Protein 7CVW (pdb70)

Structure (mmCIF, N/CA/C/O backbone):
data_7CVW
#
_entry.id   7CVW
#
_cell.length_a   42.689
_cell.length_b   98.226
_cell.length_c   101.773
_cell.angle_alpha   90.000
_cell.angle_beta   90.000
_cell.angle_gamma   90.000
#
_symmetry.space_group_name_H-M   'P 21 21 21'
#
loop_
_entity.id
_entity.type
_entity.pdbx_description
1 polymer 'O-methyltransferase family 3'
2 non-polymer 'MAGNESIUM ION'
3 non-polymer GLYCEROL
4 non-polymer S-ADENOSYL-L-HOMOCYSTEINE
5 water water
#
loop_
_atom_site.group_PDB
_atom_site.id
_atom_site.type_symbol
_atom_site.label_atom_id
_atom_site.label_alt_id
_atom_site.label_comp_id
_atom_site.label_asym_id
_atom_site.label_entity_id
_atom_site.label_seq_id
_atom_site.pdbx_PDB_ins_code
_atom_site.Cartn_x
_atom_site.Cartn_y
_atom_site.Cartn_z
_atom_site.occupancy
_atom_site.B_iso_or_equiv
_atom_site.auth_seq_id
_atom_site.auth_comp_id
_atom_site.auth_asym_id
_atom_site.auth_atom_id
_atom_site.pdbx_PDB_model_num
ATOM 1 N N . ASN A 1 3 ? 1.946 13.220 -21.361 1.00 44.60 3 ASN A N 1
ATOM 2 C CA . ASN A 1 3 ? 0.998 13.543 -22.469 1.00 41.40 3 ASN A CA 1
ATOM 3 C C . ASN A 1 3 ? -0.426 13.149 -22.042 1.00 34.78 3 ASN A C 1
ATOM 4 O O . ASN A 1 3 ? -0.630 12.521 -20.931 1.00 26.82 3 ASN A O 1
ATOM 9 N N . GLN A 1 4 ? -1.377 13.558 -22.886 1.00 30.42 4 GLN A N 1
ATOM 10 C CA . GLN A 1 4 ? -2.826 13.304 -22.752 1.00 27.50 4 GLN A CA 1
ATOM 11 C C . GLN A 1 4 ? -3.090 11.805 -22.583 1.00 20.76 4 GLN A C 1
ATOM 12 O O . GLN A 1 4 ? -3.930 11.500 -21.755 1.00 20.24 4 GLN A O 1
ATOM 18 N N . ILE A 1 5 ? -2.463 10.914 -23.360 1.00 18.11 5 ILE A N 1
ATOM 19 C CA . ILE A 1 5 ? -2.824 9.462 -23.300 1.00 17.07 5 ILE A CA 1
ATOM 20 C C . ILE A 1 5 ? -2.570 8.973 -21.873 1.00 14.26 5 ILE A C 1
ATOM 21 O O . ILE A 1 5 ? -3.422 8.238 -21.337 1.00 12.82 5 ILE A O 1
ATOM 26 N N . PHE A 1 6 ? -1.433 9.329 -21.273 1.00 13.06 6 PHE A N 1
ATOM 27 C CA . PHE A 1 6 ? -1.112 8.813 -19.915 1.00 13.06 6 PHE A CA 1
ATOM 28 C C . PHE A 1 6 ? -2.140 9.313 -18.896 1.00 12.76 6 PHE A C 1
ATOM 29 O O . PHE A 1 6 ? -2.546 8.553 -17.999 1.00 11.89 6 PHE A O 1
ATOM 37 N N . GLU A 1 7 ? -2.574 10.567 -19.019 1.00 13.14 7 GLU A N 1
ATOM 38 C CA . GLU A 1 7 ? -3.614 11.119 -18.120 1.00 14.62 7 GLU A CA 1
ATOM 39 C C . GLU A 1 7 ? -4.929 10.374 -18.372 1.00 13.51 7 GLU A C 1
ATOM 40 O O . GLU A 1 7 ? -5.569 9.965 -17.405 1.00 12.57 7 GLU A O 1
ATOM 46 N N . SER A 1 8 ? -5.328 10.202 -19.629 1.00 12.31 8 SER A N 1
ATOM 47 C CA . SER A 1 8 ? -6.610 9.518 -19.946 1.00 12.75 8 SER A CA 1
ATOM 48 C C . SER A 1 8 ? -6.585 8.098 -19.383 1.00 12.41 8 SER A C 1
ATOM 49 O O . SER A 1 8 ? -7.588 7.640 -18.791 1.00 11.40 8 SER A O 1
ATOM 52 N N . VAL A 1 9 ? -5.476 7.392 -19.571 1.00 11.68 9 VAL A N 1
ATOM 53 C CA . VAL A 1 9 ? -5.363 6.004 -19.051 1.00 11.54 9 VAL A CA 1
ATOM 54 C C . VAL A 1 9 ? -5.389 6.019 -17.517 1.00 11.06 9 VAL A C 1
ATOM 55 O O . VAL A 1 9 ? -6.010 5.126 -16.919 1.00 9.92 9 VAL A O 1
ATOM 59 N N . ASP A 1 10 ? -4.740 7.002 -16.888 1.00 11.66 10 ASP A N 1
ATOM 60 C CA . ASP A 1 10 ? -4.754 7.079 -15.404 1.00 11.79 10 ASP A CA 1
ATOM 61 C C . ASP A 1 10 ? -6.210 7.230 -14.932 1.00 11.47 10 ASP A C 1
ATOM 62 O O . ASP A 1 10 ? -6.583 6.575 -13.970 1.00 10.28 10 ASP A O 1
ATOM 67 N N . HIS A 1 11 ? -7.027 8.038 -15.606 1.00 12.34 11 HIS A N 1
ATOM 68 C CA . HIS A 1 11 ? -8.443 8.253 -15.215 1.00 13.88 11 HIS A CA 1
ATOM 69 C C . HIS A 1 11 ? -9.240 6.957 -15.392 1.00 12.46 11 HIS A C 1
ATOM 70 O O . HIS A 1 11 ? -10.048 6.635 -14.537 1.00 12.20 11 HIS A O 1
ATOM 77 N N . TYR A 1 12 ? -9.006 6.245 -16.492 1.00 11.63 12 TYR A N 1
ATOM 78 C CA . TYR A 1 12 ? -9.610 4.920 -16.740 1.00 11.12 12 TYR A CA 1
ATOM 79 C C . TYR A 1 12 ? -9.293 3.969 -15.571 1.00 10.77 12 TYR A C 1
ATOM 80 O O . TYR A 1 12 ? -10.174 3.305 -15.054 1.00 11.58 12 TYR A O 1
ATOM 89 N N . ILE A 1 13 ? -8.030 3.901 -15.152 1.00 10.31 13 ILE A N 1
ATOM 90 C CA . ILE A 1 13 ? -7.589 3.024 -14.035 1.00 10.14 13 ILE A CA 1
ATOM 91 C C . ILE A 1 13 ? -8.211 3.476 -12.714 1.00 10.99 13 ILE A C 1
ATOM 92 O O . ILE A 1 13 ? -8.653 2.619 -11.967 1.00 11.17 13 ILE A O 1
ATOM 97 N N . SER A 1 14 ? -8.222 4.775 -12.407 1.00 11.31 14 SER A N 1
ATOM 98 C CA . SER A 1 14 ? -8.738 5.264 -11.101 1.00 11.56 14 SER A CA 1
ATOM 99 C C . SER A 1 14 ? -10.264 5.083 -11.056 1.00 12.27 14 SER A C 1
ATOM 100 O O . SER A 1 14 ? -10.772 4.751 -9.977 1.00 12.45 14 SER A O 1
ATOM 103 N N . ASP A 1 15 ? -10.936 5.165 -12.201 1.00 13.47 15 ASP A N 1
ATOM 104 C CA . ASP A 1 15 ? -12.393 4.890 -12.268 1.00 13.61 15 ASP A CA 1
ATOM 105 C C . ASP A 1 15 ? -12.638 3.435 -11.858 1.00 13.55 15 ASP A C 1
ATOM 106 O O . ASP A 1 15 ? -13.624 3.158 -11.174 1.00 14.13 15 ASP A O 1
ATOM 111 N N . LEU A 1 16 ? -11.767 2.511 -12.270 1.00 12.44 16 LEU A N 1
ATOM 112 C CA . LEU A 1 16 ? -11.908 1.072 -11.949 1.00 12.45 16 LEU A CA 1
ATOM 113 C C . LEU A 1 16 ? -11.421 0.762 -10.530 1.00 11.70 16 LEU A C 1
ATOM 114 O O . LEU A 1 16 ? -12.042 -0.072 -9.853 1.00 12.70 16 LEU A O 1
ATOM 119 N N . LEU A 1 17 ? -10.287 1.339 -10.115 1.00 11.01 17 LEU A N 1
ATOM 120 C CA . LEU A 1 17 ? -9.479 0.780 -9.005 1.00 10.97 17 LEU A CA 1
ATOM 121 C C . LEU A 1 17 ? -8.866 1.874 -8.128 1.00 10.97 17 LEU A C 1
ATOM 122 O O . LEU A 1 17 ? -8.042 1.536 -7.286 1.00 12.37 17 LEU A O 1
ATOM 127 N N . GLY A 1 18 ? -9.270 3.136 -8.274 1.00 10.73 18 GLY A N 1
ATOM 128 C CA . GLY A 1 18 ? -8.657 4.251 -7.523 1.00 10.49 18 GLY A CA 1
ATOM 129 C C . GLY A 1 18 ? -9.686 5.134 -6.849 1.00 10.27 18 GLY A C 1
ATOM 130 O O . GLY A 1 18 ? -9.487 6.348 -6.804 1.00 11.32 18 GLY A O 1
ATOM 131 N N . TYR A 1 19 ? -10.766 4.544 -6.332 1.00 11.08 19 TYR A N 1
ATOM 132 C CA . TYR A 1 19 ? -11.817 5.315 -5.631 1.00 11.06 19 TYR A CA 1
ATOM 133 C C . TYR A 1 19 ? -11.217 6.059 -4.426 1.00 10.72 19 TYR A C 1
ATOM 134 O O . TYR A 1 19 ? -10.508 5.483 -3.576 1.00 11.94 19 TYR A O 1
ATOM 143 N N . GLU A 1 20 ? -11.573 7.343 -4.329 1.00 10.31 20 GLU A N 1
ATOM 144 C CA . GLU A 1 20 ? -11.165 8.260 -3.239 1.00 10.20 20 GLU A CA 1
ATOM 145 C C . GLU A 1 20 ? -12.393 8.680 -2.431 1.00 9.95 20 GLU A C 1
ATOM 146 O O . GLU A 1 20 ? -13.276 9.351 -2.991 1.00 10.62 20 GLU A O 1
ATOM 152 N N . ASP A 1 21 ? -12.389 8.358 -1.143 1.00 10.34 21 ASP A N 1
ATOM 153 C CA . ASP A 1 21 ? -13.453 8.764 -0.191 1.00 10.80 21 ASP A CA 1
ATOM 154 C C . ASP A 1 21 ? -13.316 10.245 0.195 1.00 10.71 21 ASP A C 1
ATOM 155 O O . ASP A 1 21 ? -12.387 10.957 -0.273 1.00 10.34 21 ASP A O 1
ATOM 160 N N . ASP A 1 22 ? -14.209 10.712 1.055 1.00 11.80 22 ASP A N 1
ATOM 161 C CA . ASP A 1 22 ? -14.209 12.133 1.466 1.00 11.90 22 ASP A CA 1
ATOM 162 C C . ASP A 1 22 ? -12.860 12.512 2.094 1.00 10.74 22 ASP A C 1
ATOM 163 O O . ASP A 1 22 ? -12.412 13.611 1.842 1.00 10.44 22 ASP A O 1
ATOM 168 N N . ALA A 1 23 ? -12.248 11.667 2.928 1.00 10.33 23 ALA A N 1
ATOM 169 C CA . ALA A 1 23 ? -11.009 12.063 3.637 1.00 10.55 23 ALA A CA 1
ATOM 170 C C . ALA A 1 23 ? -9.877 12.306 2.631 1.00 9.97 23 ALA A C 1
ATOM 171 O O . ALA A 1 23 ? -9.100 13.260 2.840 1.00 9.62 23 ALA A O 1
ATOM 173 N N . LEU A 1 24 ? -9.746 11.475 1.593 1.00 9.61 24 LEU A N 1
ATOM 174 C CA . LEU A 1 24 ? -8.705 11.693 0.566 1.00 9.09 24 LEU A CA 1
ATOM 175 C C . LEU A 1 24 ? -9.017 12.949 -0.238 1.00 9.58 24 LEU A C 1
ATOM 176 O O . LEU A 1 24 ? -8.094 13.726 -0.513 1.00 9.31 24 LEU A O 1
ATOM 181 N N . LEU A 1 25 ? -10.264 13.117 -0.685 1.00 9.49 25 LEU A N 1
ATOM 182 C CA . LEU A 1 25 ? -10.614 14.297 -1.502 1.00 9.96 25 LEU A CA 1
ATOM 183 C C . LEU A 1 25 ? -10.395 15.559 -0.663 1.00 9.61 25 LEU A C 1
ATOM 184 O O . LEU A 1 25 ? -9.933 16.578 -1.222 1.00 9.81 25 LEU A O 1
ATOM 189 N N . ALA A 1 26 ? -10.716 15.511 0.628 1.00 10.10 26 ALA A N 1
ATOM 190 C CA . ALA A 1 26 ? -10.568 16.679 1.524 1.00 10.35 26 ALA A CA 1
ATOM 191 C C . ALA A 1 26 ? -9.067 16.974 1.680 1.00 10.39 26 ALA A C 1
ATOM 192 O O . ALA A 1 26 ? -8.681 18.150 1.717 1.00 10.48 26 ALA A O 1
ATOM 194 N N . ALA A 1 27 ? -8.224 15.954 1.783 1.00 10.00 27 ALA A N 1
ATOM 195 C CA . ALA A 1 27 ? -6.758 16.180 1.847 1.00 10.03 27 ALA A CA 1
ATOM 196 C C . ALA A 1 27 ? -6.285 16.918 0.585 1.00 10.35 27 ALA A C 1
ATOM 197 O O . ALA A 1 27 ? -5.500 17.888 0.653 1.00 10.00 27 ALA A O 1
ATOM 199 N N . THR A 1 28 ? -6.733 16.501 -0.577 1.00 10.05 28 THR A N 1
ATOM 200 C CA . THR A 1 28 ? -6.366 17.174 -1.842 1.00 10.08 28 THR A CA 1
ATOM 201 C C . THR A 1 28 ? -6.877 18.614 -1.808 1.00 10.59 28 THR A C 1
ATOM 202 O O . THR A 1 28 ? -6.133 19.543 -2.139 1.00 10.90 28 THR A O 1
ATOM 206 N N . ASN A 1 29 ? -8.119 18.813 -1.390 1.00 11.61 29 ASN A N 1
ATOM 207 C CA . ASN A 1 29 ? -8.734 20.165 -1.379 1.00 12.77 29 ASN A CA 1
ATOM 208 C C . ASN A 1 29 ? -7.973 21.078 -0.422 1.00 12.32 29 ASN A C 1
ATOM 209 O O . ASN A 1 29 ? -7.855 22.302 -0.703 1.00 11.91 29 ASN A O 1
ATOM 214 N N . SER A 1 30 ? -7.393 20.517 0.641 1.00 11.63 30 SER A N 1
ATOM 215 C CA . SER A 1 30 ? -6.723 21.338 1.677 1.00 10.96 30 SER A CA 1
ATOM 216 C C . SER A 1 30 ? -5.501 22.037 1.067 1.00 10.80 30 SER A C 1
ATOM 217 O O . SER A 1 30 ? -5.074 23.061 1.609 1.00 11.35 30 SER A O 1
ATOM 220 N N . LEU A 1 31 ? -4.907 21.482 0.020 1.00 10.34 31 LEU A N 1
ATOM 221 C CA . LEU A 1 31 ? -3.643 22.016 -0.541 1.00 10.43 31 LEU A CA 1
ATOM 222 C C . LEU A 1 31 ? -3.850 23.442 -1.042 1.00 11.67 31 LEU A C 1
ATOM 223 O O . LEU A 1 31 ? -3.081 24.312 -0.681 1.00 11.94 31 LEU A O 1
ATOM 228 N N . ALA A 1 32 ? -4.807 23.680 -1.923 1.00 12.10 32 ALA A N 1
ATOM 229 C CA . ALA A 1 32 ? -4.938 25.034 -2.500 1.00 12.88 32 ALA A CA 1
ATOM 230 C C . ALA A 1 32 ? -5.337 26.013 -1.379 1.00 12.95 32 ALA A C 1
ATOM 231 O O . ALA A 1 32 ? -4.758 27.104 -1.327 1.00 13.76 32 ALA A O 1
ATOM 233 N N . GLU A 1 33 ? -6.250 25.627 -0.492 1.00 12.72 33 GLU A N 1
ATOM 234 C CA . GLU A 1 33 ? -6.731 26.477 0.634 1.00 14.90 33 GLU A CA 1
ATOM 235 C C . GLU A 1 33 ? -5.533 26.906 1.508 1.00 12.87 33 GLU A C 1
ATOM 236 O O . GLU A 1 33 ? -5.511 28.043 2.035 1.00 12.68 33 GLU A O 1
ATOM 242 N N . ALA A 1 34 ? -4.577 26.004 1.722 1.00 11.24 34 ALA A N 1
ATOM 243 C CA . ALA A 1 34 ? -3.425 26.219 2.624 1.00 10.87 34 ALA A CA 1
ATOM 244 C C . ALA A 1 34 ? -2.236 26.846 1.888 1.00 10.55 34 ALA A C 1
ATOM 245 O O . ALA A 1 34 ? -1.240 27.114 2.579 1.00 11.93 34 ALA A O 1
ATOM 247 N N . GLY A 1 35 ? -2.318 27.066 0.576 1.00 10.39 35 GLY A N 1
ATOM 248 C CA . GLY A 1 35 ? -1.202 27.615 -0.216 1.00 10.60 35 GLY A CA 1
ATOM 249 C C . GLY A 1 35 ? -0.041 26.639 -0.280 1.00 11.08 35 GLY A C 1
ATOM 250 O O . GLY A 1 35 ? 1.125 27.057 -0.274 1.00 12.07 35 GLY A O 1
ATOM 251 N N . MET A 1 36 ? -0.355 25.353 -0.413 1.00 10.48 36 MET A N 1
ATOM 252 C CA . MET A 1 36 ? 0.655 24.245 -0.460 1.00 11.62 36 MET A CA 1
ATOM 253 C C . MET A 1 36 ? 0.790 23.754 -1.883 1.00 12.24 36 MET A C 1
ATOM 254 O O . MET A 1 36 ? -0.177 23.792 -2.626 1.00 12.03 36 MET A O 1
ATOM 259 N N . PRO A 1 37 ? 1.979 23.257 -2.270 1.00 11.11 37 PRO A N 1
ATOM 260 C CA . PRO A 1 37 ? 2.159 22.752 -3.627 1.00 11.67 37 PRO A CA 1
ATOM 261 C C . PRO A 1 37 ? 1.326 21.487 -3.887 1.00 11.76 37 PRO A C 1
ATOM 262 O O . PRO A 1 37 ? 1.154 20.672 -2.993 1.00 11.23 37 PRO A O 1
ATOM 266 N N . ALA A 1 38 ? 0.827 21.368 -5.118 1.00 12.08 38 ALA A N 1
ATOM 267 C CA . ALA A 1 38 ? -0.071 20.277 -5.564 1.00 12.98 38 ALA A CA 1
ATOM 268 C C . ALA A 1 38 ? 0.791 19.086 -5.961 1.00 12.89 38 ALA A C 1
ATOM 269 O O . ALA A 1 38 ? 0.855 18.780 -7.138 1.00 15.57 38 ALA A O 1
ATOM 271 N N . ILE A 1 39 ? 1.501 18.495 -5.013 1.00 11.40 39 ILE A N 1
ATOM 272 C CA . ILE A 1 39 ? 2.541 17.476 -5.329 1.00 11.03 39 ILE A CA 1
ATOM 273 C C . ILE A 1 39 ? 2.307 16.170 -4.566 1.00 10.59 39 ILE A C 1
ATOM 274 O O . ILE A 1 39 ? 3.269 15.397 -4.441 1.00 11.24 39 ILE A O 1
ATOM 279 N N . SER A 1 40 ? 1.090 15.901 -4.104 1.00 9.78 40 SER A N 1
ATOM 280 C CA . SER A 1 40 ? 0.751 14.580 -3.510 1.00 9.83 40 SER A CA 1
ATOM 281 C C . SER A 1 40 ? 0.998 13.485 -4.529 1.00 8.97 40 SER A C 1
ATOM 282 O O . SER A 1 40 ? 0.904 13.746 -5.741 1.00 9.57 40 SER A O 1
ATOM 285 N N . VAL A 1 41 ? 1.190 12.261 -4.063 1.00 8.29 41 VAL A N 1
ATOM 286 C CA . VAL A 1 41 ? 1.085 11.104 -4.998 1.00 8.46 41 VAL A CA 1
ATOM 287 C C . VAL A 1 41 ? -0.298 11.133 -5.676 1.00 9.07 41 VAL A C 1
ATOM 288 O O . VAL A 1 41 ? -1.272 11.696 -5.141 1.00 8.93 41 VAL A O 1
ATOM 292 N N . SER A 1 42 ? -0.382 10.531 -6.853 1.00 8.71 42 SER A N 1
ATOM 293 C CA . SER A 1 42 ? -1.670 10.412 -7.578 1.00 8.82 42 SER A CA 1
ATOM 294 C C . SER A 1 42 ? -2.536 9.378 -6.873 1.00 8.88 42 SER A C 1
ATOM 295 O O . SER A 1 42 ? -2.035 8.562 -6.087 1.00 8.54 42 SER A O 1
ATOM 298 N N . PRO A 1 43 ? -3.858 9.368 -7.114 1.00 9.43 43 PRO A N 1
ATOM 299 C CA . PRO A 1 43 ? -4.724 8.329 -6.565 1.00 10.21 43 PRO A CA 1
ATOM 300 C C . PRO A 1 43 ? -4.208 6.907 -6.836 1.00 9.66 43 PRO A C 1
ATOM 301 O O . PRO A 1 43 ? -4.169 6.080 -5.943 1.00 10.11 43 PRO A O 1
ATOM 305 N N . ASN A 1 44 ? -3.775 6.640 -8.074 1.00 9.54 44 ASN A N 1
ATOM 306 C CA . ASN A 1 44 ? -3.367 5.258 -8.417 1.00 9.72 44 ASN A CA 1
ATOM 307 C C . ASN A 1 44 ? -2.029 4.948 -7.750 1.00 9.20 44 ASN A C 1
ATOM 308 O O . ASN A 1 44 ? -1.789 3.776 -7.442 1.00 9.88 44 ASN A O 1
ATOM 313 N N . GLN A 1 45 ? -1.146 5.941 -7.585 1.00 8.89 45 GLN A N 1
ATOM 314 C CA . GLN A 1 45 ? 0.106 5.737 -6.824 1.00 9.17 45 GLN A CA 1
ATOM 315 C C . GLN A 1 45 ? -0.224 5.478 -5.348 1.00 8.88 45 GLN A C 1
ATOM 316 O O . GLN A 1 45 ? 0.446 4.624 -4.710 1.00 9.27 45 GLN A O 1
ATOM 322 N N . GLY A 1 46 ? -1.225 6.185 -4.807 1.00 8.29 46 GLY A N 1
ATOM 323 C CA . GLY A 1 46 ? -1.702 5.951 -3.435 1.00 8.25 46 GLY A CA 1
ATOM 324 C C . GLY A 1 46 ? -2.156 4.521 -3.254 1.00 8.93 46 GLY A C 1
ATOM 325 O O . GLY A 1 46 ? -1.729 3.873 -2.300 1.00 8.65 46 GLY A O 1
ATOM 326 N N . LYS A 1 47 ? -2.965 4.014 -4.185 1.00 9.16 47 LYS A N 1
ATOM 327 C CA . LYS A 1 47 ? -3.438 2.616 -4.109 1.00 9.42 47 LYS A CA 1
ATOM 328 C C . LYS A 1 47 ? -2.240 1.662 -4.189 1.00 9.03 47 LYS A C 1
ATOM 329 O O . LYS A 1 47 ? -2.209 0.689 -3.445 1.00 8.78 47 LYS A O 1
ATOM 335 N N . PHE A 1 48 ? -1.263 1.946 -5.041 1.00 8.88 48 PHE A N 1
ATOM 336 C CA . PHE A 1 48 ? -0.059 1.095 -5.159 1.00 9.24 48 PHE A CA 1
ATOM 337 C C . PHE A 1 48 ? 0.694 1.050 -3.825 1.00 8.87 48 PHE A C 1
ATOM 338 O O . PHE A 1 48 ? 1.035 -0.052 -3.352 1.00 8.59 48 PHE A O 1
ATOM 346 N N . LEU A 1 49 ? 0.918 2.208 -3.186 1.00 9.01 49 LEU A N 1
ATOM 347 C CA . LEU A 1 49 ? 1.612 2.261 -1.874 1.00 9.81 49 LEU A CA 1
ATOM 348 C C . LEU A 1 49 ? 0.815 1.443 -0.850 1.00 9.04 49 LEU A C 1
ATOM 349 O O . LEU A 1 49 ? 1.433 0.737 -0.035 1.00 8.58 49 LEU A O 1
ATOM 354 N N . GLN A 1 50 ? -0.513 1.527 -0.887 1.00 8.91 50 GLN A N 1
ATOM 355 C CA . GLN A 1 50 ? -1.366 0.775 0.061 1.00 9.42 50 GLN A CA 1
ATOM 356 C C . GLN A 1 50 ? -1.160 -0.719 -0.178 1.00 9.55 50 GLN A C 1
ATOM 357 O O . GLN A 1 50 ? -1.027 -1.473 0.794 1.00 9.10 50 GLN A O 1
ATOM 363 N N . LEU A 1 51 ? -1.150 -1.144 -1.432 1.00 9.30 51 LEU A N 1
ATOM 364 C CA . LEU A 1 51 ? -0.962 -2.576 -1.762 1.00 10.01 51 LEU A CA 1
ATOM 365 C C . LEU A 1 51 ? 0.414 -3.042 -1.310 1.00 9.99 51 LEU A C 1
ATOM 366 O O . LEU A 1 51 ? 0.539 -4.174 -0.845 1.00 10.84 51 LEU A O 1
ATOM 371 N N . LEU A 1 52 ? 1.439 -2.244 -1.507 1.00 9.48 52 LEU A N 1
ATOM 372 C CA . LEU A 1 52 ? 2.805 -2.614 -1.070 1.00 9.73 52 LEU A CA 1
ATOM 373 C C . LEU A 1 52 ? 2.800 -2.780 0.455 1.00 9.85 52 LEU A C 1
ATOM 374 O O . LEU A 1 52 ? 3.411 -3.720 0.947 1.00 9.35 52 LEU A O 1
ATOM 379 N N . ALA A 1 53 ? 2.131 -1.890 1.188 1.00 9.19 53 ALA A N 1
ATOM 380 C CA . ALA A 1 53 ? 2.070 -1.993 2.662 1.00 9.85 53 ALA A CA 1
ATOM 381 C C . ALA A 1 53 ? 1.375 -3.311 3.052 1.00 11.21 53 ALA A C 1
ATOM 382 O O . ALA A 1 53 ? 1.836 -3.983 3.963 1.00 12.37 53 ALA A O 1
ATOM 384 N N . GLN A 1 54 ? 0.316 -3.687 2.348 1.00 11.77 54 GLN A N 1
ATOM 385 C CA . GLN A 1 54 ? -0.375 -4.979 2.605 1.00 13.62 54 GLN A CA 1
ATOM 386 C C . GLN A 1 54 ? 0.574 -6.145 2.302 1.00 14.45 54 GLN A C 1
ATOM 387 O O . GLN A 1 54 ? 0.606 -7.129 3.093 1.00 14.32 54 GLN A O 1
ATOM 393 N N . LEU A 1 55 ? 1.333 -6.091 1.209 1.00 13.86 55 LEU A N 1
ATOM 394 C CA . LEU A 1 55 ? 2.266 -7.197 0.871 1.00 16.81 55 LEU A CA 1
ATOM 395 C C . LEU A 1 55 ? 3.333 -7.323 1.960 1.00 17.40 55 LEU A C 1
ATOM 396 O O . LEU A 1 55 ? 3.763 -8.470 2.233 1.00 20.77 55 LEU A O 1
ATOM 401 N N . CYS A 1 56 ? 3.756 -6.208 2.552 1.00 16.83 56 CYS A N 1
ATOM 402 C CA . CYS A 1 56 ? 4.741 -6.152 3.672 1.00 17.65 56 CYS A CA 1
ATOM 403 C C . CYS A 1 56 ? 4.093 -6.656 4.972 1.00 17.24 56 CYS A C 1
ATOM 404 O O . CYS A 1 56 ? 4.822 -6.759 5.958 1.00 19.58 56 CYS A O 1
ATOM 407 N N . GLN A 1 57 ? 2.775 -6.859 4.999 1.00 17.21 57 GLN A N 1
ATOM 408 C CA . GLN A 1 57 ? 2.005 -7.076 6.256 1.00 17.65 57 GLN A CA 1
ATOM 409 C C . GLN A 1 57 ? 2.456 -6.018 7.264 1.00 15.84 57 GLN A C 1
ATOM 410 O O . GLN A 1 57 ? 2.757 -6.334 8.426 1.00 14.29 57 GLN A O 1
ATOM 416 N N . ALA A 1 58 ? 2.518 -4.769 6.810 1.00 13.29 58 ALA A N 1
ATOM 417 C CA . ALA A 1 58 ? 3.100 -3.676 7.605 1.00 13.03 58 ALA A CA 1
ATOM 418 C C . ALA A 1 58 ? 2.287 -3.455 8.883 1.00 12.84 58 ALA A C 1
ATOM 419 O O . ALA A 1 58 ? 1.056 -3.352 8.836 1.00 13.40 58 ALA A O 1
ATOM 421 N N . LYS A 1 59 ? 2.993 -3.387 9.997 1.00 12.71 59 LYS A N 1
ATOM 422 C CA . LYS A 1 59 ? 2.461 -2.943 11.306 1.00 13.58 59 LYS A CA 1
ATOM 423 C C . LYS A 1 59 ? 3.097 -1.603 11.705 1.00 12.81 59 LYS A C 1
ATOM 424 O O . LYS A 1 59 ? 2.503 -0.883 12.527 1.00 12.18 59 LYS A O 1
ATOM 430 N N . ASN A 1 60 ? 4.286 -1.295 11.183 1.00 11.21 60 ASN A N 1
ATOM 431 C CA . ASN A 1 60 ? 5.067 -0.086 11.532 1.00 11.61 60 ASN A CA 1
ATOM 432 C C . ASN A 1 60 ? 5.588 0.529 10.238 1.00 10.49 60 ASN A C 1
ATOM 433 O O . ASN A 1 60 ? 6.378 -0.107 9.538 1.00 10.97 60 ASN A O 1
ATOM 438 N N . ILE A 1 61 ? 5.137 1.735 9.936 1.00 9.14 61 ILE A N 1
ATOM 439 C CA . ILE A 1 61 ? 5.503 2.418 8.669 1.00 8.87 61 ILE A CA 1
ATOM 440 C C . ILE A 1 61 ? 6.150 3.752 9.014 1.00 8.63 61 ILE A C 1
ATOM 441 O O . ILE A 1 61 ? 5.688 4.421 9.981 1.00 9.07 61 ILE A O 1
ATOM 446 N N . LEU A 1 62 ? 7.206 4.106 8.284 1.00 7.90 62 LEU A N 1
ATOM 447 C CA . LEU A 1 62 ? 7.871 5.428 8.403 1.00 8.39 62 LEU A CA 1
ATOM 448 C C . LEU A 1 62 ? 7.712 6.150 7.086 1.00 8.83 62 LEU A C 1
ATOM 449 O O . LEU A 1 62 ? 8.024 5.560 6.048 1.00 9.30 62 LEU A O 1
ATOM 454 N N . GLU A 1 63 ? 7.311 7.415 7.136 1.00 8.55 63 GLU A N 1
ATOM 455 C CA . GLU A 1 63 ? 7.220 8.264 5.927 1.00 8.99 63 GLU A CA 1
ATOM 456 C C . GLU A 1 63 ? 8.032 9.537 6.137 1.00 8.64 63 GLU A C 1
ATOM 457 O O . GLU A 1 63 ? 7.971 10.135 7.228 1.00 9.64 63 GLU A O 1
ATOM 463 N N . LEU A 1 64 ? 8.800 9.925 5.137 1.00 8.72 64 LEU A N 1
ATOM 464 C CA . LEU A 1 64 ? 9.512 11.229 5.137 1.00 9.07 64 LEU A CA 1
ATOM 465 C C . LEU A 1 64 ? 8.788 12.106 4.133 1.00 8.89 64 LEU A C 1
ATOM 466 O O . LEU A 1 64 ? 8.765 11.742 2.952 1.00 8.84 64 LEU A O 1
ATOM 471 N N . GLY A 1 65 ? 8.235 13.209 4.604 1.00 8.60 65 GLY A N 1
ATOM 472 C CA . GLY A 1 65 ? 7.547 14.156 3.735 1.00 8.67 65 GLY A CA 1
ATOM 473 C C . GLY A 1 65 ? 6.053 13.908 3.761 1.00 9.52 65 GLY A C 1
ATOM 474 O O . GLY A 1 65 ? 5.551 13.074 2.989 1.00 10.97 65 GLY A O 1
ATOM 475 N N . THR A 1 66 ? 5.328 14.629 4.600 1.00 9.88 66 THR A N 1
ATOM 476 C CA . THR A 1 66 ? 3.879 14.406 4.804 1.00 9.07 66 THR A CA 1
ATOM 477 C C . THR A 1 66 ? 3.033 15.232 3.827 1.00 8.68 66 THR A C 1
ATOM 478 O O . THR A 1 66 ? 2.016 14.702 3.314 1.00 8.23 66 THR A O 1
ATOM 482 N N . LEU A 1 67 ? 3.427 16.475 3.615 1.00 8.07 67 LEU A N 1
ATOM 483 C CA . LEU A 1 67 ? 2.585 17.437 2.863 1.00 7.99 67 LEU A CA 1
ATOM 484 C C . LEU A 1 67 ? 1.226 17.538 3.577 1.00 8.80 67 LEU A C 1
ATOM 485 O O . LEU A 1 67 ? 1.227 17.932 4.697 1.00 9.76 67 LEU A O 1
ATOM 490 N N . ALA A 1 68 ? 0.129 17.185 2.904 1.00 8.83 68 ALA A N 1
ATOM 491 C CA . ALA A 1 68 ? -1.219 17.254 3.512 1.00 8.71 68 ALA A CA 1
ATOM 492 C C . ALA A 1 68 ? -1.658 15.870 4.021 1.00 8.50 68 ALA A C 1
ATOM 493 O O . ALA A 1 68 ? -2.807 15.722 4.420 1.00 8.24 68 ALA A O 1
ATOM 495 N N . GLY A 1 69 ? -0.784 14.869 3.973 1.00 7.82 69 GLY A N 1
ATOM 496 C CA . GLY A 1 69 ? -1.092 13.532 4.499 1.00 7.86 69 GLY A CA 1
ATOM 497 C C . GLY A 1 69 ? -1.818 12.648 3.500 1.00 7.97 69 GLY A C 1
ATOM 498 O O . GLY A 1 69 ? -2.382 11.640 3.941 1.00 8.64 69 GLY A O 1
ATOM 499 N N . TYR A 1 70 ? -1.820 12.984 2.208 1.00 7.96 70 TYR A N 1
ATOM 500 C CA . TYR A 1 70 ? -2.541 12.200 1.164 1.00 7.67 70 TYR A CA 1
ATOM 501 C C . TYR A 1 70 ? -1.922 10.796 1.087 1.00 7.89 70 TYR A C 1
ATOM 502 O O . TYR A 1 70 ? -2.620 9.775 1.231 1.00 7.69 70 TYR A O 1
ATOM 511 N N . SER A 1 71 ? -0.610 10.705 0.866 1.00 7.54 71 SER A N 1
ATOM 512 C CA . SER A 1 71 ? 0.098 9.398 0.807 1.00 8.06 71 SER A CA 1
ATOM 513 C C . SER A 1 71 ? -0.065 8.707 2.159 1.00 8.16 71 SER A C 1
ATOM 514 O O . SER A 1 71 ? -0.231 7.475 2.177 1.00 9.69 71 SER A O 1
ATOM 517 N N . THR A 1 72 ? -0.002 9.479 3.249 1.00 9.11 72 THR A N 1
ATOM 518 C CA . THR A 1 72 ? -0.101 8.982 4.636 1.00 9.52 72 THR A CA 1
ATOM 519 C C . THR A 1 72 ? -1.417 8.221 4.835 1.00 8.93 72 THR A C 1
ATOM 520 O O . THR A 1 72 ? -1.424 7.115 5.415 1.00 9.27 72 THR A O 1
ATOM 524 N N . ILE A 1 73 ? -2.517 8.799 4.384 1.00 8.92 73 ILE A N 1
ATOM 525 C CA . ILE A 1 73 ? -3.851 8.156 4.557 1.00 9.08 73 ILE A CA 1
ATOM 526 C C . ILE A 1 73 ? -3.893 6.824 3.799 1.00 8.84 73 ILE A C 1
ATOM 527 O O . ILE A 1 73 ? -4.385 5.837 4.349 1.00 8.67 73 ILE A O 1
ATOM 532 N N . TRP A 1 74 ? -3.477 6.802 2.534 1.00 9.04 74 TRP A N 1
ATOM 533 C CA . TRP A 1 74 ? -3.436 5.554 1.726 1.00 9.26 74 TRP A CA 1
ATOM 534 C C . TRP A 1 74 ? -2.648 4.478 2.481 1.00 9.23 74 TRP A C 1
ATOM 535 O O . TRP A 1 74 ? -3.149 3.345 2.658 1.00 9.47 74 TRP A O 1
ATOM 546 N N . MET A 1 75 ? -1.442 4.769 2.945 1.00 9.30 75 MET A N 1
ATOM 547 C CA . MET A 1 75 ? -0.623 3.723 3.616 1.00 9.52 75 MET A CA 1
ATOM 548 C C . MET A 1 75 ? -1.191 3.370 4.993 1.00 9.56 75 MET A C 1
ATOM 549 O O . MET A 1 75 ? -1.208 2.188 5.319 1.00 10.10 75 MET A O 1
ATOM 554 N N . ALA A 1 76 ? -1.637 4.339 5.800 1.00 9.37 76 ALA A N 1
ATOM 555 C CA . ALA A 1 76 ? -2.095 4.046 7.182 1.00 9.64 76 ALA A CA 1
ATOM 556 C C . ALA A 1 76 ? -3.340 3.155 7.144 1.00 10.47 76 ALA A C 1
ATOM 557 O O . ALA A 1 76 ? -3.538 2.334 8.070 1.00 10.86 76 ALA A O 1
ATOM 559 N N . ARG A 1 77 ? -4.128 3.243 6.075 1.00 10.80 77 ARG A N 1
ATOM 560 C CA . ARG A 1 77 ? -5.324 2.376 5.935 1.00 11.07 77 ARG A CA 1
ATOM 561 C C . ARG A 1 77 ? -4.945 0.904 5.726 1.00 12.00 77 ARG A C 1
ATOM 562 O O . ARG A 1 77 ? -5.851 0.070 5.888 1.00 14.71 77 ARG A O 1
ATOM 570 N N . ALA A 1 78 ? -3.685 0.555 5.449 1.00 11.17 78 ALA A N 1
ATOM 571 C CA . ALA A 1 78 ? -3.252 -0.853 5.346 1.00 11.33 78 ALA A CA 1
ATOM 572 C C . ALA A 1 78 ? -2.933 -1.418 6.735 1.00 11.44 78 ALA A C 1
ATOM 573 O O . ALA A 1 78 ? -2.741 -2.629 6.821 1.00 13.51 78 ALA A O 1
ATOM 575 N N . LEU A 1 79 ? -2.784 -0.582 7.759 1.00 11.86 79 LEU A N 1
ATOM 576 C CA . LEU A 1 79 ? -2.313 -1.013 9.095 1.00 11.95 79 LEU A CA 1
ATOM 577 C C . LEU A 1 79 ? -3.391 -1.805 9.829 1.00 12.78 79 LEU A C 1
ATOM 578 O O . LEU A 1 79 ? -4.583 -1.530 9.683 1.00 13.55 79 LEU A O 1
ATOM 583 N N . PRO A 1 80 ? -2.983 -2.737 10.711 1.00 15.71 80 PRO A N 1
ATOM 584 C CA . PRO A 1 80 ? -3.916 -3.285 11.690 1.00 16.99 80 PRO A CA 1
ATOM 585 C C . PRO A 1 80 ? -4.246 -2.202 12.726 1.00 19.11 80 PRO A C 1
ATOM 586 O O . PRO A 1 80 ? -3.597 -1.158 12.748 1.00 16.34 80 PRO A O 1
ATOM 590 N N . LYS A 1 81 ? -5.235 -2.439 13.596 1.00 21.07 81 LYS A N 1
ATOM 591 C CA . LYS A 1 81 ? -5.681 -1.381 14.546 1.00 22.88 81 LYS A CA 1
ATOM 592 C C . LYS A 1 81 ? -4.564 -1.025 15.538 1.00 21.62 81 LYS A C 1
ATOM 593 O O . LYS A 1 81 ? -4.570 0.135 16.016 1.00 25.65 81 LYS A O 1
ATOM 599 N N . ASN A 1 82 ? -3.631 -1.938 15.818 1.00 20.99 82 ASN A N 1
ATOM 600 C CA . ASN A 1 82 ? -2.501 -1.695 16.757 1.00 20.52 82 ASN A CA 1
ATOM 601 C C . ASN A 1 82 ? -1.244 -1.250 15.990 1.00 18.54 82 ASN A C 1
ATOM 602 O O . ASN A 1 82 ? -0.156 -1.184 16.618 1.00 19.06 82 ASN A O 1
ATOM 607 N N . GLY A 1 83 ? -1.379 -0.992 14.684 1.00 15.59 83 GLY A N 1
ATOM 608 C CA . GLY A 1 83 ? -0.251 -0.563 13.839 1.00 14.69 83 GLY A CA 1
ATOM 609 C C . GLY A 1 83 ? -0.003 0.923 13.971 1.00 14.28 83 GLY A C 1
ATOM 610 O O . GLY A 1 83 ? -0.861 1.645 14.495 1.00 14.32 83 GLY A O 1
ATOM 611 N N . ARG A 1 84 ? 1.150 1.393 13.506 1.00 12.57 84 ARG A N 1
ATOM 612 C CA . ARG A 1 84 ? 1.546 2.804 13.653 1.00 13.74 84 ARG A CA 1
ATOM 613 C C . ARG A 1 84 ? 2.236 3.275 12.383 1.00 12.27 84 ARG A C 1
ATOM 614 O O . ARG A 1 84 ? 2.965 2.486 11.747 1.00 11.67 84 ARG A O 1
ATOM 622 N N . LEU A 1 85 ? 1.999 4.526 12.030 1.00 11.08 85 LEU A N 1
ATOM 623 C CA . LEU A 1 85 ? 2.768 5.212 10.973 1.00 10.93 85 LEU A CA 1
ATOM 624 C C . LEU A 1 85 ? 3.342 6.499 11.566 1.00 10.18 85 LEU A C 1
ATOM 625 O O . LEU A 1 85 ? 2.606 7.319 12.126 1.00 12.07 85 LEU A O 1
ATOM 630 N N . ILE A 1 86 ? 4.645 6.653 11.468 1.00 9.76 86 ILE A N 1
ATOM 631 C CA . ILE A 1 86 ? 5.344 7.903 11.869 1.00 9.78 86 ILE A CA 1
ATOM 632 C C . ILE A 1 86 ? 5.693 8.660 10.585 1.00 9.13 86 ILE A C 1
ATOM 633 O O . ILE A 1 86 ? 6.243 8.057 9.679 1.00 8.64 86 ILE A O 1
ATOM 638 N N . THR A 1 87 ? 5.294 9.920 10.471 1.00 8.53 87 THR A N 1
ATOM 639 C CA . THR A 1 87 ? 5.583 10.720 9.250 1.00 8.62 87 THR A CA 1
ATOM 640 C C . THR A 1 87 ? 6.310 11.983 9.678 1.00 8.59 87 THR A C 1
ATOM 641 O O . THR A 1 87 ? 5.921 12.574 10.717 1.00 9.07 87 THR A O 1
ATOM 645 N N . LEU A 1 88 ? 7.311 12.386 8.904 1.00 8.65 88 LEU A N 1
ATOM 646 C CA . LEU A 1 88 ? 8.201 13.522 9.238 1.00 8.80 88 LEU A CA 1
ATOM 647 C C . LEU A 1 88 ? 7.913 14.669 8.276 1.00 8.77 88 LEU A C 1
ATOM 648 O O . LEU A 1 88 ? 7.807 14.442 7.063 1.00 10.26 88 LEU A O 1
ATOM 653 N N . GLU A 1 89 ? 7.674 15.859 8.820 1.00 8.13 89 GLU A N 1
ATOM 654 C CA . GLU A 1 89 ? 7.331 17.038 8.009 1.00 8.29 89 GLU A CA 1
ATOM 655 C C . GLU A 1 89 ? 8.015 18.266 8.594 1.00 8.84 89 GLU A C 1
ATOM 656 O O . GLU A 1 89 ? 7.716 18.621 9.742 1.00 9.07 89 GLU A O 1
ATOM 662 N N . TYR A 1 90 ? 8.843 18.936 7.794 1.00 10.13 90 TYR A N 1
ATOM 663 C CA . TYR A 1 90 ? 9.653 20.113 8.224 1.00 11.63 90 TYR A CA 1
ATOM 664 C C . TYR A 1 90 ? 8.782 21.360 8.393 1.00 11.01 90 TYR A C 1
ATOM 665 O O . TYR A 1 90 ? 9.101 22.184 9.289 1.00 10.41 90 TYR A O 1
ATOM 674 N N . ASP A 1 91 ? 7.771 21.541 7.543 1.00 10.13 91 ASP A N 1
ATOM 675 C CA . ASP A 1 91 ? 6.986 22.797 7.494 1.00 9.91 91 ASP A CA 1
ATOM 676 C C . ASP A 1 91 ? 5.855 22.699 8.521 1.00 10.03 91 ASP A C 1
ATOM 677 O O . ASP A 1 91 ? 4.962 21.871 8.369 1.00 9.03 91 ASP A O 1
ATOM 682 N N . PRO A 1 92 ? 5.855 23.520 9.605 1.00 9.62 92 PRO A N 1
ATOM 683 C CA . PRO A 1 92 ? 4.827 23.428 10.644 1.00 9.75 92 PRO A CA 1
ATOM 684 C C . PRO A 1 92 ? 3.398 23.645 10.129 1.00 9.15 92 PRO A C 1
ATOM 685 O O . PRO A 1 92 ? 2.469 23.059 10.682 1.00 9.54 92 PRO A O 1
ATOM 689 N N . LYS A 1 93 ? 3.256 24.469 9.082 1.00 9.25 93 LYS A N 1
ATOM 690 C CA . LYS A 1 93 ? 1.949 24.723 8.438 1.00 10.27 93 LYS A CA 1
ATOM 691 C C . LYS A 1 93 ? 1.472 23.443 7.748 1.00 9.72 93 LYS A C 1
ATOM 692 O O . LYS A 1 93 ? 0.300 23.023 7.924 1.00 9.95 93 LYS A O 1
ATOM 698 N N . HIS A 1 94 ? 2.350 22.796 6.973 1.00 8.96 94 HIS A N 1
ATOM 699 C CA . HIS A 1 94 ? 2.023 21.504 6.332 1.00 9.17 94 HIS A CA 1
ATOM 700 C C . HIS A 1 94 ? 1.633 20.484 7.395 1.00 9.58 94 HIS A C 1
ATOM 701 O O . HIS A 1 94 ? 0.624 19.816 7.238 1.00 9.17 94 HIS A O 1
ATOM 708 N N . ALA A 1 95 ? 2.391 20.418 8.481 1.00 9.08 95 ALA A N 1
ATOM 709 C CA . ALA A 1 95 ? 2.144 19.411 9.535 1.00 9.34 95 ALA A CA 1
ATOM 710 C C . ALA A 1 95 ? 0.767 19.664 10.150 1.00 9.35 95 ALA A C 1
ATOM 711 O O . ALA A 1 95 ? 0.068 18.687 10.466 1.00 9.95 95 ALA A O 1
ATOM 713 N N . ALA A 1 96 ? 0.395 20.926 10.364 1.00 9.38 96 ALA A N 1
ATOM 714 C CA . ALA A 1 96 ? -0.920 21.276 10.977 1.00 9.53 96 ALA A CA 1
ATOM 715 C C . ALA A 1 96 ? -2.050 20.866 10.021 1.00 9.62 96 ALA A C 1
ATOM 716 O O . ALA A 1 96 ? -3.105 20.370 10.488 1.00 10.65 96 ALA A O 1
ATOM 718 N N . VAL A 1 97 ? -1.864 21.111 8.726 1.00 8.71 97 VAL A N 1
ATOM 719 C CA . VAL A 1 97 ? -2.864 20.739 7.695 1.00 9.08 97 VAL A CA 1
ATOM 720 C C . VAL A 1 97 ? -2.986 19.226 7.637 1.00 8.88 97 VAL A C 1
ATOM 721 O O . VAL A 1 97 ? -4.140 18.725 7.667 1.00 9.25 97 VAL A O 1
ATOM 725 N N . ALA A 1 98 ? -1.854 18.509 7.594 1.00 9.26 98 ALA A N 1
ATOM 726 C CA . ALA A 1 98 ? -1.879 17.042 7.589 1.00 9.26 98 ALA A CA 1
ATOM 727 C C . ALA A 1 98 ? -2.602 16.549 8.853 1.00 8.90 98 ALA A C 1
ATOM 728 O O . ALA A 1 98 ? -3.349 15.550 8.779 1.00 9.14 98 ALA A O 1
ATOM 730 N N . GLN A 1 99 ? -2.365 17.170 10.012 1.00 9.19 99 GLN A N 1
ATOM 731 C CA . GLN A 1 99 ? -2.965 16.652 11.265 1.00 9.83 99 GLN A CA 1
ATOM 732 C C . GLN A 1 99 ? -4.495 16.733 11.163 1.00 10.07 99 GLN A C 1
ATOM 733 O O . GLN A 1 99 ? -5.165 15.754 11.523 1.00 10.08 99 GLN A O 1
ATOM 739 N N . LYS A 1 100 ? -5.022 17.835 10.639 1.00 10.93 100 LYS A N 1
ATOM 740 C CA . LYS A 1 100 ? -6.486 18.005 10.457 1.00 11.78 100 LYS A CA 1
ATOM 741 C C . LYS A 1 100 ? -6.996 16.916 9.509 1.00 10.78 100 LYS A C 1
ATOM 742 O O . LYS A 1 100 ? -8.080 16.348 9.744 1.00 10.24 100 LYS A O 1
ATOM 748 N N . ASN A 1 101 ? -6.250 16.630 8.443 1.00 9.70 101 ASN A N 1
ATOM 749 C CA . ASN A 1 101 ? -6.680 15.666 7.404 1.00 9.91 101 ASN A CA 1
ATOM 750 C C . ASN A 1 101 ? -6.658 14.238 7.967 1.00 10.37 101 ASN A C 1
ATOM 751 O O . ASN A 1 101 ? -7.561 13.424 7.652 1.00 10.17 101 ASN A O 1
ATOM 756 N N . ILE A 1 102 ? -5.649 13.925 8.775 1.00 10.68 102 ILE A N 1
ATOM 757 C CA . ILE A 1 102 ? -5.517 12.609 9.471 1.00 11.53 102 ILE A CA 1
ATOM 758 C C . ILE A 1 102 ? -6.674 12.454 10.478 1.00 11.75 102 ILE A C 1
ATOM 759 O O . ILE A 1 102 ? -7.260 11.373 10.586 1.00 11.04 102 ILE A O 1
ATOM 764 N N . ASP A 1 103 ? -7.020 13.529 11.172 1.00 11.89 103 ASP A N 1
ATOM 765 C CA . ASP A 1 103 ? -8.119 13.522 12.167 1.00 13.22 103 ASP A CA 1
ATOM 766 C C . ASP A 1 103 ? -9.425 13.241 11.419 1.00 13.23 103 ASP A C 1
ATOM 767 O O . ASP A 1 103 ? -10.222 12.405 11.896 1.00 13.00 103 ASP A O 1
ATOM 772 N N . ARG A 1 104 ? -9.641 13.898 10.276 1.00 12.83 104 ARG A N 1
ATOM 773 C CA . ARG A 1 104 ? -10.870 13.732 9.467 1.00 12.75 104 ARG A CA 1
ATOM 774 C C . ARG A 1 104 ? -10.959 12.264 9.042 1.00 13.64 104 ARG A C 1
ATOM 775 O O . ARG A 1 104 ? -12.080 11.715 9.013 1.00 14.40 104 ARG A O 1
ATOM 783 N N . ALA A 1 105 ? -9.827 11.644 8.702 1.00 13.02 105 ALA A N 1
ATOM 784 C CA . ALA A 1 105 ? -9.780 10.237 8.234 1.00 13.30 105 ALA A CA 1
ATOM 785 C C . ALA A 1 105 ? -9.932 9.264 9.422 1.00 13.57 105 ALA A C 1
ATOM 786 O O . ALA A 1 105 ? -9.952 8.032 9.183 1.00 15.25 105 ALA A O 1
ATOM 788 N N . GLY A 1 106 ? -10.016 9.747 10.663 1.00 12.69 106 GLY A N 1
ATOM 789 C CA . GLY A 1 106 ? -10.123 8.873 11.845 1.00 13.02 106 GLY A CA 1
ATOM 790 C C . GLY A 1 106 ? -8.834 8.159 12.171 1.00 13.55 106 GLY A C 1
ATOM 791 O O . GLY A 1 106 ? -8.893 7.087 12.785 1.00 15.25 106 GLY A O 1
ATOM 792 N N . LEU A 1 107 ? -7.680 8.691 11.756 1.00 12.89 107 LEU A N 1
ATOM 793 C CA . LEU A 1 107 ? -6.382 7.967 11.881 1.00 12.58 107 LEU A CA 1
ATOM 794 C C . LEU A 1 107 ? -5.521 8.575 12.990 1.00 13.08 107 LEU A C 1
ATOM 795 O O . LEU A 1 107 ? -4.336 8.230 13.086 1.00 12.27 107 LEU A O 1
ATOM 800 N N . THR A 1 108 ? -6.080 9.449 13.823 1.00 13.15 108 THR A N 1
ATOM 801 C CA . THR A 1 108 ? -5.334 10.179 14.873 1.00 13.61 108 THR A CA 1
ATOM 802 C C . THR A 1 108 ? -4.547 9.196 15.745 1.00 14.17 108 THR A C 1
ATOM 803 O O . THR A 1 108 ? -3.402 9.508 16.096 1.00 14.28 108 THR A O 1
ATOM 807 N N . SER A 1 109 ? -5.161 8.077 16.140 1.00 14.90 109 SER A N 1
ATOM 808 C CA . SER A 1 109 ? -4.579 7.105 17.099 1.00 16.77 109 SER A CA 1
ATOM 809 C C . SER A 1 109 ? -3.383 6.373 16.482 1.00 16.60 109 SER A C 1
ATOM 810 O O . SER A 1 109 ? -2.541 5.860 17.254 1.00 19.29 109 SER A O 1
ATOM 813 N N . GLN A 1 110 ? -3.331 6.262 15.152 1.00 15.47 110 GLN A N 1
ATOM 814 C CA . GLN A 1 110 ? -2.359 5.373 14.463 1.00 14.48 110 GLN A CA 1
ATOM 815 C C . GLN A 1 110 ? -1.254 6.164 13.754 1.00 13.05 110 GLN A C 1
ATOM 816 O O . GLN A 1 110 ? -0.267 5.541 13.340 1.00 13.64 110 GLN A O 1
ATOM 822 N N . VAL A 1 111 ? -1.415 7.459 13.570 1.00 11.22 111 VAL A N 1
ATOM 823 C CA . VAL A 1 111 ? -0.432 8.247 12.786 1.00 11.14 111 VAL A CA 1
ATOM 824 C C . VAL A 1 111 ? 0.175 9.264 13.730 1.00 12.60 111 VAL A C 1
ATOM 825 O O . VAL A 1 111 ? -0.582 10.014 14.329 1.00 13.83 111 VAL A O 1
ATOM 829 N N . GLN A 1 112 ? 1.500 9.327 13.771 1.00 12.31 112 GLN A N 1
ATOM 830 C CA . GLN A 1 112 ? 2.238 10.349 14.525 1.00 12.94 112 GLN A CA 1
ATOM 831 C C . GLN A 1 112 ? 2.960 11.246 13.520 1.00 11.51 112 GLN A C 1
ATOM 832 O O . GLN A 1 112 ? 3.811 10.738 12.765 1.00 11.55 112 GLN A O 1
ATOM 838 N N . ILE A 1 113 ? 2.626 12.528 13.512 1.00 10.36 113 ILE A N 1
ATOM 839 C CA . ILE A 1 113 ? 3.320 13.530 12.670 1.00 10.58 113 ILE A CA 1
ATOM 840 C C . ILE A 1 113 ? 4.402 14.157 13.529 1.00 11.25 113 ILE A C 1
ATOM 841 O O . ILE A 1 113 ? 4.063 14.682 14.580 1.00 11.75 113 ILE A O 1
ATOM 846 N N . ARG A 1 114 ? 5.653 14.106 13.080 1.00 10.98 114 ARG A N 1
ATOM 847 C CA . ARG A 1 114 ? 6.767 14.746 13.810 1.00 12.42 114 ARG A CA 1
ATOM 848 C C . ARG A 1 114 ? 7.223 15.944 12.994 1.00 11.01 114 ARG A C 1
ATOM 849 O O . ARG A 1 114 ? 7.575 15.756 11.796 1.00 11.60 114 ARG A O 1
ATOM 857 N N . THR A 1 115 ? 7.169 17.140 13.578 1.00 10.67 115 THR A N 1
ATOM 858 C CA . THR A 1 115 ? 7.397 18.414 12.855 1.00 10.47 115 THR A CA 1
ATOM 859 C C . THR A 1 115 ? 8.862 18.826 13.015 1.00 9.99 115 THR A C 1
ATOM 860 O O . THR A 1 115 ? 9.234 19.408 14.024 1.00 10.52 115 THR A O 1
ATOM 864 N N . GLY A 1 116 ? 9.663 18.585 11.994 1.00 10.07 116 GLY A N 1
ATOM 865 C CA . GLY A 1 116 ? 11.060 19.022 11.956 1.00 9.48 116 GLY A CA 1
ATOM 866 C C . GLY A 1 116 ? 11.768 18.428 10.772 1.00 9.39 116 GLY A C 1
ATOM 867 O O . GLY A 1 116 ? 11.100 17.750 9.982 1.00 9.62 116 GLY A O 1
ATOM 868 N N . LYS A 1 117 ? 13.056 18.722 10.635 1.00 9.59 117 LYS A N 1
ATOM 869 C CA . LYS A 1 117 ? 13.857 18.197 9.502 1.00 10.12 117 LYS A CA 1
ATOM 870 C C . LYS A 1 117 ? 14.042 16.691 9.658 1.00 9.48 117 LYS A C 1
ATOM 871 O O . LYS A 1 117 ? 14.456 16.194 10.747 1.00 9.13 117 LYS A O 1
ATOM 877 N N . ALA A 1 118 ? 13.846 15.938 8.582 1.00 9.19 118 ALA A N 1
ATOM 878 C CA . ALA A 1 118 ? 14.063 14.483 8.638 1.00 9.22 118 ALA A CA 1
ATOM 879 C C . ALA A 1 118 ? 15.500 14.179 9.070 1.00 9.77 118 ALA A C 1
ATOM 880 O O . ALA A 1 118 ? 15.674 13.205 9.797 1.00 10.28 118 ALA A O 1
ATOM 882 N N . ILE A 1 119 ? 16.503 14.958 8.661 1.00 9.58 119 ILE A N 1
ATOM 883 C CA . ILE A 1 119 ? 17.914 14.603 9.006 1.00 10.83 119 ILE A CA 1
ATOM 884 C C . ILE A 1 119 ? 18.138 14.790 10.520 1.00 11.09 119 ILE A C 1
ATOM 885 O O . ILE A 1 119 ? 19.054 14.176 11.054 1.00 12.13 119 ILE A O 1
ATOM 890 N N . ASP A 1 120 ? 17.324 15.599 11.198 1.00 11.18 120 ASP A N 1
ATOM 891 C CA . ASP A 1 120 ? 17.391 15.802 12.666 1.00 11.82 120 ASP A CA 1
ATOM 892 C C . ASP A 1 120 ? 16.580 14.695 13.355 1.00 11.86 120 ASP A C 1
ATOM 893 O O . ASP A 1 120 ? 16.979 14.228 14.440 1.00 12.30 120 ASP A O 1
ATOM 898 N N . ILE A 1 121 ? 15.444 14.310 12.787 1.00 9.90 121 ILE A N 1
ATOM 899 C CA . ILE A 1 121 ? 14.521 13.350 13.462 1.00 9.89 121 ILE A CA 1
ATOM 900 C C . ILE A 1 121 ? 14.973 11.897 13.269 1.00 9.79 121 ILE A C 1
ATOM 901 O O . ILE A 1 121 ? 14.757 11.077 14.171 1.00 10.28 121 ILE A O 1
ATOM 906 N N . LEU A 1 122 ? 15.539 11.546 12.128 1.00 9.91 122 LEU A N 1
ATOM 907 C CA . LEU A 1 122 ? 15.974 10.153 11.872 1.00 10.05 122 LEU A CA 1
ATOM 908 C C . LEU A 1 122 ? 16.900 9.681 12.993 1.00 10.68 122 LEU A C 1
ATOM 909 O O . LEU A 1 122 ? 16.679 8.578 13.517 1.00 10.28 122 LEU A O 1
ATOM 914 N N . PRO A 1 123 ? 17.934 10.450 13.427 1.00 11.69 123 PRO A N 1
ATOM 915 C CA . PRO A 1 123 ? 18.772 9.972 14.528 1.00 12.51 123 PRO A CA 1
ATOM 916 C C . PRO A 1 123 ? 18.021 9.884 15.861 1.00 12.08 123 PRO A C 1
ATOM 917 O O . PRO A 1 123 ? 18.333 9.050 16.673 1.00 13.55 123 PRO A O 1
ATOM 921 N N . GLN A 1 124 ? 16.968 10.670 16.038 1.00 11.42 124 GLN A N 1
ATOM 922 C CA . GLN A 1 124 ? 16.092 10.545 17.227 1.00 11.18 124 GLN A CA 1
ATOM 923 C C . GLN A 1 124 ? 15.413 9.173 17.196 1.00 11.87 124 GLN A C 1
ATOM 924 O O . GLN A 1 124 ? 15.324 8.526 18.243 1.00 11.63 124 GLN A O 1
ATOM 930 N N . LEU A 1 125 ? 14.897 8.750 16.035 1.00 10.85 125 LEU A N 1
ATOM 931 C CA . LEU A 1 125 ? 14.169 7.466 15.920 1.00 11.34 125 LEU A CA 1
ATOM 932 C C . LEU A 1 125 ? 15.146 6.325 16.221 1.00 11.69 125 LEU A C 1
ATOM 933 O O . LEU A 1 125 ? 14.720 5.356 16.877 1.00 13.60 125 LEU A O 1
ATOM 938 N N . VAL A 1 126 ? 16.414 6.466 15.803 1.00 12.53 126 VAL A N 1
ATOM 939 C CA . VAL A 1 126 ? 17.470 5.458 16.131 1.00 14.01 126 VAL A CA 1
ATOM 940 C C . VAL A 1 126 ? 17.683 5.452 17.652 1.00 15.27 126 VAL A C 1
ATOM 941 O O . VAL A 1 126 ? 17.616 4.343 18.246 1.00 16.15 126 VAL A O 1
ATOM 945 N N . GLU A 1 127 ? 17.855 6.621 18.278 1.00 16.73 127 GLU A N 1
ATOM 946 C CA . GLU A 1 127 ? 18.055 6.706 19.752 1.00 17.93 127 GLU A CA 1
ATOM 947 C C . GLU A 1 127 ? 16.857 6.093 20.479 1.00 18.49 127 GLU A C 1
ATOM 948 O O . GLU A 1 127 ? 17.075 5.406 21.504 1.00 20.58 127 GLU A O 1
ATOM 954 N N . GLU A 1 128 ? 15.634 6.304 19.979 1.00 15.62 128 GLU A N 1
ATOM 955 C CA . GLU A 1 128 ? 14.379 5.832 20.607 1.00 16.18 128 GLU A CA 1
ATOM 956 C C . GLU A 1 128 ? 14.213 4.319 20.440 1.00 17.27 128 GLU A C 1
ATOM 957 O O . GLU A 1 128 ? 13.374 3.755 21.134 1.00 19.74 128 GLU A O 1
ATOM 963 N N . GLY A 1 129 ? 14.919 3.695 19.504 1.00 17.81 129 GLY A N 1
ATOM 964 C CA . GLY A 1 129 ? 14.618 2.304 19.104 1.00 18.50 129 GLY A CA 1
ATOM 965 C C . GLY A 1 129 ? 13.253 2.209 18.448 1.00 19.39 129 GLY A C 1
ATOM 966 O O . GLY A 1 129 ? 12.520 1.227 18.693 1.00 19.25 129 GLY A O 1
ATOM 967 N N . ALA A 1 130 ? 12.881 3.202 17.627 1.00 17.43 130 ALA A N 1
ATOM 968 C CA . ALA A 1 130 ? 11.530 3.282 17.027 1.00 17.84 130 ALA A CA 1
ATOM 969 C C . ALA A 1 130 ? 11.366 2.209 15.952 1.00 17.69 130 ALA A C 1
ATOM 970 O O . ALA A 1 130 ? 10.205 1.871 15.633 1.00 19.34 130 ALA A O 1
ATOM 972 N N . GLY A 1 131 ? 12.472 1.703 15.422 1.00 18.94 131 GLY A N 1
ATOM 973 C CA . GLY A 1 131 ? 12.416 0.648 14.397 1.00 19.35 131 GLY A CA 1
ATOM 974 C C . GLY A 1 131 ? 12.213 -0.729 15.024 1.00 19.62 131 GLY A C 1
ATOM 975 O O . GLY A 1 131 ? 11.997 -0.871 16.227 1.00 20.44 131 GLY A O 1
ATOM 976 N N . PRO A 1 132 ? 12.255 -1.793 14.212 1.00 17.32 132 PRO A N 1
ATOM 977 C CA . PRO A 1 132 ? 12.359 -1.641 12.761 1.00 16.00 132 PRO A CA 1
ATOM 978 C C . PRO A 1 132 ? 10.996 -1.357 12.113 1.00 14.93 132 PRO A C 1
ATOM 979 O O . PRO A 1 132 ? 9.957 -1.756 12.640 1.00 14.53 132 PRO A O 1
ATOM 983 N N . PHE A 1 133 ? 11.027 -0.673 10.972 1.00 12.23 133 PHE A N 1
ATOM 984 C CA . PHE A 1 133 ? 9.825 -0.399 10.167 1.00 11.65 133 PHE A CA 1
ATOM 985 C C . PHE A 1 133 ? 9.701 -1.465 9.089 1.00 11.26 133 PHE A C 1
ATOM 986 O O . PHE A 1 133 ? 10.724 -1.871 8.534 1.00 11.81 133 PHE A O 1
ATOM 994 N N . ASP A 1 134 ? 8.475 -1.862 8.789 1.00 11.08 134 ASP A N 1
ATOM 995 C CA . ASP A 1 134 ? 8.188 -2.885 7.755 1.00 10.56 134 ASP A CA 1
ATOM 996 C C . ASP A 1 134 ? 8.265 -2.227 6.381 1.00 10.21 134 ASP A C 1
ATOM 997 O O . ASP A 1 134 ? 8.615 -2.920 5.407 1.00 9.93 134 ASP A O 1
ATOM 1002 N N . MET A 1 135 ? 7.900 -0.940 6.308 1.00 10.18 135 MET A N 1
ATOM 1003 C CA . MET A 1 135 ? 7.891 -0.164 5.047 1.00 10.29 135 MET A CA 1
ATOM 1004 C C . MET A 1 135 ? 8.302 1.272 5.355 1.00 9.35 135 MET A C 1
ATOM 1005 O O . MET A 1 135 ? 7.900 1.804 6.404 1.00 9.42 135 MET A O 1
ATOM 1010 N N . ILE A 1 136 ? 9.123 1.846 4.476 1.00 8.78 136 ILE A N 1
ATOM 1011 C CA . ILE A 1 136 ? 9.632 3.235 4.623 1.00 8.66 136 ILE A CA 1
ATOM 1012 C C . ILE A 1 136 ? 9.400 3.932 3.300 1.00 8.40 136 ILE A C 1
ATOM 1013 O O . ILE A 1 136 ? 9.831 3.371 2.261 1.00 9.54 136 ILE A O 1
ATOM 1018 N N . PHE A 1 137 ? 8.735 5.080 3.331 1.00 7.91 137 PHE A N 1
ATOM 1019 C CA . PHE A 1 137 ? 8.463 5.899 2.129 1.00 7.87 137 PHE A CA 1
ATOM 1020 C C . PHE A 1 137 ? 9.271 7.178 2.244 1.00 8.39 137 PHE A C 1
ATOM 1021 O O . PHE A 1 137 ? 8.988 7.999 3.114 1.00 9.10 137 PHE A O 1
ATOM 1029 N N . ILE A 1 138 ? 10.275 7.322 1.393 1.00 7.90 138 ILE A N 1
ATOM 1030 C CA . ILE A 1 138 ? 11.147 8.521 1.311 1.00 8.17 138 ILE A CA 1
ATOM 1031 C C . ILE A 1 138 ? 10.568 9.472 0.266 1.00 7.94 138 ILE A C 1
ATOM 1032 O O . ILE A 1 138 ? 10.574 9.140 -0.936 1.00 7.58 138 ILE A O 1
ATOM 1037 N N . ASP A 1 139 ? 10.053 10.609 0.722 1.00 7.74 139 ASP A N 1
ATOM 1038 C CA . ASP A 1 139 ? 9.364 11.546 -0.196 1.00 7.93 139 ASP A CA 1
ATOM 1039 C C . ASP A 1 139 ? 9.454 12.970 0.334 1.00 8.25 139 ASP A C 1
ATOM 1040 O O . ASP A 1 139 ? 8.509 13.719 0.157 1.00 8.00 139 ASP A O 1
ATOM 1045 N N . ALA A 1 140 ? 10.603 13.349 0.879 1.00 8.11 140 ALA A N 1
ATOM 1046 C CA . ALA A 1 140 ? 10.709 14.714 1.438 1.00 8.50 140 ALA A CA 1
ATOM 1047 C C . ALA A 1 140 ? 11.523 15.587 0.480 1.00 9.06 140 ALA A C 1
ATOM 1048 O O . ALA A 1 140 ? 11.241 15.564 -0.665 1.00 9.93 140 ALA A O 1
ATOM 1050 N N . ASP A 1 141 ? 12.431 16.400 1.016 1.00 8.60 141 ASP A N 1
ATOM 1051 C CA . ASP A 1 141 ? 13.343 17.152 0.127 1.00 8.76 141 ASP A CA 1
ATOM 1052 C C . ASP A 1 141 ? 14.227 16.157 -0.621 1.00 8.87 141 ASP A C 1
ATOM 1053 O O . ASP A 1 141 ? 14.447 15.038 -0.112 1.00 9.26 141 ASP A O 1
ATOM 1058 N N . LYS A 1 142 ? 14.684 16.555 -1.805 1.00 9.40 142 LYS A N 1
ATOM 1059 C CA . LYS A 1 142 ? 15.288 15.597 -2.759 1.00 9.43 142 LYS A CA 1
ATOM 1060 C C . LYS A 1 142 ? 16.804 15.497 -2.622 1.00 9.27 142 LYS A C 1
ATOM 1061 O O . LYS A 1 142 ? 17.355 14.402 -2.701 1.00 10.19 142 LYS A O 1
ATOM 1067 N N . PRO A 1 143 ? 17.567 16.599 -2.453 1.00 9.24 143 PRO A N 1
ATOM 1068 C CA . PRO A 1 143 ? 19.021 16.480 -2.355 1.00 8.93 143 PRO A CA 1
ATOM 1069 C C . PRO A 1 143 ? 19.544 15.442 -1.372 1.00 9.84 143 PRO A C 1
ATOM 1070 O O . PRO A 1 143 ? 20.525 14.759 -1.702 1.00 10.44 143 PRO A O 1
ATOM 1074 N N . PRO A 1 144 ? 18.993 15.307 -0.147 1.00 8.99 144 PRO A N 1
ATOM 1075 C CA . PRO A 1 144 ? 19.505 14.344 0.838 1.00 9.25 144 PRO A CA 1
ATOM 1076 C C . PRO A 1 144 ? 18.913 12.926 0.783 1.00 8.85 144 PRO A C 1
ATOM 1077 O O . PRO A 1 144 ? 19.114 12.156 1.704 1.00 8.86 144 PRO A O 1
ATOM 1081 N N . TYR A 1 145 ? 18.210 12.579 -0.279 1.00 8.49 145 TYR A N 1
ATOM 1082 C CA . TYR A 1 145 ? 17.643 11.208 -0.397 1.00 8.36 145 TYR A CA 1
ATOM 1083 C C . TYR A 1 145 ? 18.727 10.175 -0.091 1.00 8.31 145 TYR A C 1
ATOM 1084 O O . TYR A 1 145 ? 18.466 9.196 0.594 1.00 8.74 145 TYR A O 1
ATOM 1093 N N . THR A 1 146 ? 19.942 10.374 -0.596 1.00 8.53 146 THR A N 1
ATOM 1094 C CA . THR A 1 146 ? 21.062 9.419 -0.375 1.00 8.91 146 THR A CA 1
ATOM 1095 C C . THR A 1 146 ? 21.251 9.180 1.123 1.00 9.62 146 THR A C 1
ATOM 1096 O O . THR A 1 146 ? 21.345 8.034 1.520 1.00 9.90 146 THR A O 1
ATOM 1100 N N . GLU A 1 147 ? 21.295 10.247 1.919 1.00 9.25 147 GLU A N 1
ATOM 1101 C CA . GLU A 1 147 ? 21.518 10.116 3.374 1.00 9.35 147 GLU A CA 1
ATOM 1102 C C . GLU A 1 147 ? 20.266 9.573 4.065 1.00 9.58 147 GLU A C 1
ATOM 1103 O O . GLU A 1 147 ? 20.385 8.796 4.997 1.00 9.47 147 GLU A O 1
ATOM 1109 N N . TYR A 1 148 ? 19.082 9.955 3.610 1.00 8.60 148 TYR A N 1
ATOM 1110 C CA . TYR A 1 148 ? 17.826 9.411 4.170 1.00 8.56 148 TYR A CA 1
ATOM 1111 C C . TYR A 1 148 ? 17.827 7.877 4.037 1.00 8.50 148 TYR A C 1
ATOM 1112 O O . TYR A 1 148 ? 17.377 7.159 4.960 1.00 8.45 148 TYR A O 1
ATOM 1121 N N . PHE A 1 149 ? 18.310 7.368 2.910 1.00 8.61 149 PHE A N 1
ATOM 1122 C CA . PHE A 1 149 ? 18.337 5.916 2.663 1.00 9.10 149 PHE A CA 1
ATOM 1123 C C . PHE A 1 149 ? 19.277 5.240 3.675 1.00 9.55 149 PHE A C 1
ATOM 1124 O O . PHE A 1 149 ? 18.944 4.158 4.177 1.00 9.80 149 PHE A O 1
ATOM 1132 N N . GLN A 1 150 ? 20.414 5.857 4.002 1.00 10.00 150 GLN A N 1
ATOM 1133 C CA . GLN A 1 150 ? 21.343 5.256 4.988 1.00 11.28 150 GLN A CA 1
ATOM 1134 C C . GLN A 1 150 ? 20.669 5.185 6.354 1.00 11.04 150 GLN A C 1
ATOM 1135 O O . GLN A 1 150 ? 20.792 4.180 7.023 1.00 10.96 150 GLN A O 1
ATOM 1141 N N . TRP A 1 151 ? 19.954 6.225 6.763 1.00 9.79 151 TRP A N 1
ATOM 1142 C CA . TRP A 1 151 ? 19.186 6.216 8.027 1.00 10.59 151 TRP A CA 1
ATOM 1143 C C . TRP A 1 151 ? 18.071 5.182 7.957 1.00 10.25 151 TRP A C 1
ATOM 1144 O O . TRP A 1 151 ? 17.854 4.451 8.925 1.00 10.45 151 TRP A O 1
ATOM 1155 N N . ALA A 1 152 ? 17.392 5.071 6.823 1.00 9.98 152 ALA A N 1
ATOM 1156 C CA . ALA A 1 152 ? 16.312 4.082 6.637 1.00 10.26 152 ALA A CA 1
ATOM 1157 C C . ALA A 1 152 ? 16.876 2.679 6.899 1.00 10.42 152 ALA A C 1
ATOM 1158 O O . ALA A 1 152 ? 16.212 1.881 7.598 1.00 9.99 152 ALA A O 1
ATOM 1160 N N . LEU A 1 153 ? 18.079 2.370 6.421 1.00 10.33 153 LEU A N 1
ATOM 1161 C CA . LEU A 1 153 ? 18.670 1.020 6.652 1.00 11.23 153 LEU A CA 1
ATOM 1162 C C . LEU A 1 153 ? 18.891 0.785 8.150 1.00 12.34 153 LEU A C 1
ATOM 1163 O O . LEU A 1 153 ? 18.664 -0.339 8.629 1.00 12.26 153 LEU A O 1
ATOM 1168 N N . ARG A 1 154 ? 19.307 1.811 8.880 1.00 12.55 154 ARG A N 1
ATOM 1169 C CA . ARG A 1 154 ? 19.502 1.712 10.349 1.00 14.24 154 ARG A CA 1
ATOM 1170 C C . ARG A 1 154 ? 18.163 1.411 11.041 1.00 13.14 154 ARG A C 1
ATOM 1171 O O . ARG A 1 154 ? 18.185 0.919 12.157 1.00 15.36 154 ARG A O 1
ATOM 1179 N N . LEU A 1 155 ? 17.029 1.736 10.423 1.00 11.47 155 LEU A N 1
ATOM 1180 C CA . LEU A 1 155 ? 15.680 1.598 11.015 1.00 10.79 155 LEU A CA 1
ATOM 1181 C C . LEU A 1 155 ? 14.922 0.441 10.345 1.00 11.26 155 LEU A C 1
ATOM 1182 O O . LEU A 1 155 ? 13.696 0.377 10.521 1.00 12.60 155 LEU A O 1
ATOM 1187 N N . SER A 1 156 ? 15.635 -0.461 9.665 1.00 12.13 156 SER A N 1
ATOM 1188 C CA . SER A 1 156 ? 15.036 -1.551 8.855 1.00 12.66 156 SER A CA 1
ATOM 1189 C C . SER A 1 156 ? 15.250 -2.886 9.553 1.00 13.80 156 SER A C 1
ATOM 1190 O O . SER A 1 156 ? 16.124 -2.961 10.443 1.00 16.01 156 SER A O 1
ATOM 1193 N N . ARG A 1 157 ? 14.504 -3.886 9.102 1.00 14.59 157 ARG A N 1
ATOM 1194 C CA . ARG A 1 157 ? 14.764 -5.316 9.398 1.00 15.74 157 ARG A CA 1
ATOM 1195 C C . ARG A 1 157 ? 15.032 -6.003 8.068 1.00 15.66 157 ARG A C 1
ATOM 1196 O O . ARG A 1 157 ? 14.696 -5.467 7.014 1.00 13.07 157 ARG A O 1
ATOM 1204 N N . PRO A 1 158 ? 15.583 -7.232 8.050 1.00 16.22 158 PRO A N 1
ATOM 1205 C CA . PRO A 1 158 ? 15.563 -8.030 6.827 1.00 15.47 158 PRO A CA 1
ATOM 1206 C C . PRO A 1 158 ? 14.134 -8.117 6.276 1.00 13.74 158 PRO A C 1
ATOM 1207 O O . PRO A 1 158 ? 13.221 -8.447 7.041 1.00 12.67 158 PRO A O 1
ATOM 1211 N N . GLY A 1 159 ? 13.949 -7.752 5.005 1.00 12.64 159 GLY A N 1
ATOM 1212 C CA . GLY A 1 159 ? 12.644 -7.795 4.329 1.00 11.70 159 GLY A CA 1
ATOM 1213 C C . GLY A 1 159 ? 11.925 -6.450 4.311 1.00 10.71 159 GLY A C 1
ATOM 1214 O O . GLY A 1 159 ? 10.876 -6.350 3.662 1.00 10.23 159 GLY A O 1
ATOM 1215 N N . THR A 1 160 ? 12.415 -5.450 5.031 1.00 10.02 160 THR A N 1
ATOM 1216 C CA . THR A 1 160 ? 11.829 -4.088 4.970 1.00 9.77 160 THR A CA 1
ATOM 1217 C C . THR A 1 160 ? 11.823 -3.630 3.512 1.00 9.32 160 THR A C 1
ATOM 1218 O O . THR A 1 160 ? 12.834 -3.803 2.808 1.00 9.53 160 THR A O 1
ATOM 1222 N N . LEU A 1 161 ? 10.722 -3.005 3.098 1.00 9.17 161 LEU A N 1
ATOM 1223 C CA . LEU A 1 161 ? 10.568 -2.376 1.779 1.00 9.58 161 LEU A CA 1
ATOM 1224 C C . LEU A 1 161 ? 10.813 -0.892 1.959 1.00 9.08 161 LEU A C 1
ATOM 1225 O O . LEU A 1 161 ? 10.099 -0.267 2.779 1.00 9.44 161 LEU A O 1
ATOM 1230 N N . ILE A 1 162 ? 11.745 -0.345 1.174 1.00 8.96 162 ILE A N 1
ATOM 1231 C CA . ILE A 1 162 ? 12.020 1.107 1.127 1.00 9.04 162 ILE A CA 1
ATOM 1232 C C . ILE A 1 162 ? 11.622 1.574 -0.262 1.00 9.22 162 ILE A C 1
ATOM 1233 O O . ILE A 1 162 ? 12.066 0.986 -1.260 1.00 9.79 162 ILE A O 1
ATOM 1238 N N . VAL A 1 163 ? 10.752 2.573 -0.304 1.00 8.71 163 VAL A N 1
ATOM 1239 C CA . VAL A 1 163 ? 10.245 3.189 -1.553 1.00 8.13 163 VAL A CA 1
ATOM 1240 C C . VAL A 1 163 ? 10.696 4.641 -1.554 1.00 8.01 163 VAL A C 1
ATOM 1241 O O . VAL A 1 163 ? 10.535 5.304 -0.508 1.00 8.79 163 VAL A O 1
ATOM 1245 N N . ALA A 1 164 ? 11.242 5.121 -2.657 1.00 7.70 164 ALA A N 1
ATOM 1246 C CA . ALA A 1 164 ? 11.667 6.528 -2.786 1.00 7.96 164 ALA A CA 1
ATOM 1247 C C . ALA A 1 164 ? 10.972 7.124 -4.001 1.00 8.31 164 ALA A C 1
ATOM 1248 O O . ALA A 1 164 ? 11.134 6.568 -5.100 1.00 8.76 164 ALA A O 1
ATOM 1250 N N . ASP A 1 165 ? 10.217 8.205 -3.826 1.00 8.34 165 ASP A N 1
ATOM 1251 C CA . ASP A 1 165 ? 9.464 8.812 -4.947 1.00 8.21 165 ASP A CA 1
ATOM 1252 C C . ASP A 1 165 ? 10.338 9.818 -5.705 1.00 8.04 165 ASP A C 1
ATOM 1253 O O . ASP A 1 165 ? 11.268 10.395 -5.114 1.00 8.60 165 ASP A O 1
ATOM 1258 N N . ASN A 1 166 ? 9.995 10.061 -6.977 1.00 8.06 166 ASN A N 1
ATOM 1259 C CA . ASN A 1 166 ? 10.537 11.212 -7.758 1.00 8.80 166 ASN A CA 1
ATOM 1260 C C . ASN A 1 166 ? 12.021 11.005 -8.082 1.00 8.71 166 ASN A C 1
ATOM 1261 O O . ASN A 1 166 ? 12.829 11.939 -7.920 1.00 9.17 166 ASN A O 1
ATOM 1266 N N . VAL A 1 167 ? 12.381 9.831 -8.597 1.00 8.50 167 VAL A N 1
ATOM 1267 C CA . VAL A 1 167 ? 13.806 9.506 -8.891 1.00 8.49 167 VAL A CA 1
ATOM 1268 C C . VAL A 1 167 ? 14.100 9.522 -10.401 1.00 9.18 167 VAL A C 1
ATOM 1269 O O . VAL A 1 167 ? 15.249 9.218 -10.721 1.00 8.80 167 VAL A O 1
ATOM 1273 N N . ILE A 1 168 ? 13.173 9.940 -11.269 1.00 8.95 168 ILE A N 1
ATOM 1274 C CA . ILE A 1 168 ? 13.374 9.983 -12.752 1.00 9.46 168 ILE A CA 1
ATOM 1275 C C . ILE A 1 168 ? 13.207 11.408 -13.301 1.00 10.00 168 ILE A C 1
ATOM 1276 O O . ILE A 1 168 ? 13.956 11.777 -14.215 1.00 10.09 168 ILE A O 1
ATOM 1281 N N . ARG A 1 169 ? 12.268 12.201 -12.784 1.00 11.25 169 ARG A N 1
ATOM 1282 C CA . ARG A 1 169 ? 12.137 13.657 -13.075 1.00 12.19 169 ARG A CA 1
ATOM 1283 C C . ARG A 1 169 ? 12.109 13.904 -14.588 1.00 12.05 169 ARG A C 1
ATOM 1284 O O . ARG A 1 169 ? 12.941 14.660 -15.099 1.00 11.66 169 ARG A O 1
ATOM 1292 N N . ASP A 1 170 ? 11.170 13.276 -15.285 1.00 12.40 170 ASP A N 1
ATOM 1293 C CA . ASP A 1 170 ? 10.873 13.542 -16.714 1.00 13.01 170 ASP A CA 1
ATOM 1294 C C . ASP A 1 170 ? 12.083 13.111 -17.550 1.00 13.14 170 ASP A C 1
ATOM 1295 O O . ASP A 1 170 ? 12.207 13.603 -18.659 1.00 13.48 170 ASP A O 1
ATOM 1300 N N . GLY A 1 171 ? 12.936 12.220 -17.029 1.00 11.41 171 GLY A N 1
ATOM 1301 C CA . GLY A 1 171 ? 14.119 11.695 -17.736 1.00 11.73 171 GLY A CA 1
ATOM 1302 C C . GLY A 1 171 ? 15.316 12.619 -17.619 1.00 12.33 171 GLY A C 1
ATOM 1303 O O . GLY A 1 171 ? 16.333 12.334 -18.250 1.00 13.34 171 GLY A O 1
ATOM 1304 N N . LYS A 1 172 ? 15.210 13.689 -16.837 1.00 12.43 172 LYS A N 1
ATOM 1305 C CA . LYS A 1 172 ? 16.312 14.677 -16.659 1.00 12.63 172 LYS A CA 1
ATOM 1306 C C . LYS A 1 172 ? 17.470 14.023 -15.901 1.00 11.40 172 LYS A C 1
ATOM 1307 O O . LYS A 1 172 ? 18.569 14.574 -15.937 1.00 11.26 172 LYS A O 1
ATOM 1313 N N . VAL A 1 173 ? 17.246 12.914 -15.202 1.00 10.70 173 VAL A N 1
ATOM 1314 C CA . VAL A 1 173 ? 18.349 12.195 -14.508 1.00 11.22 173 VAL A CA 1
ATOM 1315 C C . VAL A 1 173 ? 19.377 11.708 -15.547 1.00 11.99 173 VAL A C 1
ATOM 1316 O O . VAL A 1 173 ? 20.464 11.315 -15.120 1.00 12.32 173 VAL A O 1
ATOM 1320 N N . LEU A 1 174 ? 19.035 11.647 -16.836 1.00 12.60 174 LEU A N 1
ATOM 1321 C CA . LEU A 1 174 ? 20.022 11.255 -17.883 1.00 14.51 174 LEU A CA 1
ATOM 1322 C C . LEU A 1 174 ? 21.046 12.377 -18.102 1.00 15.45 174 LEU A C 1
ATOM 1323 O O . LEU A 1 174 ? 22.107 12.118 -18.677 1.00 15.51 174 LEU A O 1
ATOM 1328 N N . ASP A 1 175 ? 20.746 13.601 -17.695 1.00 14.84 175 ASP A N 1
ATOM 1329 C CA . ASP A 1 175 ? 21.630 14.777 -17.922 1.00 15.92 175 ASP A CA 1
ATOM 1330 C C . ASP A 1 175 ? 22.627 14.895 -16.765 1.00 17.25 175 ASP A C 1
ATOM 1331 O O . ASP A 1 175 ? 22.269 15.458 -15.694 1.00 16.04 175 ASP A O 1
ATOM 1336 N N . GLU A 1 176 ? 23.855 14.427 -16.986 1.00 19.11 176 GLU A N 1
ATOM 1337 C CA . GLU A 1 176 ? 24.959 14.473 -15.989 1.00 21.68 176 GLU A CA 1
ATOM 1338 C C . GLU A 1 176 ? 25.266 15.927 -15.622 1.00 19.35 176 GLU A C 1
ATOM 1339 O O . GLU A 1 176 ? 25.782 16.143 -14.535 1.00 20.24 176 GLU A O 1
ATOM 1345 N N . ASN A 1 177 ? 24.949 16.878 -16.493 1.00 17.86 177 ASN A N 1
ATOM 1346 C CA . ASN A 1 177 ? 25.292 18.307 -16.268 1.00 18.81 177 ASN A CA 1
ATOM 1347 C C . ASN A 1 177 ? 24.103 19.051 -15.654 1.00 16.12 177 ASN A C 1
ATOM 1348 O O . ASN A 1 177 ? 24.159 20.298 -15.593 1.00 15.75 177 ASN A O 1
ATOM 1353 N N . SER A 1 178 ? 23.037 18.349 -15.227 1.00 14.29 178 SER A N 1
ATOM 1354 C CA . SER A 1 178 ? 21.852 19.047 -14.677 1.00 13.93 178 SER A CA 1
ATOM 1355 C C . SER A 1 178 ? 22.305 19.930 -13.520 1.00 13.26 178 SER A C 1
ATOM 1356 O O . SER A 1 178 ? 23.040 19.439 -12.675 1.00 13.65 178 SER A O 1
ATOM 1359 N N . THR A 1 179 ? 21.746 21.127 -13.446 1.00 12.50 179 THR A N 1
ATOM 1360 C CA . THR A 1 179 ? 21.965 22.082 -12.339 1.00 13.26 179 THR A CA 1
ATOM 1361 C C . THR A 1 179 ? 20.736 22.141 -11.430 1.00 13.23 179 THR A C 1
ATOM 1362 O O . THR A 1 179 ? 20.732 22.985 -10.508 1.00 13.23 179 THR A O 1
ATOM 1366 N N . GLU A 1 180 ? 19.736 21.289 -11.634 1.00 13.17 180 GLU A N 1
ATOM 1367 C CA . GLU A 1 180 ? 18.494 21.299 -10.825 1.00 15.04 180 GLU A CA 1
ATOM 1368 C C . GLU A 1 180 ? 18.743 20.488 -9.558 1.00 14.84 180 GLU A C 1
ATOM 1369 O O . GLU A 1 180 ? 19.133 19.333 -9.659 1.00 13.71 180 GLU A O 1
ATOM 1375 N N . PRO A 1 181 ? 18.620 21.066 -8.348 1.00 14.45 181 PRO A N 1
ATOM 1376 C CA . PRO A 1 181 ? 18.852 20.317 -7.115 1.00 14.18 181 PRO A CA 1
ATOM 1377 C C . PRO A 1 181 ? 18.125 18.967 -7.068 1.00 13.62 181 PRO A C 1
ATOM 1378 O O . PRO A 1 181 ? 18.731 18.007 -6.605 1.00 12.95 181 PRO A O 1
ATOM 1382 N N . ALA A 1 182 ? 16.863 18.928 -7.465 1.00 13.09 182 ALA A N 1
ATOM 1383 C CA . ALA A 1 182 ? 16.027 17.709 -7.331 1.00 13.49 182 ALA A CA 1
ATOM 1384 C C . ALA A 1 182 ? 16.561 16.633 -8.293 1.00 13.40 182 ALA A C 1
ATOM 1385 O O . ALA A 1 182 ? 16.470 15.445 -7.965 1.00 13.60 182 ALA A O 1
ATOM 1387 N N . VAL A 1 183 ? 17.115 17.037 -9.427 1.00 11.66 183 VAL A N 1
ATOM 1388 C CA . VAL A 1 183 ? 17.629 16.068 -10.436 1.00 10.75 183 VAL A CA 1
ATOM 1389 C C . VAL A 1 183 ? 18.976 15.557 -9.930 1.00 10.79 183 VAL A C 1
ATOM 1390 O O . VAL A 1 183 ? 19.230 14.352 -9.995 1.00 10.74 183 VAL A O 1
ATOM 1394 N N . GLN A 1 184 ? 19.835 16.439 -9.427 1.00 10.93 184 GLN A N 1
ATOM 1395 C CA . GLN A 1 184 ? 21.119 15.998 -8.838 1.00 11.91 184 GLN A CA 1
ATOM 1396 C C . GLN A 1 184 ? 20.848 15.057 -7.656 1.00 10.59 184 GLN A C 1
ATOM 1397 O O . GLN A 1 184 ? 21.558 14.021 -7.510 1.00 11.33 184 GLN A O 1
ATOM 1403 N N . GLY A 1 185 ? 19.860 15.377 -6.828 1.00 11.26 185 GLY A N 1
ATOM 1404 C CA . GLY A 1 185 ? 19.533 14.524 -5.674 1.00 10.81 185 GLY A CA 1
ATOM 1405 C C . GLY A 1 185 ? 19.111 13.146 -6.129 1.00 10.60 185 GLY A C 1
ATOM 1406 O O . GLY A 1 185 ? 19.550 12.150 -5.535 1.00 10.05 185 GLY A O 1
ATOM 1407 N N . ALA A 1 186 ? 18.291 13.082 -7.166 1.00 10.12 186 ALA A N 1
ATOM 1408 C CA . ALA A 1 186 ? 17.811 11.797 -7.713 1.00 9.19 186 ALA A CA 1
ATOM 1409 C C . ALA A 1 186 ? 18.986 11.012 -8.301 1.00 8.95 186 ALA A C 1
ATOM 1410 O O . ALA A 1 186 ? 19.065 9.823 -8.065 1.00 9.62 186 ALA A O 1
ATOM 1412 N N . ARG A 1 187 ? 19.839 11.657 -9.104 1.00 9.40 187 ARG A N 1
ATOM 1413 C CA . ARG A 1 187 ? 20.986 10.980 -9.761 1.00 9.81 187 ARG A CA 1
ATOM 1414 C C . ARG A 1 187 ? 21.889 10.388 -8.694 1.00 9.23 187 ARG A C 1
ATOM 1415 O O . ARG A 1 187 ? 22.374 9.284 -8.878 1.00 10.07 187 ARG A O 1
ATOM 1423 N N . ARG A 1 188 ? 22.166 11.127 -7.625 1.00 8.61 188 ARG A N 1
ATOM 1424 C CA . ARG A 1 188 ? 23.126 10.683 -6.595 1.00 9.06 188 ARG A CA 1
ATOM 1425 C C . ARG A 1 188 ? 22.516 9.497 -5.845 1.00 8.93 188 ARG A C 1
ATOM 1426 O O . ARG A 1 188 ? 23.217 8.524 -5.579 1.00 9.57 188 ARG A O 1
ATOM 1434 N N . PHE A 1 189 ? 21.224 9.580 -5.504 1.00 9.22 189 PHE A N 1
ATOM 1435 C CA . PHE A 1 189 ? 20.491 8.482 -4.835 1.00 8.61 189 PHE A CA 1
ATOM 1436 C C . PHE A 1 189 ? 20.525 7.239 -5.730 1.00 8.34 189 PHE A C 1
ATOM 1437 O O . PHE A 1 189 ? 20.681 6.131 -5.237 1.00 9.03 189 PHE A O 1
ATOM 1445 N N . ASN A 1 190 ? 20.259 7.401 -7.018 1.00 8.58 190 ASN A N 1
ATOM 1446 C CA . ASN A 1 190 ? 20.175 6.246 -7.959 1.00 8.52 190 ASN A CA 1
ATOM 1447 C C . ASN A 1 190 ? 21.555 5.585 -8.046 1.00 8.62 190 ASN A C 1
ATOM 1448 O O . ASN A 1 190 ? 21.650 4.329 -8.076 1.00 8.82 190 ASN A O 1
ATOM 1453 N N . ALA A 1 191 ? 22.613 6.386 -8.131 1.00 9.06 191 ALA A N 1
ATOM 1454 C CA . ALA A 1 191 ? 24.004 5.856 -8.136 1.00 9.08 191 ALA A CA 1
ATOM 1455 C C . ALA A 1 191 ? 24.271 5.066 -6.853 1.00 9.62 191 ALA A C 1
ATOM 1456 O O . A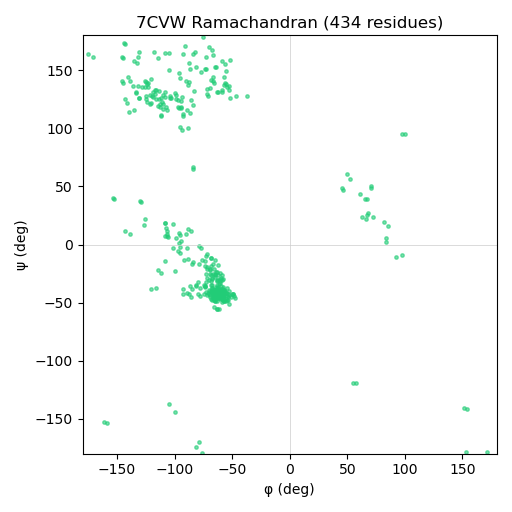LA A 1 191 ? 24.880 3.989 -6.914 1.00 10.45 191 ALA A O 1
ATOM 1458 N N . MET A 1 192 ? 23.882 5.615 -5.706 1.00 9.53 192 MET A N 1
ATOM 1459 C CA . MET A 1 192 ? 24.032 4.946 -4.397 1.00 10.13 192 MET A CA 1
ATOM 1460 C C . MET A 1 192 ? 23.287 3.629 -4.463 1.00 10.51 192 MET A C 1
ATOM 1461 O O . MET A 1 192 ? 23.839 2.599 -4.037 1.00 9.73 192 MET A O 1
ATOM 1466 N N . LEU A 1 193 ? 22.084 3.644 -5.023 1.00 11.16 193 LEU A N 1
ATOM 1467 C CA . LEU A 1 193 ? 21.246 2.439 -5.003 1.00 12.57 193 LEU A CA 1
ATOM 1468 C C . LEU A 1 193 ? 21.902 1.358 -5.874 1.00 12.14 193 LEU A C 1
ATOM 1469 O O . LEU A 1 193 ? 21.953 0.190 -5.421 1.00 12.68 193 LEU A O 1
ATOM 1474 N N . GLY A 1 194 ? 22.454 1.733 -7.031 1.00 13.49 194 GLY A N 1
ATOM 1475 C CA . GLY A 1 194 ? 23.179 0.804 -7.920 1.00 13.94 194 GLY A CA 1
ATOM 1476 C C . GLY A 1 194 ? 24.406 0.224 -7.248 1.00 15.01 194 GLY A C 1
ATOM 1477 O O . GLY A 1 194 ? 24.841 -0.860 -7.695 1.00 18.24 194 GLY A O 1
ATOM 1478 N N . ALA A 1 195 ? 24.996 0.922 -6.268 1.00 13.56 195 ALA A N 1
ATOM 1479 C CA . ALA A 1 195 ? 26.243 0.489 -5.588 1.00 13.32 195 ALA A CA 1
ATOM 1480 C C . ALA A 1 195 ? 25.923 -0.258 -4.293 1.00 14.73 195 ALA A C 1
ATOM 1481 O O . ALA A 1 195 ? 26.843 -0.751 -3.664 1.00 15.89 195 ALA A O 1
ATOM 1483 N N . ASN A 1 196 ? 24.662 -0.297 -3.861 1.00 14.20 196 ASN A N 1
ATOM 1484 C CA . ASN A 1 196 ? 24.324 -0.736 -2.492 1.00 15.19 196 ASN A CA 1
ATOM 1485 C C . ASN A 1 196 ? 24.191 -2.257 -2.455 1.00 15.73 196 ASN A C 1
ATOM 1486 O O . ASN A 1 196 ? 23.324 -2.788 -3.169 1.00 17.10 196 ASN A O 1
ATOM 1491 N N . THR A 1 197 ? 24.949 -2.918 -1.579 1.00 15.76 197 THR A N 1
ATOM 1492 C CA . THR A 1 197 ? 24.953 -4.390 -1.424 1.00 17.50 197 THR A CA 1
ATOM 1493 C C . THR A 1 197 ? 24.009 -4.816 -0.298 1.00 16.26 197 THR A C 1
ATOM 1494 O O . THR A 1 197 ? 23.903 -6.032 -0.109 1.00 18.63 197 THR A O 1
ATOM 1498 N N . ALA A 1 198 ? 23.353 -3.890 0.420 1.00 14.83 198 ALA A N 1
ATOM 1499 C CA . ALA A 1 198 ? 22.468 -4.224 1.563 1.00 14.07 198 ALA A CA 1
ATOM 1500 C C . ALA A 1 198 ? 21.042 -4.480 1.065 1.00 13.01 198 ALA A C 1
ATOM 1501 O O . ALA A 1 198 ? 20.218 -4.892 1.870 1.00 12.44 198 ALA A O 1
ATOM 1503 N N . VAL A 1 199 ? 20.731 -4.143 -0.189 1.00 11.53 199 VAL A N 1
ATOM 1504 C CA . VAL A 1 199 ? 19.334 -4.231 -0.700 1.00 11.25 199 VAL A CA 1
ATOM 1505 C C . VAL A 1 199 ? 19.322 -4.867 -2.091 1.00 11.44 199 VAL A C 1
ATOM 1506 O O . VAL A 1 199 ? 20.361 -4.816 -2.804 1.00 11.47 199 VAL A O 1
ATOM 1510 N N . ASP A 1 200 ? 18.155 -5.410 -2.453 1.00 11.23 200 ASP A N 1
ATOM 1511 C CA . ASP A 1 200 ? 17.757 -5.763 -3.837 1.00 11.65 200 ASP A CA 1
ATOM 1512 C C . ASP A 1 200 ? 16.785 -4.683 -4.306 1.00 10.87 200 ASP A C 1
ATOM 1513 O O . ASP A 1 200 ? 15.835 -4.369 -3.549 1.00 10.57 200 ASP A O 1
ATOM 1518 N N . ALA A 1 201 ? 17.021 -4.068 -5.456 1.00 10.06 201 ALA A N 1
ATOM 1519 C CA . ALA A 1 201 ? 16.236 -2.872 -5.820 1.00 9.86 201 ALA A CA 1
ATOM 1520 C C . ALA A 1 201 ? 15.977 -2.765 -7.317 1.00 9.92 201 ALA A C 1
ATOM 1521 O O . ALA A 1 201 ? 16.705 -3.368 -8.133 1.00 9.61 201 ALA A O 1
ATOM 1523 N N . THR A 1 202 ? 14.977 -1.963 -7.664 1.00 9.36 202 THR A N 1
ATOM 1524 C CA . THR A 1 202 ? 14.690 -1.556 -9.051 1.00 10.17 202 THR A CA 1
ATOM 1525 C C . THR A 1 202 ? 14.213 -0.115 -9.004 1.00 9.57 202 THR A C 1
ATOM 1526 O O . THR A 1 202 ? 13.988 0.419 -7.925 1.00 9.32 202 THR A O 1
ATOM 1530 N N . ILE A 1 203 ? 14.054 0.484 -10.164 1.00 9.24 203 ILE A N 1
ATOM 1531 C CA . ILE A 1 203 ? 13.319 1.761 -10.311 1.00 9.92 203 ILE A CA 1
ATOM 1532 C C . ILE A 1 203 ? 12.171 1.497 -11.284 1.00 10.06 203 ILE A C 1
ATOM 1533 O O . ILE A 1 203 ? 12.398 0.888 -12.380 1.00 10.47 203 ILE A O 1
ATOM 1538 N N . LEU A 1 204 ? 10.964 1.869 -10.891 1.00 10.57 204 LEU A N 1
ATOM 1539 C CA . LEU A 1 204 ? 9.763 1.750 -11.748 1.00 11.73 204 LEU A CA 1
ATOM 1540 C C . LEU A 1 204 ? 9.517 3.095 -12.395 1.00 11.72 204 LEU A C 1
ATOM 1541 O O . LEU A 1 204 ? 9.194 4.042 -11.664 1.00 12.86 204 LEU A O 1
ATOM 1546 N N . GLN A 1 205 ? 9.566 3.151 -13.713 1.00 12.13 205 GLN A N 1
ATOM 1547 C CA . GLN A 1 205 ? 9.131 4.338 -14.461 1.00 12.25 205 GLN A CA 1
ATOM 1548 C C . GLN A 1 205 ? 7.627 4.512 -14.254 1.00 12.06 205 GLN A C 1
ATOM 1549 O O . GLN A 1 205 ? 6.886 3.506 -14.280 1.00 12.58 205 GLN A O 1
ATOM 1555 N N . MET A 1 206 ? 7.198 5.750 -14.066 1.00 11.89 206 MET A N 1
ATOM 1556 C CA . MET A 1 206 ? 5.765 6.028 -13.835 1.00 12.89 206 MET A CA 1
ATOM 1557 C C . MET A 1 206 ? 5.266 7.153 -14.725 1.00 11.94 206 MET A C 1
ATOM 1558 O O . MET A 1 206 ? 5.934 8.178 -14.887 1.00 12.71 206 MET A O 1
ATOM 1563 N N . VAL A 1 207 ? 4.079 6.912 -15.279 1.00 11.02 207 VAL A N 1
ATOM 1564 C CA . VAL A 1 207 ? 3.332 7.908 -16.086 1.00 10.45 207 VAL A CA 1
ATOM 1565 C C . VAL A 1 207 ? 1.891 7.939 -15.586 1.00 10.46 207 VAL A C 1
ATOM 1566 O O . VAL A 1 207 ? 1.457 7.012 -14.871 1.00 10.92 207 VAL A O 1
ATOM 1570 N N . GLY A 1 208 ? 1.183 9.013 -15.905 1.00 10.28 208 GLY A N 1
ATOM 1571 C CA . GLY A 1 208 ? -0.210 9.188 -15.476 1.00 10.82 208 GLY A CA 1
ATOM 1572 C C . GLY A 1 208 ? -0.563 10.651 -15.400 1.00 10.94 208 GLY A C 1
ATOM 1573 O O . GLY A 1 208 ? -0.131 11.409 -16.248 1.00 11.90 208 GLY A O 1
ATOM 1574 N N . VAL A 1 209 ? -1.344 11.028 -14.396 1.00 11.35 209 VAL A N 1
ATOM 1575 C CA . VAL A 1 209 ? -1.790 12.434 -14.231 1.00 12.50 209 VAL A CA 1
ATOM 1576 C C . VAL A 1 209 ? -0.609 13.339 -13.869 1.00 12.55 209 VAL A C 1
ATOM 1577 O O . VAL A 1 209 ? -0.698 14.548 -14.127 1.00 14.03 209 VAL A O 1
ATOM 1581 N N . LYS A 1 210 ? 0.441 12.824 -13.245 1.00 11.75 210 LYS A N 1
ATOM 1582 C CA . LYS A 1 210 ? 1.624 13.644 -12.896 1.00 11.88 210 LYS A CA 1
ATOM 1583 C C . LYS A 1 210 ? 2.669 13.546 -14.013 1.00 11.84 210 LYS A C 1
ATOM 1584 O O . LYS A 1 210 ? 2.599 12.629 -14.860 1.00 11.98 210 LYS A O 1
ATOM 1590 N N . GLU A 1 211 ? 3.616 14.470 -13.995 1.00 13.22 211 GLU A N 1
ATOM 1591 C CA . GLU A 1 211 ? 4.782 14.463 -14.902 1.00 14.45 211 GLU A CA 1
ATOM 1592 C C . GLU A 1 211 ? 5.462 13.090 -14.811 1.00 12.36 211 GLU A C 1
ATOM 1593 O O . GLU A 1 211 ? 5.623 12.528 -13.681 1.00 11.73 211 GLU A O 1
ATOM 1599 N N . TYR A 1 212 ? 5.837 12.558 -15.971 1.00 11.73 212 TYR A N 1
ATOM 1600 C CA . TYR A 1 212 ? 6.685 11.363 -16.109 1.00 11.23 212 TYR A CA 1
ATOM 1601 C C . TYR A 1 212 ? 7.761 11.378 -15.014 1.00 10.89 212 TYR A C 1
ATOM 1602 O O . TYR A 1 212 ? 8.504 12.381 -14.865 1.00 11.60 212 TYR A O 1
ATOM 1611 N N . ASP A 1 213 ? 7.862 10.277 -14.287 1.00 10.65 213 ASP A N 1
ATOM 1612 C CA . ASP A 1 213 ? 8.785 10.189 -13.139 1.00 10.29 213 ASP A CA 1
ATOM 1613 C C . ASP A 1 213 ? 9.002 8.713 -12.825 1.00 10.60 213 ASP A C 1
ATOM 1614 O O . ASP A 1 213 ? 8.981 7.878 -13.717 1.00 10.11 213 ASP A O 1
ATOM 1619 N N . GLY A 1 214 ? 9.299 8.399 -11.582 1.00 10.45 214 GLY A N 1
ATOM 1620 C CA . GLY A 1 214 ? 9.522 7.008 -11.189 1.00 10.69 214 GLY A CA 1
ATOM 1621 C C . GLY A 1 214 ? 9.726 6.896 -9.699 1.00 10.26 214 GLY A C 1
ATOM 1622 O O . GLY A 1 214 ? 10.025 7.901 -9.016 1.00 9.94 214 GLY A O 1
ATOM 1623 N N . MET A 1 215 ? 9.601 5.683 -9.207 1.00 9.87 215 MET A N 1
ATOM 1624 C CA . MET A 1 215 ? 9.817 5.352 -7.784 1.00 10.62 215 MET A CA 1
ATOM 1625 C C . MET A 1 215 ? 10.881 4.268 -7.709 1.00 9.71 215 MET A C 1
ATOM 1626 O O . MET A 1 215 ? 10.790 3.285 -8.481 1.00 10.28 215 MET A O 1
ATOM 1631 N N . ALA A 1 216 ? 11.794 4.385 -6.757 1.00 8.26 216 ALA A N 1
ATOM 1632 C CA . ALA A 1 216 ? 12.735 3.280 -6.443 1.00 8.42 216 ALA A CA 1
ATOM 1633 C C . ALA A 1 216 ? 12.072 2.356 -5.425 1.00 9.30 216 ALA A C 1
ATOM 1634 O O . ALA A 1 216 ? 11.411 2.836 -4.515 1.00 8.94 216 ALA A O 1
ATOM 1636 N N . LEU A 1 217 ? 12.263 1.052 -5.597 1.00 9.12 217 LEU A N 1
ATOM 1637 C CA . LEU A 1 217 ? 11.765 0.033 -4.652 1.00 10.61 217 LEU A CA 1
ATOM 1638 C C . LEU A 1 217 ? 12.961 -0.803 -4.231 1.00 10.66 217 LEU A C 1
ATOM 1639 O O . LEU A 1 217 ? 13.663 -1.300 -5.120 1.00 11.20 217 LEU A O 1
ATOM 1644 N N . ALA A 1 218 ? 13.172 -0.960 -2.932 1.00 9.88 218 ALA A N 1
ATOM 1645 C CA . ALA A 1 218 ? 14.324 -1.723 -2.408 1.00 9.66 218 ALA A CA 1
ATOM 1646 C C . ALA A 1 218 ? 13.862 -2.624 -1.270 1.00 9.66 218 ALA A C 1
ATOM 1647 O O . ALA A 1 218 ? 13.112 -2.163 -0.396 1.00 9.19 218 ALA A O 1
ATOM 1649 N N . ILE A 1 219 ? 14.337 -3.865 -1.258 1.00 9.80 219 ILE A N 1
ATOM 1650 C CA . ILE A 1 219 ? 14.084 -4.809 -0.146 1.00 10.18 219 ILE A CA 1
ATOM 1651 C C . ILE A 1 219 ? 15.397 -5.054 0.578 1.00 10.34 219 ILE A C 1
ATOM 1652 O O . ILE A 1 219 ? 16.394 -5.437 -0.050 1.00 11.24 219 ILE A O 1
ATOM 1657 N N . VAL A 1 220 ? 15.383 -4.832 1.893 1.00 10.78 220 VAL A N 1
ATOM 1658 C CA . VAL A 1 220 ? 16.577 -4.991 2.761 1.00 11.47 220 VAL A CA 1
ATOM 1659 C C . VAL A 1 220 ? 16.923 -6.489 2.898 1.00 12.41 220 VAL A C 1
ATOM 1660 O O . VAL A 1 220 ? 16.046 -7.285 3.240 1.00 12.73 220 VAL A O 1
ATOM 1664 N N . LYS A 1 221 ? 18.177 -6.848 2.629 1.00 14.27 221 LYS A N 1
ATOM 1665 C CA . LYS A 1 221 ? 18.643 -8.268 2.660 1.00 16.96 221 LYS A CA 1
ATOM 1666 C C . LYS A 1 221 ? 18.913 -8.671 4.117 1.00 18.76 221 LYS A C 1
ATOM 1667 O O . LYS A 1 221 ? 19.422 -7.815 4.860 1.00 20.49 221 LYS A O 1
ATOM 1673 N N . ASN B 1 3 ? 8.421 7.053 -28.006 1.00 43.25 3 ASN B N 1
ATOM 1674 C CA . ASN B 1 3 ? 9.407 8.085 -27.587 1.00 42.29 3 ASN B CA 1
ATOM 1675 C C . ASN B 1 3 ? 10.683 7.378 -27.095 1.00 37.47 3 ASN B C 1
ATOM 1676 O O . ASN B 1 3 ? 10.600 6.337 -26.392 1.00 38.90 3 ASN B O 1
ATOM 1681 N N . GLN B 1 4 ? 11.826 7.934 -27.497 1.00 31.25 4 GLN B N 1
ATOM 1682 C CA . GLN B 1 4 ? 13.195 7.441 -27.218 1.00 26.97 4 GLN B CA 1
ATOM 1683 C C . GLN B 1 4 ? 13.486 7.587 -25.725 1.00 21.51 4 GLN B C 1
ATOM 1684 O O . GLN B 1 4 ? 14.311 6.794 -25.203 1.00 19.52 4 GLN B O 1
ATOM 1690 N N . ILE B 1 5 ? 12.886 8.577 -25.056 1.00 17.68 5 ILE B N 1
ATOM 1691 C CA . ILE B 1 5 ? 13.299 8.896 -23.658 1.00 16.94 5 ILE B CA 1
ATOM 1692 C C . ILE B 1 5 ? 13.041 7.666 -22.787 1.00 14.02 5 ILE B C 1
ATOM 1693 O O . ILE B 1 5 ? 13.869 7.376 -21.934 1.00 12.82 5 ILE B O 1
ATOM 1698 N N . PHE B 1 6 ? 11.934 6.945 -22.991 1.00 13.62 6 PHE B N 1
ATOM 1699 C CA . PHE B 1 6 ? 11.590 5.818 -22.086 1.00 13.45 6 PHE B CA 1
ATOM 1700 C C . PHE B 1 6 ? 12.606 4.687 -22.254 1.00 12.75 6 PHE B C 1
ATOM 1701 O O . PHE B 1 6 ? 12.947 4.005 -21.259 1.00 11.81 6 PHE B O 1
ATOM 1709 N N . GLU B 1 7 ? 13.062 4.452 -23.490 1.00 13.50 7 GLU B N 1
ATOM 1710 C CA . GLU B 1 7 ? 14.090 3.419 -23.770 1.00 14.48 7 GLU B CA 1
ATOM 1711 C C . GLU B 1 7 ? 15.410 3.835 -23.123 1.00 13.28 7 GLU B C 1
ATOM 1712 O O . GLU B 1 7 ? 16.035 3.012 -22.465 1.00 12.29 7 GLU B O 1
ATOM 1718 N N . SER B 1 8 ? 15.813 5.098 -23.287 1.00 12.42 8 SER B N 1
ATOM 1719 C CA . SER B 1 8 ? 17.075 5.608 -22.699 1.00 12.62 8 SER B CA 1
ATOM 1720 C C . SER B 1 8 ? 17.031 5.502 -21.172 1.00 11.73 8 SER B C 1
ATOM 1721 O O . SER B 1 8 ? 18.022 5.088 -20.557 1.00 10.86 8 SER B O 1
ATOM 1724 N N . VAL B 1 9 ? 15.911 5.883 -20.578 1.00 10.61 9 VAL B N 1
ATOM 1725 C CA . VAL B 1 9 ? 15.784 5.818 -19.100 1.00 10.13 9 VAL B CA 1
ATOM 1726 C C . VAL B 1 9 ? 15.787 4.348 -18.679 1.00 9.91 9 VAL B C 1
ATOM 1727 O O . VAL B 1 9 ? 16.378 4.025 -17.640 1.00 9.10 9 VAL B O 1
ATOM 1731 N N . ASP B 1 10 ? 15.167 3.440 -19.442 1.00 9.86 10 ASP B N 1
ATOM 1732 C CA . ASP B 1 10 ? 15.184 2.004 -19.045 1.00 10.91 10 ASP B CA 1
ATOM 1733 C C . ASP B 1 10 ? 16.640 1.490 -19.034 1.00 10.78 10 ASP B C 1
ATOM 1734 O O . ASP B 1 10 ? 17.015 0.760 -18.117 1.00 10.10 10 ASP B O 1
ATOM 1739 N N . HIS B 1 11 ? 17.460 1.864 -20.021 1.00 11.46 11 HIS B N 1
ATOM 1740 C CA . HIS B 1 11 ? 18.885 1.445 -20.104 1.00 12.59 11 HIS B CA 1
ATOM 1741 C C . HIS B 1 11 ? 19.663 1.999 -18.900 1.00 11.60 11 HIS B C 1
ATOM 1742 O O . HIS B 1 11 ? 20.461 1.269 -18.309 1.00 12.21 11 HIS B O 1
ATOM 1749 N N . TYR B 1 12 ? 19.387 3.256 -18.541 1.00 10.68 12 TYR B N 1
ATOM 1750 C CA . TYR B 1 12 ? 19.974 3.909 -17.352 1.00 10.64 12 TYR B CA 1
ATOM 1751 C C . TYR B 1 12 ? 19.631 3.057 -16.132 1.00 10.31 12 TYR B C 1
ATOM 1752 O O . TYR B 1 12 ? 20.499 2.690 -15.317 1.00 11.11 12 TYR B O 1
ATOM 1761 N N . ILE B 1 13 ? 18.363 2.690 -16.000 1.00 9.89 13 ILE B N 1
ATOM 1762 C CA . ILE B 1 13 ? 17.934 1.881 -14.818 1.00 9.52 13 ILE B CA 1
ATOM 1763 C C . ILE B 1 13 ? 18.584 0.491 -14.847 1.00 10.07 13 ILE B C 1
ATOM 1764 O O . ILE B 1 13 ? 18.996 0.013 -13.794 1.00 9.70 13 ILE B O 1
ATOM 1769 N N . SER B 1 14 ? 18.588 -0.198 -15.982 1.00 11.26 14 SER B N 1
ATOM 1770 C CA . SER B 1 14 ? 19.084 -1.587 -16.003 1.00 11.40 14 SER B CA 1
ATOM 1771 C C . SER B 1 14 ? 20.614 -1.574 -15.842 1.00 11.54 14 SER B C 1
ATOM 1772 O O . SER B 1 14 ? 21.137 -2.519 -15.256 1.00 12.07 14 SER B O 1
ATOM 1775 N N . ASP B 1 15 ? 21.298 -0.515 -16.281 1.00 11.39 15 ASP B N 1
ATOM 1776 C CA . ASP B 1 15 ? 22.764 -0.330 -16.040 1.00 12.55 15 ASP B CA 1
ATOM 1777 C C . ASP B 1 15 ? 23.052 -0.301 -14.536 1.00 12.35 15 ASP B C 1
ATOM 1778 O O . ASP B 1 15 ? 24.097 -0.812 -14.107 1.00 15.08 15 ASP B O 1
ATOM 1783 N N . LEU B 1 16 ? 22.138 0.272 -13.744 1.00 11.76 16 LEU B N 1
ATOM 1784 C CA . LEU B 1 16 ? 22.288 0.370 -12.270 1.00 11.10 16 LEU B CA 1
ATOM 1785 C C . LEU B 1 16 ? 21.783 -0.905 -11.576 1.00 11.15 16 LEU B C 1
ATOM 1786 O O . LEU B 1 16 ? 22.451 -1.344 -10.606 1.00 12.06 16 LEU B O 1
ATOM 1791 N N . LEU B 1 17 ? 20.612 -1.425 -11.985 1.00 11.10 17 LEU B N 1
ATOM 1792 C CA . LEU B 1 17 ? 19.784 -2.347 -11.156 1.00 11.59 17 LEU B CA 1
ATOM 1793 C C . LEU B 1 17 ? 19.182 -3.507 -11.966 1.00 11.73 17 LEU B C 1
ATOM 1794 O O . LEU B 1 17 ? 18.310 -4.226 -11.392 1.00 11.82 17 LEU B O 1
ATOM 1799 N N . GLY B 1 18 ? 19.585 -3.683 -13.224 1.00 11.74 18 GLY B N 1
ATOM 1800 C CA . GLY B 1 18 ? 18.969 -4.691 -14.109 1.00 11.52 18 GLY B CA 1
ATOM 1801 C C . GLY B 1 18 ? 19.983 -5.583 -14.768 1.00 12.33 18 GLY B C 1
ATOM 1802 O O . GLY B 1 18 ? 19.741 -5.982 -15.882 1.00 11.76 18 GLY B O 1
ATOM 1803 N N . TYR B 1 19 ? 21.058 -5.943 -14.078 1.00 12.75 19 TYR B N 1
ATOM 1804 C CA . TYR B 1 19 ? 22.101 -6.840 -14.627 1.00 12.52 19 TYR B CA 1
ATOM 1805 C C . TYR B 1 19 ? 21.489 -8.199 -15.018 1.00 11.73 19 TYR B C 1
ATOM 1806 O O . TYR B 1 19 ? 20.761 -8.841 -14.214 1.00 12.59 19 TYR B O 1
ATOM 1815 N N . GLU B 1 20 ? 21.818 -8.632 -16.243 1.00 11.85 20 GLU B N 1
ATOM 1816 C CA . GLU B 1 20 ? 21.427 -9.951 -16.799 1.00 11.22 20 GLU B CA 1
ATOM 1817 C C . GLU B 1 20 ? 22.663 -10.844 -16.975 1.00 10.86 20 GLU B C 1
ATOM 1818 O O . GLU B 1 20 ? 23.586 -10.463 -17.704 1.00 12.47 20 GLU B O 1
ATOM 1824 N N . ASP B 1 21 ? 22.648 -11.982 -16.310 1.00 11.94 21 ASP B N 1
ATOM 1825 C CA . ASP B 1 21 ? 23.690 -13.027 -16.461 1.00 12.26 21 ASP B CA 1
ATOM 1826 C C . ASP B 1 21 ? 23.524 -13.811 -17.772 1.00 12.21 21 ASP B C 1
ATOM 1827 O O . ASP B 1 21 ? 22.589 -13.564 -18.574 1.00 12.22 21 ASP B O 1
ATOM 1832 N N . ASP B 1 22 ? 24.439 -14.739 -17.990 1.00 14.02 22 ASP B N 1
ATOM 1833 C CA . ASP B 1 22 ? 24.479 -15.557 -19.221 1.00 15.32 22 ASP B CA 1
ATOM 1834 C C . ASP B 1 22 ? 23.140 -16.256 -19.414 1.00 14.33 22 ASP B C 1
ATOM 1835 O O . ASP B 1 22 ? 22.676 -16.290 -20.547 1.00 15.56 22 ASP B O 1
ATOM 1840 N N . ALA B 1 23 ? 22.568 -16.857 -18.374 1.00 13.47 23 ALA B N 1
ATOM 1841 C CA . ALA B 1 23 ? 21.303 -17.624 -18.516 1.00 12.73 23 ALA B CA 1
ATOM 1842 C C . ALA B 1 23 ? 20.191 -16.721 -19.073 1.00 12.66 23 ALA B C 1
ATOM 1843 O O . ALA B 1 23 ? 19.441 -17.169 -19.968 1.00 11.74 23 ALA B O 1
ATOM 1845 N N . LEU B 1 24 ? 20.065 -15.482 -18.589 1.00 11.40 24 LEU B N 1
ATOM 1846 C CA . LEU B 1 24 ? 18.978 -14.591 -19.064 1.00 11.37 24 LEU B CA 1
ATOM 1847 C C . LEU B 1 24 ? 19.282 -14.152 -20.487 1.00 11.76 24 LEU B C 1
ATOM 1848 O O . LEU B 1 24 ? 18.357 -14.126 -21.292 1.00 11.69 24 LEU B O 1
ATOM 1853 N N . LEU B 1 25 ? 20.528 -13.789 -20.786 1.00 11.15 25 LEU B N 1
ATOM 1854 C CA . LEU B 1 25 ? 20.914 -13.343 -22.146 1.00 11.14 25 LEU B CA 1
ATOM 1855 C C . LEU B 1 25 ? 20.721 -14.503 -23.135 1.00 10.74 25 LEU B C 1
ATOM 1856 O O . LEU B 1 25 ? 20.248 -14.241 -24.249 1.00 11.73 25 LEU B O 1
ATOM 1861 N N . ALA B 1 26 ? 21.052 -15.731 -22.734 1.00 11.85 26 ALA B N 1
ATOM 1862 C CA . ALA B 1 26 ? 20.875 -16.934 -23.575 1.00 11.78 26 ALA B CA 1
ATOM 1863 C C . ALA B 1 26 ? 19.374 -17.202 -23.767 1.00 12.23 26 ALA B C 1
ATOM 1864 O O . ALA B 1 26 ? 18.995 -17.573 -24.895 1.00 13.12 26 ALA B O 1
ATOM 1866 N N . ALA B 1 27 ? 18.522 -16.928 -22.780 1.00 11.79 27 ALA B N 1
ATOM 1867 C CA . ALA B 1 27 ? 17.061 -17.111 -22.968 1.00 11.48 27 ALA B CA 1
ATOM 1868 C C . ALA B 1 27 ? 16.571 -16.114 -24.015 1.00 11.84 27 ALA B C 1
ATOM 1869 O O . ALA B 1 27 ? 15.807 -16.504 -24.895 1.00 11.84 27 ALA B O 1
ATOM 1871 N N . THR B 1 28 ? 16.996 -14.849 -23.968 1.00 11.91 28 THR B N 1
ATOM 1872 C CA . THR B 1 28 ? 16.621 -13.861 -25.003 1.00 12.08 28 THR B CA 1
ATOM 1873 C C . THR B 1 28 ? 17.125 -14.329 -26.378 1.00 13.07 28 THR B C 1
ATOM 1874 O O . THR B 1 28 ? 16.366 -14.256 -27.373 1.00 11.71 28 THR B O 1
ATOM 1878 N N . ASN B 1 29 ? 18.374 -14.777 -26.445 1.00 13.76 29 ASN B N 1
ATOM 1879 C CA . ASN B 1 29 ? 18.998 -15.165 -27.735 1.00 15.74 29 ASN B CA 1
ATOM 1880 C C . ASN B 1 29 ? 18.249 -16.354 -28.336 1.00 14.93 29 ASN B C 1
ATOM 1881 O O . ASN B 1 29 ? 18.204 -16.435 -29.579 1.00 15.21 29 ASN B O 1
ATOM 1886 N N . SER B 1 30 ? 17.685 -17.224 -27.502 1.00 12.95 30 SER B N 1
ATOM 1887 C CA . SER B 1 30 ? 16.969 -18.440 -27.965 1.00 12.62 30 SER B CA 1
ATOM 1888 C C . SER B 1 30 ? 15.724 -18.071 -28.791 1.00 12.54 30 SER B C 1
ATOM 1889 O O . SER B 1 30 ? 15.279 -18.956 -29.538 1.00 13.38 30 SER B O 1
ATOM 1892 N N . LEU B 1 31 ? 15.141 -16.873 -28.634 1.00 11.85 31 LEU B N 1
ATOM 1893 C CA . LEU B 1 31 ? 13.825 -16.555 -29.252 1.00 12.28 31 LEU B CA 1
ATOM 1894 C C . LEU B 1 31 ? 13.962 -16.540 -30.768 1.00 12.69 31 LEU B C 1
ATOM 1895 O O . LEU B 1 31 ? 13.181 -17.236 -31.416 1.00 13.64 31 LEU B O 1
ATOM 1900 N N . ALA B 1 32 ? 14.907 -15.766 -31.286 1.00 13.66 32 ALA B N 1
ATOM 1901 C C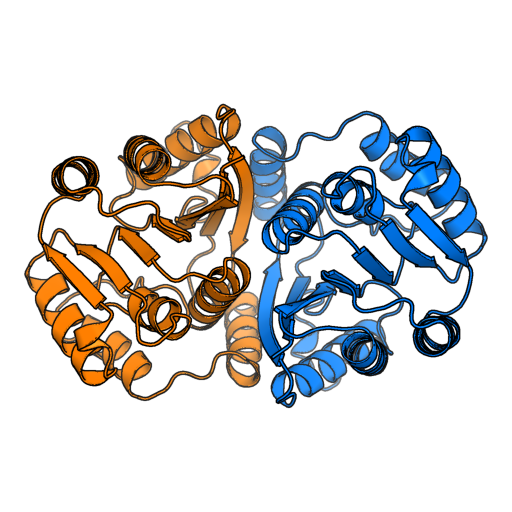A . ALA B 1 32 ? 15.051 -15.567 -32.748 1.00 14.05 32 ALA B CA 1
ATOM 1902 C C . ALA B 1 32 ? 15.309 -16.917 -33.419 1.00 14.14 32 ALA B C 1
ATOM 1903 O O . ALA B 1 32 ? 14.695 -17.225 -34.470 1.00 14.04 32 ALA B O 1
ATOM 1905 N N . GLU B 1 33 ? 16.136 -17.749 -32.797 1.00 15.14 33 GLU B N 1
ATOM 1906 C CA . GLU B 1 33 ? 16.567 -19.061 -33.307 1.00 16.62 33 GLU B CA 1
ATOM 1907 C C . GLU B 1 33 ? 15.360 -19.988 -33.502 1.00 14.65 33 GLU B C 1
ATOM 1908 O O . GLU B 1 33 ? 15.428 -20.860 -34.369 1.00 14.62 33 GLU B O 1
ATOM 1914 N N . ALA B 1 34 ? 14.307 -19.809 -32.700 1.00 12.27 34 ALA B N 1
ATOM 1915 C CA . ALA B 1 34 ? 13.089 -20.648 -32.688 1.00 12.09 34 ALA B CA 1
ATOM 1916 C C . ALA B 1 34 ? 11.898 -19.901 -33.289 1.00 12.23 34 ALA B C 1
ATOM 1917 O O . ALA B 1 34 ? 10.791 -20.420 -33.197 1.00 13.70 34 ALA B O 1
ATOM 1919 N N . GLY B 1 35 ? 12.082 -18.721 -33.861 1.00 11.08 35 GLY B N 1
ATOM 1920 C CA . GLY B 1 35 ? 10.946 -18.022 -34.503 1.00 11.37 35 GLY B CA 1
ATOM 1921 C C . GLY B 1 35 ? 9.917 -17.558 -33.493 1.00 10.86 35 GLY B C 1
ATOM 1922 O O . GLY B 1 35 ? 8.734 -17.393 -33.867 1.00 10.57 35 GLY B O 1
ATOM 1923 N N . MET B 1 36 ? 10.348 -17.304 -32.256 1.00 10.86 36 MET B N 1
ATOM 1924 C CA . MET B 1 36 ? 9.454 -16.910 -31.136 1.00 11.28 36 MET B CA 1
ATOM 1925 C C . MET B 1 36 ? 9.439 -15.384 -30.999 1.00 10.72 36 MET B C 1
ATOM 1926 O O . MET B 1 36 ? 10.413 -14.696 -31.320 1.00 11.02 36 MET B O 1
ATOM 1931 N N . PRO B 1 37 ? 8.285 -14.818 -30.579 1.00 10.61 37 PRO B N 1
ATOM 1932 C CA . PRO B 1 37 ? 8.140 -13.375 -30.453 1.00 10.75 37 PRO B CA 1
ATOM 1933 C C . PRO B 1 37 ? 9.048 -12.845 -29.340 1.00 11.57 37 PRO B C 1
ATOM 1934 O O . PRO B 1 37 ? 9.210 -13.528 -28.298 1.00 11.03 37 PRO B O 1
ATOM 1938 N N . ALA B 1 38 ? 9.653 -11.688 -29.577 1.00 12.11 38 ALA B N 1
ATOM 1939 C CA . ALA B 1 38 ? 10.548 -11.026 -28.611 1.00 13.83 38 ALA B CA 1
ATOM 1940 C C . ALA B 1 38 ? 9.692 -10.218 -27.637 1.00 12.88 38 ALA B C 1
ATOM 1941 O O . ALA B 1 38 ? 9.786 -8.971 -27.640 1.00 13.45 38 ALA B O 1
ATOM 1943 N N . ILE B 1 39 ? 8.898 -10.911 -26.820 1.00 11.83 39 ILE B N 1
ATOM 1944 C CA . ILE B 1 39 ? 7.854 -10.264 -25.986 1.00 11.32 39 ILE B CA 1
ATOM 1945 C C . ILE B 1 39 ? 8.032 -10.676 -24.525 1.00 11.45 39 ILE B C 1
ATOM 1946 O O . ILE B 1 39 ? 7.090 -10.486 -23.768 1.00 11.94 39 ILE B O 1
ATOM 1951 N N . SER B 1 40 ? 9.195 -11.214 -24.124 1.00 11.09 40 SER B N 1
ATOM 1952 C CA . SER B 1 40 ? 9.517 -11.431 -22.692 1.00 11.23 40 SER B CA 1
ATOM 1953 C C . SER B 1 40 ? 9.308 -10.128 -21.924 1.00 10.33 40 SER B C 1
ATOM 1954 O O . SER B 1 40 ? 9.435 -9.032 -22.497 1.00 10.84 40 SER B O 1
ATOM 1957 N N . VAL B 1 41 ? 9.124 -10.242 -20.621 1.00 9.86 41 VAL B N 1
ATOM 1958 C CA . VAL B 1 41 ? 9.228 -9.043 -19.749 1.00 9.78 41 VAL B CA 1
ATOM 1959 C C . VAL B 1 41 ? 10.601 -8.417 -20.000 1.00 9.80 41 VAL B C 1
ATOM 1960 O O . VAL B 1 41 ? 11.550 -9.137 -20.334 1.00 10.06 41 VAL B O 1
ATOM 1964 N N . SER B 1 42 ? 10.698 -7.105 -19.860 1.00 9.55 42 SER B N 1
ATOM 1965 C CA . SER B 1 42 ? 11.992 -6.400 -19.952 1.00 9.80 42 SER B CA 1
ATOM 1966 C C . SER B 1 42 ? 12.851 -6.815 -18.772 1.00 10.01 42 SER B C 1
ATOM 1967 O O . SER B 1 42 ? 12.346 -7.305 -17.770 1.00 10.04 42 SER B O 1
ATOM 1970 N N . PRO B 1 43 ? 14.175 -6.570 -18.827 1.00 10.25 43 PRO B N 1
ATOM 1971 C CA . PRO B 1 43 ? 15.033 -6.818 -17.669 1.00 10.62 43 PRO B CA 1
ATOM 1972 C C . PRO B 1 43 ? 14.538 -6.126 -16.381 1.00 10.30 43 PRO B C 1
ATOM 1973 O O . PRO B 1 43 ? 14.499 -6.754 -15.325 1.00 10.07 43 PRO B O 1
ATOM 1977 N N . ASN B 1 44 ? 14.087 -4.872 -16.481 1.00 9.64 44 ASN B N 1
ATOM 1978 C CA . ASN B 1 44 ? 13.666 -4.110 -15.270 1.00 9.75 44 ASN B CA 1
ATOM 1979 C C . ASN B 1 44 ? 12.315 -4.658 -14.785 1.00 9.71 44 ASN B C 1
ATOM 1980 O O . ASN B 1 44 ? 12.088 -4.709 -13.561 1.00 10.11 44 ASN B O 1
ATOM 1985 N N . GLN B 1 45 ? 11.434 -5.061 -15.698 1.00 9.96 45 GLN B N 1
ATOM 1986 C CA . GLN B 1 45 ? 10.184 -5.743 -15.298 1.00 9.38 45 GLN B CA 1
ATOM 1987 C C . GLN B 1 45 ? 10.511 -7.079 -14.619 1.00 9.16 45 GLN B C 1
ATOM 1988 O O . GLN B 1 45 ? 9.815 -7.437 -13.661 1.00 9.05 45 GLN B O 1
ATOM 1994 N N . GLY B 1 46 ? 11.515 -7.822 -15.115 1.00 8.57 46 GLY B N 1
ATOM 1995 C CA . GLY B 1 46 ? 11.957 -9.082 -14.492 1.00 8.80 46 GLY B CA 1
ATOM 1996 C C . GLY B 1 46 ? 12.425 -8.844 -13.078 1.00 8.74 46 GLY B C 1
ATOM 1997 O O . GLY B 1 46 ? 12.015 -9.573 -12.175 1.00 8.83 46 GLY B O 1
ATOM 1998 N N . LYS B 1 47 ? 13.209 -7.793 -12.879 1.00 9.30 47 LYS B N 1
ATOM 1999 C CA . LYS B 1 47 ? 13.712 -7.462 -11.530 1.00 9.33 47 LYS B CA 1
ATOM 2000 C C . LYS B 1 47 ? 12.507 -7.141 -10.635 1.00 9.45 47 LYS B C 1
ATOM 2001 O O . LYS B 1 47 ? 12.445 -7.587 -9.492 1.00 8.93 47 LYS B O 1
ATOM 2007 N N . PHE B 1 48 ? 11.574 -6.349 -11.139 1.00 9.51 48 PHE B N 1
ATOM 2008 C CA . PHE B 1 48 ? 10.343 -6.003 -10.404 1.00 9.41 48 PHE B CA 1
ATOM 2009 C C . PHE B 1 48 ? 9.565 -7.265 -10.001 1.00 9.05 48 PHE B C 1
ATOM 2010 O O . PHE B 1 48 ? 9.190 -7.391 -8.817 1.00 9.12 48 PHE B O 1
ATOM 2018 N N . LEU B 1 49 ? 9.335 -8.221 -10.920 1.00 9.53 49 LEU B N 1
ATOM 2019 C CA . LEU B 1 49 ? 8.624 -9.480 -10.563 1.00 9.84 49 LEU B CA 1
ATOM 2020 C C . LEU B 1 49 ? 9.413 -10.269 -9.508 1.00 9.71 49 LEU B C 1
ATOM 2021 O O . LEU B 1 49 ? 8.783 -10.842 -8.584 1.00 10.54 49 LEU B O 1
ATOM 2026 N N . GLN B 1 50 ? 10.742 -10.258 -9.590 1.00 9.32 50 GLN B N 1
ATOM 2027 C CA . GLN B 1 50 ? 11.609 -10.940 -8.596 1.00 10.18 50 GLN B CA 1
ATOM 2028 C C . GLN B 1 50 ? 11.375 -10.297 -7.223 1.00 10.03 50 GLN B C 1
ATOM 2029 O O . GLN B 1 50 ? 11.213 -11.001 -6.224 1.00 9.69 50 GLN B O 1
ATOM 2035 N N . LEU B 1 51 ? 11.326 -8.979 -7.176 1.00 9.97 51 LEU B N 1
ATOM 2036 C CA . LEU B 1 51 ? 11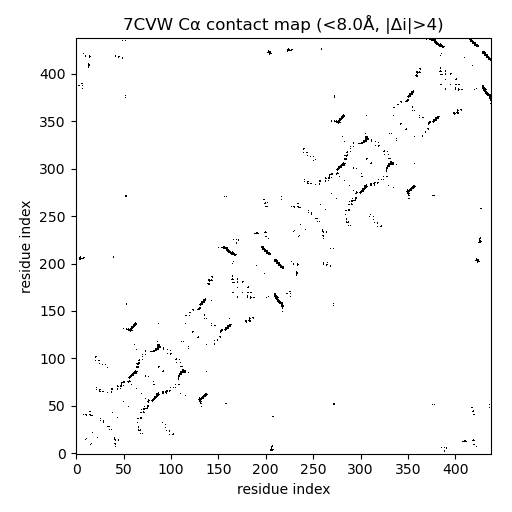.164 -8.258 -5.902 1.00 10.71 51 LEU B CA 1
ATOM 2037 C C . LEU B 1 51 ? 9.771 -8.551 -5.354 1.00 10.42 51 LEU B C 1
ATOM 2038 O O . LEU B 1 51 ? 9.636 -8.734 -4.127 1.00 11.50 51 LEU B O 1
ATOM 2043 N N . LEU B 1 52 ? 8.756 -8.556 -6.202 1.00 10.49 52 LEU B N 1
ATOM 2044 C CA . LEU B 1 52 ? 7.389 -8.882 -5.730 1.00 11.04 52 LEU B CA 1
ATOM 2045 C C . LEU B 1 52 ? 7.392 -10.285 -5.142 1.00 10.94 52 LEU B C 1
ATOM 2046 O O . LEU B 1 52 ? 6.806 -10.475 -4.067 1.00 11.51 52 LEU B O 1
ATOM 2051 N N . ALA B 1 53 ? 8.044 -11.239 -5.793 1.00 11.47 53 ALA B N 1
ATOM 2052 C CA . ALA B 1 53 ? 8.133 -12.617 -5.263 1.00 11.83 53 ALA B CA 1
ATOM 2053 C C . ALA B 1 53 ? 8.815 -12.598 -3.886 1.00 13.24 53 ALA B C 1
ATOM 2054 O O . ALA B 1 53 ? 8.354 -13.312 -2.992 1.00 12.72 53 ALA B O 1
ATOM 2056 N N . GLN B 1 54 ? 9.868 -11.802 -3.699 1.00 12.87 54 GLN B N 1
ATOM 2057 C CA . GLN B 1 54 ? 10.553 -11.689 -2.380 1.00 13.59 54 GLN B CA 1
ATOM 2058 C C . GLN B 1 54 ? 9.607 -11.077 -1.348 1.00 14.31 54 GLN B C 1
ATOM 2059 O O . GLN B 1 54 ? 9.591 -11.571 -0.207 1.00 13.98 54 GLN B O 1
ATOM 2065 N N . LEU B 1 55 ? 8.817 -10.058 -1.725 1.00 14.34 55 LEU B N 1
ATOM 2066 C CA . LEU B 1 55 ? 7.863 -9.402 -0.792 1.00 15.88 55 LEU B CA 1
ATOM 2067 C C . LEU B 1 55 ? 6.808 -10.418 -0.342 1.00 16.85 55 LEU B C 1
ATOM 2068 O O . LEU B 1 55 ? 6.441 -10.382 0.839 1.00 18.55 55 LEU B O 1
ATOM 2073 N N . CYS B 1 56 ? 6.369 -11.301 -1.240 1.00 15.90 56 CYS B N 1
ATOM 2074 C CA . CYS B 1 56 ? 5.383 -12.387 -0.967 1.00 16.85 56 CYS B CA 1
ATOM 2075 C C . CYS B 1 56 ? 5.997 -13.505 -0.109 1.00 17.47 56 CYS B C 1
ATOM 2076 O O . CYS B 1 56 ? 5.234 -14.444 0.214 1.00 19.85 56 CYS B O 1
ATOM 2079 N N . GLN B 1 57 ? 7.312 -13.475 0.140 1.00 16.07 57 GLN B N 1
ATOM 2080 C CA . GLN B 1 57 ? 8.113 -14.604 0.683 1.00 17.06 57 GLN B CA 1
ATOM 2081 C C . GLN B 1 57 ? 7.722 -15.881 -0.079 1.00 16.50 57 GLN B C 1
ATOM 2082 O O . GLN B 1 57 ? 7.366 -16.924 0.548 1.00 16.29 57 GLN B O 1
ATOM 2088 N N . ALA B 1 58 ? 7.707 -15.788 -1.407 1.00 14.82 58 ALA B N 1
ATOM 2089 C CA . ALA B 1 58 ? 7.168 -16.859 -2.265 1.00 15.07 58 ALA B CA 1
ATOM 2090 C C . ALA B 1 58 ? 7.975 -18.159 -2.092 1.00 15.43 58 ALA B C 1
ATOM 2091 O O . ALA B 1 58 ? 9.224 -18.139 -2.162 1.00 16.18 58 ALA B O 1
ATOM 2093 N N . LYS B 1 59 ? 7.253 -19.262 -1.881 1.00 15.46 59 LYS B N 1
ATOM 2094 C CA . LYS B 1 59 ? 7.782 -20.659 -1.908 1.00 17.57 59 LYS B CA 1
ATOM 2095 C C . LYS B 1 59 ? 7.152 -21.431 -3.077 1.00 15.76 59 LYS B C 1
ATOM 2096 O O . LYS B 1 59 ? 7.725 -22.428 -3.513 1.00 16.59 59 LYS B O 1
ATOM 2102 N N . ASN B 1 60 ? 5.997 -20.984 -3.559 1.00 15.84 60 ASN B N 1
ATOM 2103 C CA . ASN B 1 60 ? 5.203 -21.678 -4.602 1.00 16.10 60 ASN B CA 1
ATOM 2104 C C . ASN B 1 60 ? 4.658 -20.611 -5.553 1.00 14.46 60 ASN B C 1
ATOM 2105 O O . ASN B 1 60 ? 3.819 -19.804 -5.113 1.00 14.90 60 ASN B O 1
ATOM 2110 N N . ILE B 1 61 ? 5.104 -20.610 -6.810 1.00 12.87 61 ILE B N 1
ATOM 2111 C CA . ILE B 1 61 ? 4.686 -19.608 -7.833 1.00 12.61 61 ILE B CA 1
ATOM 2112 C C . ILE B 1 61 ? 4.034 -20.342 -8.998 1.00 12.63 61 ILE B C 1
ATOM 2113 O O . ILE B 1 61 ? 4.505 -21.428 -9.361 1.00 12.99 61 ILE B O 1
ATOM 2118 N N . LEU B 1 62 ? 2.992 -19.761 -9.566 1.00 12.55 62 LEU B N 1
ATOM 2119 C CA . LEU B 1 62 ? 2.328 -20.295 -10.775 1.00 12.07 62 LEU B CA 1
ATOM 2120 C C . LEU B 1 62 ? 2.451 -19.247 -11.873 1.00 12.40 62 LEU B C 1
ATOM 2121 O O . LEU B 1 62 ? 2.172 -18.058 -11.598 1.00 11.97 62 LEU B O 1
ATOM 2126 N N . GLU B 1 63 ? 2.886 -19.652 -13.054 1.00 11.54 63 GLU B N 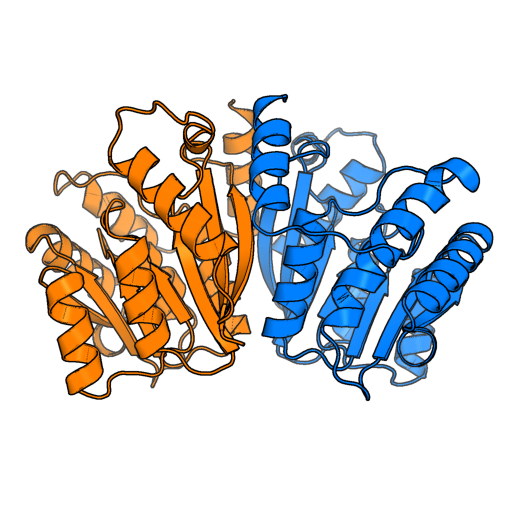1
ATOM 2127 C CA . GLU B 1 63 ? 2.974 -18.734 -14.205 1.00 12.01 63 GLU B CA 1
ATOM 2128 C C . GLU B 1 63 ? 2.157 -19.316 -15.350 1.00 11.96 63 GLU B C 1
ATOM 2129 O O . GLU B 1 63 ? 2.231 -20.536 -15.583 1.00 12.50 63 GLU B O 1
ATOM 2135 N N . LEU B 1 64 ? 1.372 -18.485 -16.008 1.00 10.92 64 LEU B N 1
ATOM 2136 C CA . LEU B 1 64 ? 0.653 -18.854 -17.242 1.00 12.02 64 LEU B CA 1
ATOM 2137 C C . LEU B 1 64 ? 1.372 -18.162 -18.378 1.00 11.84 64 LEU B C 1
ATOM 2138 O O . LEU B 1 64 ? 1.385 -16.923 -18.404 1.00 10.96 64 LEU B O 1
ATOM 2143 N N . GLY B 1 65 ? 1.959 -18.948 -19.272 1.00 11.55 65 GLY B N 1
ATOM 2144 C CA . GLY B 1 65 ? 2.651 -18.385 -20.430 1.00 11.90 65 GLY B CA 1
ATOM 2145 C C . GLY B 1 65 ? 4.153 -18.351 -20.216 1.00 12.01 65 GLY B C 1
ATOM 2146 O O . GLY B 1 65 ? 4.692 -17.355 -19.673 1.00 13.61 65 GLY B O 1
ATOM 2147 N N . THR B 1 66 ? 4.855 -19.364 -20.691 1.00 12.04 66 THR B N 1
ATOM 2148 C CA . THR B 1 66 ? 6.304 -19.514 -20.418 1.00 11.77 66 THR B CA 1
ATOM 2149 C C . THR B 1 66 ? 7.167 -18.767 -21.448 1.00 10.89 66 THR B C 1
ATOM 2150 O O . THR B 1 66 ? 8.185 -18.165 -21.045 1.00 10.91 66 THR B O 1
ATOM 2154 N N . LEU B 1 67 ? 6.794 -18.860 -22.716 1.00 10.61 67 LEU B N 1
ATOM 2155 C CA . LEU B 1 67 ? 7.632 -18.400 -23.841 1.00 10.74 67 LEU B CA 1
ATOM 2156 C C . LEU B 1 67 ? 8.998 -19.095 -23.724 1.00 10.93 67 LEU B C 1
ATOM 2157 O O . LEU B 1 67 ? 9.011 -20.290 -23.742 1.00 11.40 67 LEU B O 1
ATOM 2162 N N . ALA B 1 68 ? 10.083 -18.344 -23.570 1.00 10.74 68 ALA B N 1
ATOM 2163 C CA . ALA B 1 68 ? 11.460 -18.899 -23.471 1.00 10.67 68 ALA B CA 1
ATOM 2164 C C . ALA B 1 68 ? 11.862 -19.050 -22.001 1.00 10.29 68 ALA B C 1
ATOM 2165 O O . ALA B 1 68 ? 13.011 -19.438 -21.726 1.00 10.98 68 ALA B O 1
ATOM 2167 N N . GLY B 1 69 ? 10.972 -18.712 -21.078 1.00 9.72 69 GLY B N 1
ATOM 2168 C CA . GLY B 1 69 ? 11.244 -18.796 -19.638 1.00 9.79 69 GLY B CA 1
ATOM 2169 C C . GLY B 1 69 ? 12.008 -17.594 -19.095 1.00 9.86 69 GLY B C 1
ATOM 2170 O O . GLY B 1 69 ? 12.572 -17.711 -18.002 1.00 10.77 69 GLY B O 1
ATOM 2171 N N . TYR B 1 70 ? 12.009 -16.467 -19.790 1.00 10.05 70 TYR B N 1
ATOM 2172 C CA . TYR B 1 70 ? 12.729 -15.265 -19.311 1.00 9.71 70 TYR B CA 1
ATOM 2173 C C . TYR B 1 70 ? 12.110 -14.777 -17.982 1.00 10.23 70 TYR B C 1
ATOM 2174 O O . TYR B 1 70 ? 12.813 -14.670 -16.937 1.00 10.62 70 TYR B O 1
ATOM 2183 N N . SER B 1 71 ? 10.798 -14.515 -17.957 1.00 10.08 71 SER B N 1
ATOM 2184 C CA . SER B 1 71 ? 10.096 -14.133 -16.711 1.00 10.59 71 SER B CA 1
ATOM 2185 C C . SER B 1 71 ? 10.294 -15.242 -15.674 1.00 10.92 71 SER B C 1
ATOM 2186 O O . SER B 1 71 ? 10.469 -14.929 -14.488 1.00 10.54 71 SER B O 1
ATOM 2189 N N . THR B 1 72 ? 10.271 -16.500 -16.131 1.00 11.49 72 THR B N 1
ATOM 2190 C CA . THR B 1 72 ? 10.336 -17.690 -15.261 1.00 11.91 72 THR B CA 1
ATOM 2191 C C . THR B 1 72 ? 11.647 -17.657 -14.474 1.00 10.86 72 THR B C 1
ATOM 2192 O O . THR B 1 72 ? 11.654 -17.977 -13.265 1.00 12.22 72 THR B O 1
ATOM 2196 N N . ILE B 1 73 ? 12.751 -17.344 -15.139 1.00 10.67 73 ILE B N 1
ATOM 2197 C CA . ILE B 1 73 ? 14.087 -17.348 -14.498 1.00 10.53 73 ILE B CA 1
ATOM 2198 C C . ILE B 1 73 ? 14.150 -16.244 -13.446 1.00 10.44 73 ILE B C 1
ATOM 2199 O O . ILE B 1 73 ? 14.654 -16.486 -12.339 1.00 10.75 73 ILE B O 1
ATOM 2204 N N . TRP B 1 74 ? 13.649 -15.070 -13.779 1.00 10.16 74 TRP B N 1
ATOM 2205 C CA . TRP B 1 74 ? 13.640 -13.956 -12.801 1.00 10.85 74 TRP B CA 1
ATOM 2206 C C . TRP B 1 74 ? 12.860 -14.357 -11.541 1.00 10.86 74 TRP B C 1
ATOM 2207 O O . TRP B 1 74 ? 13.353 -14.116 -10.410 1.00 11.53 74 TRP B O 1
ATOM 2218 N N . MET B 1 75 ? 11.644 -14.891 -11.693 1.00 11.01 75 MET B N 1
ATOM 2219 C CA . MET B 1 75 ? 10.811 -15.208 -10.506 1.00 11.54 75 MET B CA 1
ATOM 2220 C C . MET B 1 75 ? 11.360 -16.425 -9.773 1.00 11.42 75 MET B C 1
ATOM 2221 O O . MET B 1 75 ? 11.399 -16.402 -8.543 1.00 11.25 75 MET B O 1
ATOM 2226 N N . ALA B 1 76 ? 11.800 -17.453 -10.488 1.00 11.56 76 ALA B N 1
ATOM 2227 C CA . ALA B 1 76 ? 12.323 -18.672 -9.823 1.00 11.88 76 ALA B CA 1
ATOM 2228 C C . ALA B 1 76 ? 13.538 -18.354 -8.948 1.00 12.49 76 ALA B C 1
ATOM 2229 O O . ALA B 1 76 ? 13.706 -19.026 -7.898 1.00 13.41 76 ALA B O 1
ATOM 2231 N N . ARG B 1 77 ? 14.337 -17.362 -9.326 1.00 11.79 77 ARG B N 1
ATOM 2232 C CA . ARG B 1 77 ? 15.546 -16.960 -8.568 1.00 12.20 77 ARG B CA 1
ATOM 2233 C C . ARG B 1 77 ? 15.186 -16.323 -7.216 1.00 13.07 77 ARG B C 1
ATOM 2234 O O . ARG B 1 77 ? 16.095 -16.255 -6.359 1.00 15.42 77 ARG B O 1
ATOM 2242 N N . ALA B 1 78 ? 13.925 -15.986 -6.970 1.00 12.60 78 ALA B N 1
ATOM 2243 C CA . ALA B 1 78 ? 13.478 -15.451 -5.661 1.00 13.03 78 ALA B CA 1
ATOM 2244 C C . ALA B 1 78 ? 13.173 -16.618 -4.715 1.00 13.76 78 ALA B C 1
ATOM 2245 O O . ALA B 1 78 ? 13.024 -16.388 -3.489 1.00 14.42 78 ALA B O 1
ATOM 2247 N N . LEU B 1 79 ? 13.011 -17.820 -5.259 1.00 13.75 79 LEU B N 1
ATOM 2248 C CA . LEU B 1 79 ? 12.550 -18.986 -4.467 1.00 14.82 79 LEU B CA 1
ATOM 2249 C C . LEU B 1 79 ? 13.668 -19.485 -3.556 1.00 15.38 79 LEU B C 1
ATOM 2250 O O . LEU B 1 79 ? 14.837 -19.470 -3.914 1.00 15.57 79 LEU B O 1
ATOM 2255 N N . PRO B 1 80 ? 13.314 -20.075 -2.398 1.00 17.81 80 PRO B N 1
ATOM 2256 C CA . PRO B 1 80 ? 14.276 -20.893 -1.667 1.00 19.17 80 PRO B CA 1
ATOM 2257 C C . PRO B 1 80 ? 14.553 -22.147 -2.505 1.00 19.97 80 PRO B C 1
ATOM 2258 O O . PRO B 1 80 ? 13.803 -22.416 -3.408 1.00 18.11 80 PRO B O 1
ATOM 2262 N N . LYS B 1 81 ? 15.583 -22.920 -2.164 1.00 21.96 81 LYS B N 1
ATOM 2263 C CA . LYS B 1 81 ? 15.954 -24.131 -2.936 1.00 24.14 81 LYS B CA 1
ATOM 2264 C C . LYS B 1 81 ? 14.822 -25.163 -2.908 1.00 24.18 81 LYS B C 1
ATOM 2265 O O . LYS B 1 81 ? 14.675 -25.871 -3.938 1.00 24.93 81 LYS B O 1
ATOM 2271 N N . ASN B 1 82 ? 14.012 -25.227 -1.842 1.00 24.67 82 ASN B N 1
ATOM 2272 C CA . ASN B 1 82 ? 12.876 -26.187 -1.742 1.00 26.18 82 ASN B CA 1
ATOM 2273 C C . ASN B 1 82 ? 11.587 -25.566 -2.307 1.00 22.95 82 ASN B C 1
ATOM 2274 O O . ASN B 1 82 ? 10.521 -26.199 -2.190 1.00 25.36 82 ASN B O 1
ATOM 2279 N N . GLY B 1 83 ? 11.677 -24.403 -2.952 1.00 20.66 83 GLY B N 1
ATOM 2280 C CA . GLY B 1 83 ? 10.523 -23.743 -3.581 1.00 20.97 83 GLY B CA 1
ATOM 2281 C C . GLY B 1 83 ? 10.279 -24.286 -4.969 1.00 19.61 83 GLY B C 1
ATOM 2282 O O . GLY B 1 83 ? 11.186 -24.927 -5.530 1.00 20.91 83 GLY B O 1
ATOM 2283 N N . ARG B 1 84 ? 9.097 -24.018 -5.512 1.00 18.31 84 ARG B N 1
ATOM 2284 C CA . ARG B 1 84 ? 8.661 -24.563 -6.817 1.00 18.56 84 ARG B CA 1
ATOM 2285 C C . ARG B 1 84 ? 7.946 -23.461 -7.588 1.00 16.88 84 ARG B C 1
ATOM 2286 O O . ARG B 1 84 ? 7.213 -22.650 -6.964 1.00 15.33 84 ARG B O 1
ATOM 2294 N N . LEU B 1 85 ? 8.201 -23.425 -8.892 1.00 13.92 85 LEU B N 1
ATOM 2295 C CA . LEU B 1 85 ? 7.451 -22.608 -9.863 1.00 13.48 85 LEU B CA 1
ATOM 2296 C C . LEU B 1 85 ? 6.874 -23.556 -10.909 1.00 13.26 85 LEU B C 1
ATOM 2297 O O . LEU B 1 85 ? 7.662 -24.315 -11.515 1.00 16.25 85 LEU B O 1
ATOM 2302 N N . ILE B 1 86 ? 5.559 -23.571 -11.053 1.00 12.27 86 ILE B N 1
ATOM 2303 C CA . ILE B 1 86 ? 4.864 -24.303 -12.148 1.00 12.75 86 ILE B CA 1
ATOM 2304 C C . ILE B 1 86 ? 4.543 -23.276 -13.232 1.00 12.14 86 ILE B C 1
ATOM 2305 O O . ILE B 1 86 ? 3.930 -22.246 -12.909 1.00 11.77 86 ILE B O 1
ATOM 2310 N N . THR B 1 87 ? 4.911 -23.559 -14.475 1.00 11.79 87 THR B N 1
ATOM 2311 C CA . THR B 1 87 ? 4.659 -22.626 -15.598 1.00 12.52 87 THR B CA 1
ATOM 2312 C C . THR B 1 87 ? 3.960 -23.404 -16.706 1.00 12.63 87 THR B C 1
ATOM 2313 O O . THR B 1 87 ? 4.364 -24.575 -16.958 1.00 14.36 87 THR B O 1
ATOM 2317 N N . LEU B 1 88 ? 2.928 -22.798 -17.281 1.00 12.51 88 LEU B N 1
ATOM 2318 C CA . LEU B 1 88 ? 2.021 -23.442 -18.255 1.00 13.51 88 LEU B CA 1
ATOM 2319 C C . LEU B 1 88 ? 2.285 -22.856 -19.635 1.00 13.59 88 LEU B C 1
ATOM 2320 O O . LEU B 1 88 ? 2.338 -21.624 -19.782 1.00 14.02 88 LEU B O 1
ATOM 2325 N N . GLU B 1 89 ? 2.455 -23.722 -20.632 1.00 12.92 89 GLU B N 1
ATOM 2326 C CA . GLU B 1 89 ? 2.841 -23.308 -21.988 1.00 12.52 89 GLU B CA 1
ATOM 2327 C C . GLU B 1 89 ? 2.116 -24.175 -23.001 1.00 12.75 89 GLU B C 1
ATOM 2328 O O . GLU B 1 89 ? 2.304 -25.414 -22.974 1.00 14.02 89 GLU B O 1
ATOM 2334 N N . TYR B 1 90 ? 1.405 -23.531 -23.909 1.00 13.84 90 TYR B N 1
ATOM 2335 C CA . TYR B 1 90 ? 0.579 -24.204 -24.935 1.00 16.02 90 TYR B CA 1
ATOM 2336 C C . TYR B 1 90 ? 1.466 -24.810 -26.024 1.00 15.53 90 TYR B C 1
ATOM 2337 O O . TYR B 1 90 ? 1.165 -25.930 -26.503 1.00 16.00 90 TYR B O 1
ATOM 2346 N N . ASP B 1 91 ? 2.492 -24.079 -26.459 1.00 15.37 91 ASP B N 1
ATOM 2347 C CA . ASP B 1 91 ? 3.238 -24.447 -27.693 1.00 15.43 91 ASP B CA 1
ATOM 2348 C C . ASP B 1 91 ? 4.374 -25.382 -27.298 1.00 14.95 91 ASP B C 1
ATOM 2349 O O . ASP B 1 91 ? 5.284 -24.980 -26.582 1.00 13.92 91 ASP B O 1
ATOM 2354 N N . PRO B 1 92 ? 4.390 -26.663 -27.754 1.00 14.79 92 PRO B N 1
ATOM 2355 C CA . PRO B 1 92 ? 5.473 -27.573 -27.384 1.00 15.51 92 PRO B CA 1
ATOM 2356 C C . PRO B 1 92 ? 6.876 -27.096 -27.779 1.00 13.90 92 PRO B C 1
ATOM 2357 O O . PRO B 1 92 ? 7.827 -27.473 -27.080 1.00 14.67 92 PRO B O 1
ATOM 2361 N N . LYS B 1 93 ? 6.990 -26.330 -28.862 1.00 13.49 93 LYS B N 1
ATOM 2362 C CA . LYS B 1 93 ? 8.290 -25.753 -29.276 1.00 13.74 93 LYS B CA 1
ATOM 2363 C C . LYS B 1 93 ? 8.765 -24.763 -28.206 1.00 12.54 93 LYS B C 1
ATOM 2364 O O . LYS B 1 93 ? 9.950 -24.801 -27.808 1.00 13.10 93 LYS B O 1
ATOM 2370 N N . HIS B 1 94 ? 7.867 -23.896 -27.750 1.00 12.13 94 HIS B N 1
ATOM 2371 C CA . HIS B 1 94 ? 8.220 -22.913 -26.694 1.00 12.26 94 HIS B CA 1
ATOM 2372 C C . HIS B 1 94 ? 8.624 -23.683 -25.430 1.00 12.42 94 HIS B C 1
ATOM 2373 O O . HIS B 1 94 ? 9.631 -23.309 -24.798 1.00 12.31 94 HIS B O 1
ATOM 2380 N N . ALA B 1 95 ? 7.870 -24.721 -25.050 1.00 12.43 95 ALA B N 1
ATOM 2381 C CA . ALA B 1 95 ? 8.143 -25.494 -23.813 1.00 12.40 95 ALA B CA 1
ATOM 2382 C C . ALA B 1 95 ? 9.552 -26.094 -23.876 1.00 13.31 95 ALA B C 1
ATOM 2383 O O . ALA B 1 95 ? 10.271 -26.092 -22.861 1.00 12.98 95 ALA B O 1
ATOM 2385 N N . ALA B 1 96 ? 9.935 -26.643 -25.025 1.00 13.15 96 ALA B N 1
ATOM 2386 C CA . ALA B 1 96 ? 11.258 -27.293 -25.178 1.00 13.19 96 ALA B CA 1
ATOM 2387 C C . ALA B 1 96 ? 12.380 -26.242 -25.098 1.00 13.13 96 ALA B C 1
ATOM 2388 O O . ALA B 1 96 ? 13.437 -26.501 -24.485 1.00 12.43 96 ALA B O 1
ATOM 2390 N N . VAL B 1 97 ? 12.181 -25.075 -25.700 1.00 12.43 97 VAL B N 1
ATOM 2391 C CA . VAL B 1 97 ? 13.168 -23.961 -25.642 1.00 12.55 97 VAL B CA 1
ATOM 2392 C C . VAL B 1 97 ? 13.260 -23.507 -24.187 1.00 11.46 97 VAL B C 1
ATOM 2393 O O . VAL B 1 97 ? 14.399 -23.328 -23.690 1.00 10.90 97 VAL B O 1
ATOM 2397 N N . ALA B 1 98 ? 12.119 -23.277 -23.546 1.00 11.01 98 ALA B N 1
ATOM 2398 C CA . ALA B 1 98 ? 12.097 -22.843 -22.130 1.00 11.67 98 ALA B CA 1
ATOM 2399 C C . ALA B 1 98 ? 12.834 -23.876 -21.257 1.00 12.19 98 ALA B C 1
ATOM 2400 O O . ALA B 1 98 ? 13.570 -23.475 -20.32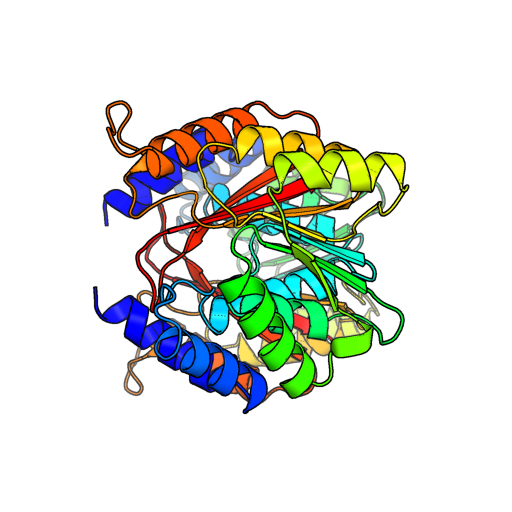9 1.00 12.00 98 ALA B O 1
ATOM 2402 N N . GLN B 1 99 ? 12.630 -25.174 -21.488 1.00 12.78 99 GLN B N 1
ATOM 2403 C CA . GLN B 1 99 ? 13.271 -26.230 -20.666 1.00 13.35 99 GLN B CA 1
ATOM 2404 C C . GLN B 1 99 ? 14.794 -26.124 -20.776 1.00 13.55 99 GLN B C 1
ATOM 2405 O O . GLN B 1 99 ? 15.475 -26.149 -19.752 1.00 13.59 99 GLN B O 1
ATOM 2411 N N . LYS B 1 100 ? 15.308 -25.936 -21.983 1.00 13.97 100 LYS B N 1
ATOM 2412 C CA . LYS B 1 100 ? 16.763 -25.796 -22.219 1.00 15.09 100 LYS B CA 1
ATOM 2413 C C . LYS B 1 100 ? 17.283 -24.573 -21.452 1.00 14.28 100 LYS B C 1
ATOM 2414 O O . LYS B 1 100 ? 18.337 -24.647 -20.803 1.00 14.00 100 LYS B O 1
ATOM 2420 N N . ASN B 1 101 ? 16.529 -23.484 -21.497 1.00 12.90 101 ASN B N 1
ATOM 2421 C CA . ASN B 1 101 ? 16.917 -22.201 -20.851 1.00 12.38 101 ASN B CA 1
ATOM 2422 C C . ASN B 1 101 ? 16.866 -22.356 -19.333 1.00 13.16 101 ASN B C 1
ATOM 2423 O O . ASN B 1 101 ? 17.778 -21.838 -18.676 1.00 12.38 101 ASN B O 1
ATOM 2428 N N . ILE B 1 102 ? 15.869 -23.062 -18.798 1.00 13.11 102 ILE B N 1
ATOM 2429 C CA . ILE B 1 102 ? 15.756 -23.322 -17.334 1.00 14.96 102 ILE B CA 1
ATOM 2430 C C . ILE B 1 102 ? 16.927 -24.219 -16.911 1.00 15.44 102 ILE B C 1
ATOM 2431 O O . ILE B 1 102 ? 17.479 -24.000 -15.828 1.00 15.85 102 ILE B O 1
ATOM 2436 N N . ASP B 1 103 ? 17.285 -25.197 -17.742 1.00 14.24 103 ASP B N 1
ATOM 2437 C CA . ASP B 1 103 ? 18.404 -26.117 -17.413 1.00 16.16 103 ASP B CA 1
ATOM 2438 C C . ASP B 1 103 ? 19.700 -25.309 -17.418 1.00 15.49 103 ASP B C 1
ATOM 2439 O O . ASP B 1 103 ? 20.501 -25.476 -16.471 1.00 16.81 103 ASP B O 1
ATOM 2444 N N . ARG B 1 104 ? 19.884 -24.421 -18.391 1.00 14.86 104 ARG B N 1
ATOM 2445 C CA . ARG B 1 104 ? 21.119 -23.609 -18.464 1.00 15.64 104 ARG B CA 1
ATOM 2446 C C . ARG B 1 104 ? 21.213 -22.750 -17.200 1.00 14.72 104 ARG B C 1
ATOM 2447 O O . ARG B 1 104 ? 22.336 -22.517 -16.706 1.00 16.03 104 ARG B O 1
ATOM 2455 N N . ALA B 1 105 ? 20.072 -22.305 -16.681 1.00 13.60 105 ALA B N 1
ATOM 2456 C CA . ALA B 1 105 ? 19.967 -21.424 -15.488 1.00 15.25 105 ALA B CA 1
ATOM 2457 C C . ALA B 1 105 ? 20.145 -22.217 -14.178 1.00 16.06 105 ALA B C 1
ATOM 2458 O O . ALA B 1 105 ? 20.128 -21.582 -13.099 1.00 17.98 105 ALA B O 1
ATOM 2460 N N . GLY B 1 106 ? 20.328 -23.536 -14.246 1.00 16.35 106 GLY B N 1
ATOM 2461 C CA . 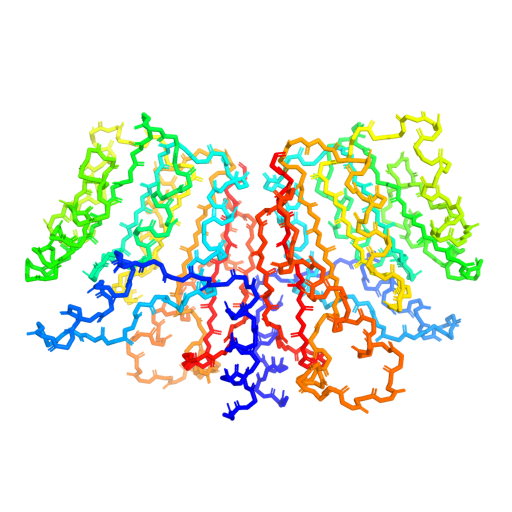GLY B 1 106 ? 20.447 -24.398 -13.060 1.00 16.92 106 GLY B CA 1
ATOM 2462 C C . GLY B 1 106 ? 19.151 -24.492 -12.256 1.00 17.28 106 GLY B C 1
ATOM 2463 O O . GLY B 1 106 ? 19.238 -24.735 -11.054 1.00 20.00 106 GLY B O 1
ATOM 2464 N N . LEU B 1 107 ? 17.985 -24.279 -12.876 1.00 15.55 107 LEU B N 1
ATOM 2465 C CA . LEU B 1 107 ? 16.679 -24.226 -12.173 1.00 15.47 107 LEU B CA 1
ATOM 2466 C C . LEU B 1 107 ? 15.836 -25.471 -12.461 1.00 15.97 107 LEU B C 1
ATOM 2467 O O . LEU B 1 107 ? 14.633 -25.471 -12.133 1.00 15.38 107 LEU B O 1
ATOM 2472 N N . THR B 1 108 ? 16.434 -26.530 -13.010 1.00 15.92 108 THR B N 1
ATOM 2473 C CA . THR B 1 108 ? 15.679 -27.732 -13.442 1.00 17.07 108 THR B CA 1
ATOM 2474 C C . THR B 1 108 ? 14.852 -28.291 -12.285 1.00 17.77 108 THR B C 1
ATOM 2475 O O . THR B 1 108 ? 13.694 -28.675 -12.519 1.00 18.17 108 THR B O 1
ATOM 2479 N N . SER B 1 109 ? 15.409 -28.330 -11.070 1.00 18.88 109 SER B N 1
ATOM 2480 C CA . SER B 1 109 ? 14.730 -28.968 -9.914 1.00 21.10 109 SER B CA 1
ATOM 2481 C C . SER B 1 109 ? 13.643 -28.054 -9.328 1.00 20.96 109 SER B C 1
ATOM 2482 O O . SER B 1 109 ? 12.853 -28.568 -8.550 1.00 22.58 109 SER B O 1
ATOM 2485 N N . GLN B 1 110 ? 13.643 -26.749 -9.629 1.00 20.01 110 GLN B N 1
ATOM 2486 C CA . GLN B 1 110 ? 12.713 -25.765 -9.004 1.00 19.98 110 GLN B CA 1
ATOM 2487 C C . GLN B 1 110 ? 11.539 -25.480 -9.944 1.00 19.63 110 GLN B C 1
ATOM 2488 O O . GLN B 1 110 ? 10.517 -25.009 -9.448 1.00 19.40 110 GLN B O 1
ATOM 2494 N N . VAL B 1 111 ? 11.699 -25.703 -11.253 1.00 17.10 111 VAL B N 1
ATOM 2495 C CA . VAL B 1 111 ? 10.710 -25.264 -12.277 1.00 16.58 111 VAL B CA 1
ATOM 2496 C C . VAL B 1 111 ? 10.107 -26.481 -12.981 1.00 16.37 111 VAL B C 1
ATOM 2497 O O . VAL B 1 111 ? 10.864 -27.302 -13.539 1.00 19.13 111 VAL B O 1
ATOM 2501 N N . GLN B 1 112 ? 8.778 -26.570 -12.977 1.00 15.19 112 GLN B N 1
ATOM 2502 C CA . GLN B 1 112 ? 8.018 -27.617 -13.692 1.00 16.89 112 GLN B CA 1
ATOM 2503 C C . GLN B 1 112 ? 7.309 -26.912 -14.839 1.00 16.19 112 GLN B C 1
ATOM 2504 O O . GLN B 1 112 ? 6.452 -26.063 -14.557 1.00 15.37 112 GLN B O 1
ATOM 2510 N N . ILE B 1 113 ? 7.650 -27.274 -16.067 1.00 14.72 113 ILE B N 1
ATOM 2511 C CA . ILE B 1 113 ? 6.958 -26.763 -17.276 1.00 15.66 113 ILE B CA 1
ATOM 2512 C C . ILE B 1 113 ? 5.877 -27.765 -17.672 1.00 15.73 113 ILE B C 1
ATOM 2513 O O . ILE B 1 113 ? 6.217 -28.943 -17.953 1.00 18.10 113 ILE B O 1
ATOM 2518 N N . ARG B 1 114 ? 4.619 -27.345 -17.653 1.00 15.35 114 ARG B N 1
ATOM 2519 C CA . ARG B 1 114 ? 3.486 -28.187 -18.105 1.00 17.10 114 ARG B CA 1
ATOM 2520 C C . ARG B 1 114 ? 3.022 -27.711 -19.470 1.00 16.63 114 ARG B C 1
ATOM 2521 O O . ARG B 1 114 ? 2.714 -26.507 -19.626 1.00 16.04 114 ARG B O 1
ATOM 2529 N N . THR B 1 115 ? 2.957 -28.622 -20.439 1.00 15.64 115 THR B N 1
ATOM 2530 C CA . THR B 1 115 ? 2.575 -28.299 -21.834 1.00 16.67 115 THR B CA 1
ATOM 2531 C C . THR B 1 115 ? 1.077 -28.532 -22.002 1.00 16.81 115 THR B C 1
ATOM 2532 O O . THR B 1 115 ? 0.626 -29.642 -21.715 1.00 18.28 115 THR B O 1
ATOM 2536 N N . GLY B 1 116 ? 0.355 -27.535 -22.487 1.00 16.54 116 GLY B N 1
ATOM 2537 C CA . GLY B 1 116 ? -1.070 -27.672 -22.811 1.00 16.19 116 GLY B CA 1
ATOM 2538 C C . GLY B 1 116 ? -1.754 -26.328 -22.699 1.00 16.65 116 GLY B C 1
ATOM 2539 O O . GLY B 1 116 ? -1.071 -25.332 -22.379 1.00 14.05 116 GLY B O 1
ATOM 2540 N N . LYS B 1 117 ? -3.061 -26.299 -22.926 1.00 17.26 117 LYS B N 1
ATOM 2541 C CA . LYS B 1 117 ? -3.847 -25.060 -22.742 1.00 17.47 117 LYS B CA 1
ATOM 2542 C C . LYS B 1 117 ? -3.956 -24.776 -21.246 1.00 16.75 117 LYS B C 1
ATOM 2543 O O . LYS B 1 117 ? -4.287 -25.682 -20.477 1.00 15.69 117 LYS B O 1
ATOM 2549 N N . ALA B 1 118 ? -3.727 -23.533 -20.843 1.00 13.83 118 ALA B N 1
ATOM 2550 C CA . ALA B 1 118 ? -3.909 -23.127 -19.435 1.00 14.00 118 ALA B CA 1
ATOM 2551 C C . ALA B 1 118 ? -5.305 -23.511 -18.928 1.00 14.20 118 ALA B C 1
ATOM 2552 O O . ALA B 1 118 ? -5.408 -23.937 -17.787 1.00 15.09 118 ALA B O 1
ATOM 2554 N N . ILE B 1 119 ? -6.346 -23.364 -19.741 1.00 14.19 119 ILE B N 1
ATOM 2555 C CA . ILE B 1 119 ? -7.750 -23.576 -19.275 1.00 15.82 119 ILE B CA 1
ATOM 2556 C C . ILE B 1 119 ? -7.966 -25.066 -19.001 1.00 16.42 119 ILE B C 1
ATOM 2557 O O . ILE B 1 119 ? -8.879 -25.387 -18.220 1.00 16.53 119 ILE B O 1
ATOM 2562 N N . ASP B 1 120 ? -7.145 -25.939 -19.591 1.00 17.16 120 ASP B N 1
ATOM 2563 C CA . ASP B 1 120 ? -7.229 -27.404 -19.359 1.00 17.98 120 ASP B CA 1
ATOM 2564 C C . ASP B 1 120 ? -6.399 -27.802 -18.131 1.00 18.60 120 ASP B C 1
ATOM 2565 O O . ASP B 1 120 ? -6.786 -28.767 -17.445 1.00 20.53 120 ASP B O 1
ATOM 2570 N N . ILE B 1 121 ? -5.254 -27.144 -17.904 1.00 16.44 121 ILE B N 1
ATOM 2571 C CA . ILE B 1 121 ? -4.306 -27.508 -16.819 1.00 15.63 121 ILE B CA 1
ATOM 2572 C C . ILE B 1 121 ? -4.789 -26.918 -15.489 1.00 15.43 121 ILE B C 1
ATOM 2573 O O . ILE B 1 121 ? -4.629 -27.590 -14.467 1.00 15.60 121 ILE B O 1
ATOM 2578 N N . LEU B 1 122 ? -5.388 -25.724 -15.477 1.00 15.42 122 LEU B N 1
ATOM 2579 C CA . LEU B 1 122 ? -5.747 -25.063 -14.191 1.00 15.15 122 LEU B CA 1
ATOM 2580 C C . LEU B 1 122 ? -6.667 -25.973 -13.378 1.00 16.02 122 LEU B C 1
ATOM 2581 O O . LEU B 1 122 ? -6.425 -26.175 -12.190 1.00 16.92 122 LEU B O 1
ATOM 2586 N N . PRO B 1 123 ? -7.744 -26.556 -13.961 1.00 17.1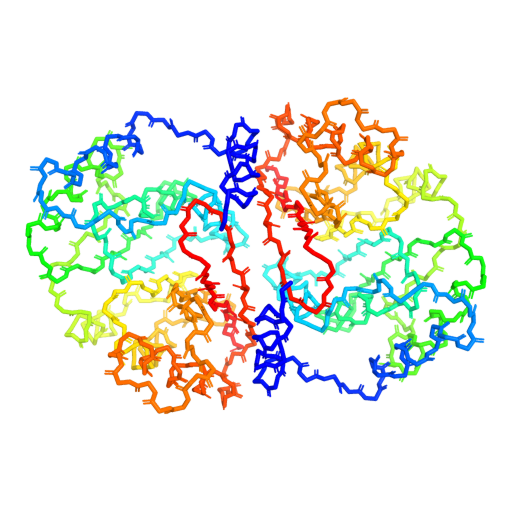7 123 PRO B N 1
ATOM 2587 C CA . PRO B 1 123 ? -8.589 -27.486 -13.210 1.00 18.96 123 PRO B CA 1
ATOM 2588 C C . PRO B 1 123 ? -7.836 -28.719 -12.708 1.00 19.90 123 PRO B C 1
ATOM 2589 O O . PRO B 1 123 ? -8.172 -29.195 -11.649 1.00 20.72 123 PRO B O 1
ATOM 2593 N N . GLN B 1 124 ? -6.841 -29.193 -13.456 1.00 21.60 124 GLN B N 1
ATOM 2594 C CA . GLN B 1 124 ? -5.981 -30.326 -13.022 1.00 22.71 124 GLN B CA 1
ATOM 2595 C C . GLN B 1 124 ? -5.238 -29.907 -11.753 1.00 22.88 124 GLN B C 1
ATOM 2596 O O . GLN B 1 124 ? -5.178 -30.696 -10.783 1.00 23.35 124 GLN B O 1
ATOM 2602 N N . LEU B 1 125 ? -4.688 -28.690 -11.745 1.00 19.87 125 LEU B N 1
ATOM 2603 C CA . LEU B 1 125 ? -3.913 -28.183 -10.588 1.00 18.64 125 LEU B CA 1
ATOM 2604 C C . LEU B 1 125 ? -4.825 -28.148 -9.354 1.00 19.63 125 LEU B C 1
ATOM 2605 O O . LEU B 1 125 ? -4.344 -28.469 -8.257 1.00 20.93 125 LEU B O 1
ATOM 2610 N N . VAL B 1 126 ? -6.087 -27.740 -9.506 1.00 20.45 126 VAL B N 1
ATOM 2611 C CA . VAL B 1 126 ? -7.046 -27.722 -8.366 1.00 22.08 126 VAL B CA 1
ATOM 2612 C C . VAL B 1 126 ? -7.290 -29.167 -7.913 1.00 24.42 126 VAL B C 1
ATOM 2613 O O . VAL B 1 126 ? -7.222 -29.419 -6.687 1.00 23.77 126 VAL B O 1
ATOM 2617 N N . GLU B 1 127 ? -7.537 -30.088 -8.847 1.00 27.05 127 GLU B N 1
ATOM 2618 C CA . GLU B 1 127 ? -7.807 -31.516 -8.512 1.00 31.80 127 GLU B CA 1
ATOM 2619 C C . GLU B 1 127 ? -6.578 -32.105 -7.795 1.00 31.06 127 GLU B C 1
ATOM 2620 O O . GLU B 1 127 ? -6.772 -32.828 -6.809 1.00 31.09 127 GLU B O 1
ATOM 2626 N N . GLU B 1 128 ? -5.361 -31.748 -8.212 1.00 29.35 128 GLU B N 1
ATOM 2627 C CA . GLU B 1 128 ? -4.087 -32.247 -7.621 1.00 29.97 128 GLU B CA 1
ATOM 2628 C C . GLU B 1 128 ? -3.779 -31.577 -6.275 1.00 29.87 128 GLU B C 1
ATOM 2629 O O . GLU B 1 128 ? -2.849 -32.044 -5.613 1.00 31.10 128 GLU B O 1
ATOM 2635 N N . GLY B 1 129 ? -4.464 -30.491 -5.901 1.00 30.11 129 GLY B N 1
ATOM 2636 C CA . GLY B 1 129 ? -4.124 -29.693 -4.703 1.00 29.07 129 GLY B CA 1
ATOM 2637 C C . GLY B 1 129 ? -2.726 -29.098 -4.788 1.00 28.31 129 GLY B C 1
ATOM 2638 O O . GLY B 1 129 ? -1.986 -29.160 -3.792 1.00 28.69 129 GLY B O 1
ATOM 2639 N N . ALA B 1 130 ? -2.349 -28.550 -5.948 1.00 25.58 130 ALA B N 1
ATOM 2640 C CA . ALA B 1 130 ? -1.014 -27.949 -6.201 1.00 26.23 130 ALA B CA 1
ATOM 2641 C C . ALA B 1 130 ? -0.883 -26.603 -5.475 1.00 25.15 130 ALA B C 1
ATOM 2642 O O . ALA B 1 130 ? 0.252 -26.158 -5.230 1.00 29.98 130 ALA B O 1
ATOM 2644 N N . GLY B 1 131 ? -1.997 -25.938 -5.208 1.00 25.10 131 GLY B N 1
ATOM 2645 C CA . GLY B 1 131 ? -1.957 -24.631 -4.536 1.00 26.20 131 GLY B CA 1
ATOM 2646 C C . GLY B 1 131 ? -1.748 -24.814 -3.037 1.00 24.99 131 GLY B C 1
ATOM 2647 O O . GLY B 1 131 ? -1.491 -25.916 -2.558 1.00 26.31 131 GLY B O 1
ATOM 2648 N N . PRO B 1 132 ? -1.894 -23.743 -2.241 1.00 24.00 132 PRO B N 1
ATOM 2649 C CA . PRO B 1 132 ? -2.018 -22.392 -2.776 1.00 21.67 132 PRO B CA 1
ATOM 2650 C C . PRO B 1 132 ? -0.672 -21.827 -3.234 1.00 20.14 132 PRO B C 1
ATOM 2651 O O . PRO B 1 132 ? 0.365 -22.143 -2.673 1.00 20.64 132 PRO B O 1
ATOM 2655 N N . PHE B 1 133 ? -0.721 -20.988 -4.255 1.00 16.76 133 PHE B N 1
ATOM 2656 C CA . PHE B 1 133 ? 0.461 -20.256 -4.742 1.00 14.96 133 PHE B CA 1
ATOM 2657 C C . PHE B 1 133 ? 0.559 -18.922 -4.017 1.00 14.29 133 PHE B C 1
ATOM 2658 O O . PHE B 1 133 ? -0.483 -18.302 -3.760 1.00 15.37 133 PHE B O 1
ATOM 2666 N N . ASP B 1 134 ? 1.783 -18.547 -3.690 1.00 14.24 134 ASP B N 1
ATOM 2667 C CA . ASP B 1 134 ? 2.120 -17.268 -3.027 1.00 14.85 134 ASP B CA 1
ATOM 2668 C C . ASP B 1 134 ? 2.011 -16.147 -4.049 1.00 13.83 134 ASP B C 1
ATOM 2669 O O . ASP B 1 134 ? 1.632 -15.025 -3.676 1.00 13.57 134 ASP B O 1
ATOM 2674 N N . MET B 1 135 ? 2.351 -16.432 -5.295 1.00 13.10 135 MET B N 1
ATOM 2675 C CA . MET B 1 135 ? 2.342 -15.414 -6.367 1.00 13.19 135 MET B CA 1
ATOM 2676 C C . MET B 1 135 ? 1.932 -16.131 -7.637 1.00 13.22 135 MET B C 1
ATOM 2677 O O . MET B 1 135 ? 2.389 -17.277 -7.842 1.00 12.74 135 MET B O 1
ATOM 2682 N N . ILE B 1 136 ? 1.115 -15.476 -8.449 1.00 12.71 136 ILE B N 1
ATOM 2683 C CA . ILE B 1 136 ? 0.609 -16.035 -9.736 1.00 12.11 136 ILE B CA 1
ATOM 2684 C C . ILE B 1 136 ? 0.823 -14.979 -10.800 1.00 12.40 136 ILE B C 1
ATOM 2685 O O . ILE B 1 136 ? 0.369 -13.844 -10.600 1.00 12.01 136 ILE B O 1
ATOM 2690 N N . PHE B 1 137 ? 1.496 -15.344 -11.885 1.00 11.27 137 PHE B N 1
ATOM 2691 C CA . PHE B 1 137 ? 1.780 -14.410 -12.994 1.00 10.90 137 PHE B CA 1
ATOM 2692 C C . PHE B 1 137 ? 0.962 -14.870 -14.196 1.00 10.99 137 PHE B C 1
ATOM 2693 O O . PHE B 1 137 ? 1.256 -15.957 -14.770 1.00 12.04 137 PHE B O 1
ATOM 2701 N N . ILE B 1 138 ? -0.055 -14.083 -14.560 1.00 10.18 138 ILE B N 1
ATOM 2702 C CA . ILE B 1 138 ? -0.934 -14.391 -15.724 1.00 10.20 138 ILE B CA 1
ATOM 2703 C C . ILE B 1 138 ? -0.363 -13.690 -16.954 1.00 9.94 138 ILE B C 1
ATOM 2704 O O . ILE B 1 138 ? -0.322 -12.469 -16.983 1.00 10.36 138 ILE B O 1
ATOM 2709 N N . ASP B 1 139 ? 0.130 -14.460 -17.923 1.00 9.76 139 ASP B N 1
ATOM 2710 C CA . ASP B 1 139 ? 0.812 -13.856 -19.089 1.00 10.31 139 ASP B CA 1
ATOM 2711 C C . ASP B 1 139 ? 0.690 -14.762 -20.302 1.00 11.83 139 ASP B C 1
ATOM 2712 O O . ASP B 1 139 ? 1.620 -14.805 -21.096 1.00 10.85 139 ASP B O 1
ATOM 2717 N N . ALA B 1 140 ? -0.464 -15.374 -20.469 1.00 11.03 140 ALA B N 1
ATOM 2718 C CA . ALA B 1 140 ? -0.651 -16.263 -21.635 1.00 11.66 140 ALA B CA 1
ATOM 2719 C C . ALA B 1 140 ? -1.424 -15.510 -22.730 1.00 11.66 140 ALA B C 1
ATOM 2720 O O . ALA B 1 140 ? -1.171 -14.375 -22.907 1.00 12.71 140 ALA B O 1
ATOM 2722 N N . ASP B 1 141 ? -2.296 -16.190 -23.469 1.00 11.90 141 ASP B N 1
ATOM 2723 C CA . ASP B 1 141 ? -3.182 -15.477 -24.405 1.00 12.54 141 ASP B CA 1
ATOM 2724 C C . ASP B 1 141 ? -4.127 -14.582 -23.597 1.00 12.26 141 ASP B C 1
ATOM 2725 O O . ASP B 1 141 ? -4.450 -14.885 -22.409 1.00 11.73 141 ASP B O 1
ATOM 2730 N N . LYS B 1 142 ? -4.580 -13.508 -24.217 1.00 13.70 142 LYS B N 1
ATOM 2731 C CA . LYS B 1 142 ? -5.241 -12.396 -23.495 1.00 14.10 142 LYS B CA 1
ATOM 2732 C C . LYS B 1 142 ? -6.765 -12.552 -23.449 1.00 13.91 142 LYS B C 1
ATOM 2733 O O . LYS B 1 142 ? -7.371 -12.206 -22.432 1.00 13.44 142 LYS B O 1
ATOM 2739 N N . PRO B 1 143 ? -7.473 -13.039 -24.498 1.00 13.14 143 PRO B N 1
ATOM 2740 C CA . PRO B 1 143 ? -8.935 -13.159 -24.383 1.00 12.41 143 PRO B CA 1
ATOM 2741 C C . PRO B 1 143 ? -9.436 -13.865 -23.129 1.00 12.55 143 PRO B C 1
ATOM 2742 O O . PRO B 1 143 ? -10.410 -13.383 -22.539 1.00 14.09 143 PRO B O 1
ATOM 2746 N N . PRO B 1 144 ? -8.841 -14.991 -22.673 1.00 11.49 144 PRO B N 1
ATOM 2747 C CA . PRO B 1 144 ? -9.329 -15.681 -21.476 1.00 11.40 144 PRO B CA 1
ATOM 2748 C C . PRO B 1 144 ? -8.780 -15.164 -20.142 1.00 10.72 144 PRO B C 1
ATOM 2749 O O . PRO B 1 144 ? -8.965 -15.824 -19.157 1.00 10.70 144 PRO B O 1
ATOM 2753 N N . TYR B 1 145 ? -8.114 -14.008 -20.124 1.00 11.06 145 TYR B N 1
ATOM 2754 C CA . TYR B 1 145 ? -7.548 -13.488 -18.854 1.00 10.90 145 TYR B CA 1
ATOM 2755 C C . TYR B 1 145 ? -8.611 -13.566 -17.760 1.00 10.65 145 TYR B C 1
ATOM 2756 O O . TYR B 1 145 ? -8.308 -13.918 -16.614 1.00 10.65 145 TYR B O 1
ATOM 2765 N N . THR B 1 146 ? -9.831 -13.135 -18.081 1.00 11.28 146 THR B N 1
ATOM 2766 C CA . THR B 1 146 ? -10.923 -13.047 -17.084 1.00 12.10 146 THR B CA 1
ATOM 2767 C C . THR B 1 146 ? -11.107 -14.405 -16.413 1.00 12.14 146 THR B C 1
ATOM 2768 O O . THR B 1 146 ? -11.192 -14.468 -15.189 1.00 13.06 146 THR B O 1
ATOM 2772 N N . GLU B 1 147 ? -11.108 -15.483 -17.199 1.00 12.83 147 GLU B N 1
ATOM 2773 C CA . GLU B 1 147 ? -11.348 -16.840 -16.679 1.00 12.78 147 GLU B CA 1
ATOM 2774 C C . GLU B 1 147 ? -10.076 -17.346 -16.006 1.00 12.69 147 GLU B C 1
ATOM 2775 O O . GLU B 1 147 ? -10.168 -17.991 -14.966 1.00 12.84 147 GLU B O 1
ATOM 2781 N N . TYR B 1 148 ? -8.904 -17.032 -16.553 1.00 12.87 148 TYR B N 1
ATOM 2782 C CA . TYR B 1 148 ? -7.633 -17.380 -15.880 1.00 12.09 148 TYR B CA 1
ATOM 2783 C C . TYR B 1 148 ? -7.594 -16.799 -14.467 1.00 12.10 148 TYR B C 1
ATOM 2784 O O . TYR B 1 148 ? -7.094 -17.473 -13.560 1.00 12.24 148 TYR B O 1
ATOM 2793 N N . PHE B 1 149 ? -8.080 -15.575 -14.276 1.00 11.19 149 PHE B N 1
ATOM 2794 C CA . PHE B 1 149 ? -8.085 -14.944 -12.932 1.00 11.75 149 PHE B CA 1
ATOM 2795 C C . PHE B 1 149 ? -9.001 -15.717 -11.980 1.00 12.05 149 PHE B C 1
ATOM 2796 O O . PHE B 1 149 ? -8.632 -15.862 -10.806 1.00 11.70 149 PHE B O 1
ATOM 2804 N N . GLN B 1 150 ? -10.152 -16.189 -12.454 1.00 13.07 150 GLN B N 1
ATOM 2805 C CA . GLN B 1 150 ? -11.098 -16.952 -11.590 1.00 14.88 150 GLN B CA 1
ATOM 2806 C C . GLN B 1 150 ? -10.423 -18.241 -11.104 1.00 14.67 150 GLN B C 1
ATOM 2807 O O . GLN B 1 150 ? -10.556 -18.567 -9.920 1.00 14.98 150 GLN B O 1
ATOM 2813 N N . TRP B 1 151 ? -9.688 -18.935 -11.977 1.00 14.72 151 TRP B N 1
ATOM 2814 C CA . TRP B 1 151 ? -8.929 -20.142 -11.574 1.00 15.10 151 TRP B CA 1
ATOM 2815 C C . TRP B 1 151 ? -7.791 -19.771 -10.625 1.00 14.68 151 TRP B C 1
ATOM 2816 O O . TRP B 1 151 ? -7.530 -20.499 -9.672 1.00 15.68 151 TRP B O 1
ATOM 2827 N N . ALA B 1 152 ? -7.099 -18.678 -10.887 1.00 13.85 152 ALA B N 1
ATOM 2828 C CA . ALA B 1 152 ? -6.021 -18.193 -9.995 1.00 14.19 152 ALA B CA 1
ATOM 2829 C C . ALA B 1 152 ? -6.564 -18.009 -8.571 1.00 14.54 152 ALA B C 1
ATOM 2830 O O . ALA B 1 152 ? -5.883 -18.431 -7.641 1.00 15.05 152 ALA B O 1
ATOM 2832 N N . LEU B 1 153 ? -7.769 -17.456 -8.403 1.00 14.71 153 LEU B N 1
ATOM 2833 C CA . LEU B 1 153 ? -8.392 -17.272 -7.059 1.00 15.46 153 LEU B CA 1
ATOM 2834 C C . LEU B 1 153 ? -8.607 -18.645 -6.421 1.00 16.10 153 LEU B C 1
ATOM 2835 O O . LEU B 1 153 ? -8.259 -18.797 -5.253 1.00 19.03 153 LEU B O 1
ATOM 2840 N N . ARG B 1 154 ? -9.016 -19.651 -7.190 1.00 17.29 154 ARG B N 1
ATOM 2841 C CA . ARG B 1 154 ? -9.226 -21.024 -6.646 1.00 19.41 154 ARG B CA 1
ATOM 2842 C C . ARG B 1 154 ? -7.888 -21.623 -6.193 1.00 19.42 154 ARG B C 1
ATOM 2843 O O . ARG B 1 154 ? -7.898 -22.531 -5.351 1.00 19.30 154 ARG B O 1
ATOM 2851 N N . LEU B 1 155 ? -6.758 -21.123 -6.696 1.00 17.50 155 LEU B N 1
ATOM 2852 C CA . LEU B 1 155 ? -5.414 -21.650 -6.354 1.00 16.32 155 LEU B CA 1
ATOM 2853 C C . LEU B 1 155 ? -4.654 -20.664 -5.458 1.00 15.88 155 LEU B C 1
ATOM 2854 O O . LEU B 1 155 ? -3.438 -20.806 -5.328 1.00 17.66 155 LEU B O 1
ATOM 2859 N N . SER B 1 156 ? -5.359 -19.735 -4.823 1.00 17.48 156 SER B N 1
ATOM 2860 C CA . SER B 1 156 ? -4.758 -18.675 -3.976 1.00 16.37 156 SER B CA 1
ATOM 2861 C C . SER B 1 156 ? -4.965 -18.976 -2.489 1.00 17.69 156 SER B C 1
ATOM 2862 O O . SER B 1 156 ? -5.825 -19.824 -2.159 1.00 17.94 156 SER B O 1
ATOM 2865 N N . ARG B 1 157 ? -4.192 -18.264 -1.665 1.00 18.85 157 ARG B N 1
ATOM 2866 C CA . ARG B 1 157 ? -4.334 -18.110 -0.194 1.00 19.76 157 ARG B CA 1
ATOM 2867 C C . ARG B 1 157 ? -4.677 -16.642 0.076 1.00 20.06 157 ARG B C 1
ATOM 2868 O O . ARG B 1 157 ? -4.419 -15.790 -0.768 1.00 18.74 157 ARG B O 1
ATOM 2876 N N . PRO B 1 158 ? -5.252 -16.262 1.245 1.00 21.02 158 PRO B N 1
ATOM 2877 C CA . PRO B 1 158 ? -5.282 -14.856 1.631 1.00 20.75 158 PRO B CA 1
ATOM 2878 C C . PRO B 1 158 ? -3.848 -14.314 1.565 1.00 19.25 158 PRO B C 1
ATOM 2879 O O . PRO B 1 158 ? -2.934 -14.974 2.031 1.00 19.40 158 PRO B O 1
ATOM 2883 N N . GLY B 1 159 ? -3.653 -13.146 0.955 1.00 16.98 159 GLY B N 1
ATOM 2884 C CA . GLY B 1 159 ? -2.331 -12.530 0.785 1.00 16.10 159 GLY B CA 1
ATOM 2885 C C . GLY B 1 159 ? -1.668 -12.905 -0.543 1.00 15.43 159 GLY B C 1
ATOM 2886 O O . GLY B 1 159 ? -0.650 -12.292 -0.849 1.00 15.50 159 GLY B O 1
ATOM 2887 N N . THR B 1 160 ? -2.187 -13.873 -1.305 1.00 15.47 160 THR B N 1
ATOM 2888 C CA . THR B 1 160 ? -1.584 -14.218 -2.621 1.00 14.59 160 THR B CA 1
ATOM 2889 C C . THR B 1 160 ? -1.550 -12.961 -3.495 1.00 13.20 160 THR B C 1
ATOM 2890 O O . THR B 1 160 ? -2.538 -12.250 -3.518 1.00 13.40 160 THR B O 1
ATOM 2894 N N . LEU B 1 161 ? -0.449 -12.731 -4.208 1.00 12.65 161 LEU B N 1
ATOM 2895 C CA . LEU B 1 161 ? -0.310 -11.657 -5.214 1.00 12.19 161 LEU B CA 1
ATOM 2896 C C . LEU B 1 161 ? -0.574 -12.263 -6.584 1.00 12.23 161 LEU B C 1
ATOM 2897 O O . LEU B 1 161 ? 0.113 -13.252 -6.936 1.00 12.68 161 LEU B O 1
ATOM 2902 N N . ILE B 1 162 ? -1.527 -11.701 -7.307 1.00 11.64 162 ILE B N 1
ATOM 2903 C CA . ILE B 1 162 ? -1.796 -12.089 -8.712 1.00 11.44 162 ILE B CA 1
ATOM 2904 C C . ILE B 1 162 ? -1.380 -10.907 -9.575 1.00 11.46 162 ILE B C 1
ATOM 2905 O O . ILE B 1 162 ? -1.848 -9.764 -9.322 1.00 11.62 162 ILE B O 1
ATOM 2910 N N . VAL B 1 163 ? -0.471 -11.152 -10.512 1.00 10.50 163 VAL B N 1
ATOM 2911 C CA . VAL B 1 163 ? -0.013 -10.125 -11.475 1.00 11.07 163 VAL B CA 1
ATOM 2912 C C . VAL B 1 163 ? -0.493 -10.558 -12.850 1.00 10.88 163 VAL B C 1
ATOM 2913 O O . VAL B 1 163 ? -0.277 -11.734 -13.197 1.00 12.06 163 VAL B O 1
ATOM 2917 N N . ALA B 1 164 ? -1.090 -9.641 -13.602 1.00 9.93 164 ALA B N 1
ATOM 2918 C CA . ALA B 1 164 ? -1.517 -9.911 -14.989 1.00 9.44 164 ALA B CA 1
ATOM 2919 C C . ALA B 1 164 ? -0.801 -8.938 -15.930 1.00 10.01 164 ALA B C 1
ATOM 2920 O O . ALA B 1 164 ? -1.004 -7.735 -15.819 1.00 9.86 164 ALA B O 1
ATOM 2922 N N . ASP B 1 165 ? -0.046 -9.444 -16.900 1.00 10.06 165 ASP B N 1
ATOM 2923 C CA . ASP B 1 165 ? 0.734 -8.582 -17.825 1.00 9.89 165 ASP B CA 1
ATOM 2924 C C . ASP B 1 165 ? -0.098 -8.130 -19.040 1.00 10.14 165 ASP B C 1
ATOM 2925 O O . ASP B 1 165 ? -0.998 -8.857 -19.496 1.00 10.34 165 ASP B O 1
ATOM 2930 N N . ASN B 1 166 ? 0.242 -6.961 -19.571 1.00 9.69 166 ASN B N 1
ATOM 2931 C CA . ASN B 1 166 ? -0.203 -6.462 -20.891 1.00 10.18 166 ASN B CA 1
ATOM 2932 C C . ASN B 1 166 ? -1.684 -6.096 -20.852 1.00 11.11 166 ASN B C 1
ATOM 2933 O O . ASN B 1 166 ? -2.435 -6.504 -21.772 1.00 11.29 166 ASN B O 1
ATOM 2938 N N . VAL B 1 167 ? -2.100 -5.299 -19.870 1.00 10.06 167 VAL B N 1
ATOM 2939 C CA . VAL B 1 167 ? -3.542 -4.929 -19.735 1.00 10.54 167 VAL B CA 1
ATOM 2940 C C . VAL B 1 167 ? -3.816 -3.473 -20.145 1.00 10.88 167 VAL B C 1
ATOM 2941 O O . VAL B 1 167 ? -4.967 -3.055 -19.957 1.00 11.17 167 VAL B O 1
ATOM 2945 N N . ILE B 1 168 ? -2.860 -2.742 -20.728 1.00 10.70 168 ILE B N 1
ATOM 2946 C CA . ILE B 1 168 ? -3.051 -1.335 -21.209 1.00 11.45 168 ILE B CA 1
ATOM 2947 C C . ILE B 1 168 ? -2.878 -1.233 -22.732 1.00 12.48 168 ILE B C 1
ATOM 2948 O O . ILE B 1 168 ? -3.586 -0.429 -23.382 1.00 12.70 168 ILE B O 1
ATOM 2953 N N . ARG B 1 169 ? -1.944 -1.978 -23.318 1.00 13.52 169 ARG B N 1
ATOM 2954 C CA . ARG B 1 169 ? -1.781 -2.093 -24.800 1.00 14.17 169 ARG B CA 1
ATOM 2955 C C . ARG B 1 169 ? -1.737 -0.727 -25.494 1.00 14.12 169 ARG B C 1
ATOM 2956 O O . ARG B 1 169 ? -2.592 -0.489 -26.366 1.00 13.14 169 ARG B O 1
ATOM 2964 N N . ASP B 1 170 ? -0.754 0.104 -25.145 1.00 13.12 170 ASP B N 1
ATOM 2965 C CA . ASP B 1 170 ? -0.467 1.396 -25.813 1.00 14.61 170 ASP B CA 1
ATOM 2966 C C . ASP B 1 170 ? -1.669 2.333 -25.648 1.00 14.32 170 ASP B C 1
ATOM 2967 O O . ASP B 1 170 ? -1.792 3.262 -26.445 1.00 16.55 170 ASP B O 1
ATOM 2972 N N . GLY B 1 171 ? -2.501 2.129 -24.633 1.00 14.40 171 GLY B N 1
ATOM 2973 C CA . GLY B 1 171 ? -3.695 2.955 -24.380 1.00 14.48 171 GLY B CA 1
ATOM 2974 C C . GLY B 1 171 ? -4.892 2.515 -25.204 1.00 14.38 171 GLY B C 1
ATOM 2975 O O . GLY B 1 171 ? -5.936 3.169 -25.108 1.00 15.35 171 GLY B O 1
ATOM 2976 N N . LYS B 1 172 ? -4.775 1.450 -25.993 1.00 14.21 172 LYS B N 1
ATOM 2977 C CA . LYS B 1 172 ? -5.901 0.998 -26.859 1.00 14.44 172 LYS B CA 1
ATOM 2978 C C . LYS B 1 172 ? -7.060 0.484 -26.005 1.00 13.68 172 LYS B C 1
ATOM 2979 O O . LYS B 1 172 ? -8.181 0.409 -26.522 1.00 13.42 172 LYS B O 1
ATOM 2985 N N . VAL B 1 173 ? -6.847 0.167 -24.728 1.00 13.19 173 VAL B N 1
ATOM 2986 C CA . VAL B 1 173 ? -7.964 -0.266 -23.843 1.00 14.07 173 VAL B CA 1
ATOM 2987 C C . VAL B 1 173 ? -8.964 0.883 -23.658 1.00 14.63 173 VAL B C 1
ATOM 2988 O O . VAL B 1 173 ? -10.075 0.603 -23.190 1.00 15.64 173 VAL B O 1
ATOM 2992 N N . LEU B 1 174 ? -8.607 2.114 -24.027 1.00 14.57 174 LEU B N 1
ATOM 2993 C CA . LEU B 1 174 ? -9.550 3.263 -23.962 1.00 16.75 174 LEU B CA 1
ATOM 2994 C C . LEU B 1 174 ? -10.577 3.150 -25.094 1.00 18.94 174 LEU B C 1
ATOM 2995 O O . LEU B 1 174 ? -11.584 3.882 -25.026 1.00 20.00 174 LEU B O 1
ATOM 3000 N N . ASP B 1 175 ? -10.337 2.290 -26.087 1.00 18.86 175 ASP B N 1
ATOM 3001 C CA . ASP B 1 175 ? -11.158 2.233 -27.331 1.00 19.08 175 ASP B CA 1
ATOM 3002 C C . ASP B 1 175 ? -12.248 1.174 -27.143 1.00 19.29 175 ASP B C 1
ATOM 3003 O O . ASP B 1 175 ? -11.938 0.014 -27.354 1.00 19.26 175 ASP B O 1
ATOM 3008 N N . GLU B 1 176 ? -13.478 1.575 -26.791 1.00 21.84 176 GLU B N 1
ATOM 3009 C CA . GLU B 1 176 ? -14.646 0.668 -26.593 1.00 24.28 176 GLU B CA 1
ATOM 3010 C C . GLU B 1 176 ? -14.937 -0.118 -27.881 1.00 24.71 176 GLU B C 1
ATOM 3011 O O . GLU B 1 176 ? -15.478 -1.226 -27.778 1.00 27.22 176 GLU B O 1
ATOM 3017 N N . ASN B 1 177 ? -14.567 0.413 -29.048 1.00 22.54 177 ASN B N 1
ATOM 3018 C CA . ASN B 1 177 ? -14.846 -0.211 -30.370 1.00 22.70 177 ASN B CA 1
ATOM 3019 C C . ASN B 1 177 ? -13.611 -0.913 -30.918 1.00 20.96 177 ASN B C 1
ATOM 3020 O O . ASN B 1 177 ? -13.563 -1.167 -32.126 1.00 19.90 177 ASN B O 1
ATOM 3025 N N . SER B 1 178 ? -12.616 -1.217 -30.086 1.00 19.18 178 SER B N 1
ATOM 3026 C CA . SER B 1 178 ? -11.413 -1.928 -30.569 1.00 19.32 178 SER B CA 1
ATOM 3027 C C . SER B 1 178 ? -11.829 -3.233 -31.269 1.00 19.23 178 SER B C 1
ATOM 3028 O O . SER B 1 178 ? -12.656 -3.961 -30.722 1.00 21.13 178 SER B O 1
ATOM 3031 N N . THR B 1 179 ? -11.243 -3.540 -32.420 1.00 19.03 179 THR B N 1
ATOM 3032 C CA . THR B 1 179 ? -11.490 -4.818 -33.138 1.00 19.76 179 THR B CA 1
ATOM 3033 C C . THR B 1 179 ? -10.427 -5.854 -32.767 1.00 20.43 179 THR B C 1
ATOM 3034 O O . THR B 1 179 ? -10.468 -6.943 -33.330 1.00 20.87 179 THR B O 1
ATOM 3038 N N . GLU B 1 180 ? -9.505 -5.544 -31.851 1.00 19.14 180 GLU B N 1
ATOM 3039 C CA . GLU B 1 180 ? -8.328 -6.403 -31.568 1.00 18.36 180 GLU B CA 1
ATOM 3040 C C . GLU B 1 180 ? -8.678 -7.317 -30.405 1.00 16.88 180 GLU B C 1
ATOM 3041 O O . GLU B 1 180 ? -8.978 -6.827 -29.316 1.00 16.71 180 GLU B O 1
ATOM 3047 N N . PRO B 1 181 ? -8.705 -8.655 -30.589 1.00 16.45 181 PRO B N 1
ATOM 3048 C CA . PRO B 1 181 ? -9.075 -9.560 -29.506 1.00 16.09 181 PRO B CA 1
ATOM 3049 C C . PRO B 1 181 ? -8.244 -9.382 -28.223 1.00 15.34 181 PRO B C 1
ATOM 3050 O O . PRO B 1 181 ? -8.847 -9.489 -27.171 1.00 15.23 181 PRO B O 1
ATOM 3054 N N . ALA B 1 182 ? -6.942 -9.100 -28.297 1.00 15.45 182 ALA B N 1
ATOM 3055 C CA . ALA B 1 182 ? -6.105 -8.941 -27.081 1.00 14.75 182 ALA B CA 1
ATOM 3056 C C . ALA B 1 182 ? -6.517 -7.665 -26.339 1.00 14.02 182 ALA B C 1
ATOM 3057 O O . ALA B 1 182 ? -6.484 -7.659 -25.105 1.00 14.46 182 ALA B O 1
ATOM 3059 N N . VAL B 1 183 ? -6.902 -6.621 -27.065 1.00 13.14 183 VAL B N 1
ATOM 3060 C CA . VAL B 1 183 ? -7.393 -5.353 -26.449 1.00 12.91 183 VAL B CA 1
ATOM 3061 C C . VAL B 1 183 ? -8.757 -5.630 -25.824 1.00 13.69 183 VAL B C 1
ATOM 3062 O O . VAL B 1 183 ? -8.997 -5.169 -24.680 1.00 12.23 183 VAL B O 1
ATOM 3066 N N . GLN B 1 184 ? -9.629 -6.369 -26.517 1.00 13.73 184 GLN B N 1
ATOM 3067 C CA . GLN B 1 184 ? -10.962 -6.693 -25.950 1.00 15.43 184 GLN B CA 1
ATOM 3068 C C . GLN B 1 184 ? -10.758 -7.534 -24.682 1.00 13.88 184 GLN B C 1
ATOM 3069 O O . GLN B 1 184 ? -11.479 -7.295 -23.678 1.00 14.81 184 GLN B O 1
ATOM 3075 N N . GLY B 1 185 ? -9.805 -8.469 -24.702 1.00 13.13 185 GLY B N 1
ATOM 3076 C CA . GLY B 1 185 ? -9.519 -9.333 -23.547 1.00 13.30 185 GLY B CA 1
ATOM 3077 C C . GLY B 1 185 ? -9.042 -8.536 -22.357 1.00 12.18 185 GLY B C 1
ATOM 3078 O O . GLY B 1 185 ? -9.474 -8.831 -21.231 1.00 11.48 185 GLY B O 1
ATOM 3079 N N . ALA B 1 186 ? -8.161 -7.563 -22.589 1.00 11.90 186 ALA B N 1
ATOM 3080 C CA . ALA B 1 186 ? -7.648 -6.692 -21.507 1.00 11.42 186 ALA B CA 1
ATOM 3081 C C . ALA B 1 186 ? -8.798 -5.852 -20.947 1.00 11.40 186 ALA B C 1
ATOM 3082 O O . ALA B 1 186 ? -8.905 -5.740 -19.723 1.00 10.96 186 ALA B O 1
ATOM 3084 N N . ARG B 1 187 ? -9.646 -5.278 -21.805 1.00 11.85 187 ARG B N 1
ATOM 3085 C CA . ARG B 1 187 ? -10.764 -4.414 -21.328 1.00 12.67 187 ARG B CA 1
ATOM 3086 C C . ARG B 1 187 ? -11.706 -5.255 -20.460 1.00 11.25 187 ARG B C 1
ATOM 3087 O O . ARG B 1 187 ? -12.171 -4.766 -19.408 1.00 11.82 187 ARG B O 1
ATOM 3095 N N . ARG B 1 188 ? -11.979 -6.502 -20.859 1.00 11.70 188 ARG B N 1
ATOM 3096 C CA . ARG B 1 188 ? -12.927 -7.358 -20.122 1.00 11.86 188 ARG B CA 1
ATOM 3097 C C . ARG B 1 188 ? -12.292 -7.711 -18.777 1.00 11.67 188 ARG B C 1
ATOM 3098 O O . ARG B 1 188 ? -12.969 -7.647 -17.764 1.00 12.03 188 ARG B O 1
ATOM 3106 N N . PHE B 1 189 ? -11.012 -8.083 -18.787 1.00 10.99 189 PHE B N 1
ATOM 3107 C CA . PHE B 1 189 ? -10.262 -8.409 -17.557 1.00 11.08 189 PHE B CA 1
ATOM 3108 C C . PHE B 1 189 ? -10.271 -7.204 -16.613 1.00 10.67 189 PHE B C 1
ATOM 3109 O O . PHE B 1 189 ? -10.491 -7.403 -15.417 1.00 10.92 189 PHE B O 1
ATOM 3117 N N . ASN B 1 190 ? -9.998 -6.016 -17.136 1.00 11.46 190 ASN B N 1
ATOM 3118 C CA . ASN B 1 190 ? -9.879 -4.799 -16.297 1.00 10.63 190 ASN B CA 1
ATOM 3119 C C . ASN B 1 190 ? -11.255 -4.494 -15.684 1.00 11.30 190 ASN B C 1
ATOM 3120 O O . ASN B 1 190 ? -11.324 -4.124 -14.505 1.00 11.11 190 ASN B O 1
ATOM 3125 N N . ALA B 1 191 ? -12.325 -4.646 -16.457 1.00 11.36 191 ALA B N 1
ATOM 3126 C CA . ALA B 1 191 ? -13.706 -4.469 -15.952 1.00 10.71 191 ALA B CA 1
ATOM 3127 C C . ALA B 1 191 ? -13.980 -5.481 -14.828 1.00 11.18 191 ALA B C 1
ATOM 3128 O O . ALA B 1 191 ? -14.543 -5.107 -13.783 1.00 11.83 191 ALA B O 1
ATOM 3130 N N . MET B 1 192 ? -13.602 -6.736 -15.017 1.00 10.73 192 MET B N 1
ATOM 3131 C CA . MET B 1 192 ? -13.771 -7.812 -14.012 1.00 11.54 192 MET B CA 1
ATOM 3132 C C . MET B 1 192 ? -13.036 -7.399 -12.727 1.00 12.48 192 MET B C 1
ATOM 3133 O O . MET B 1 192 ? -13.608 -7.509 -11.586 1.00 12.93 192 MET B O 1
ATOM 3138 N N . LEU B 1 193 ? -11.811 -6.896 -12.877 1.00 13.10 193 LEU B N 1
ATOM 3139 C CA . LEU B 1 193 ? -10.981 -6.546 -11.708 1.00 14.67 193 LEU B CA 1
ATOM 3140 C C . LEU B 1 193 ? -11.649 -5.382 -10.957 1.00 14.30 193 LEU B C 1
ATOM 3141 O O . LEU B 1 193 ? -11.676 -5.407 -9.711 1.00 16.78 193 LEU B O 1
ATOM 3146 N N . GLY B 1 194 ? -12.193 -4.407 -11.677 1.00 14.99 194 GLY B N 1
ATOM 3147 C CA . GLY B 1 194 ? -12.947 -3.278 -11.111 1.00 16.34 194 GLY B CA 1
ATOM 3148 C C . GLY B 1 194 ? -14.159 -3.731 -10.327 1.00 16.39 194 GLY B C 1
ATOM 3149 O O . GLY B 1 194 ? -14.531 -3.016 -9.383 1.00 20.11 194 GLY B O 1
ATOM 3150 N N . ALA B 1 195 ? -14.755 -4.875 -10.683 1.00 14.85 195 ALA B N 1
ATOM 3151 C CA . ALA B 1 195 ? -15.994 -5.419 -10.083 1.00 16.28 195 ALA B CA 1
ATOM 3152 C C . ALA B 1 195 ? -15.667 -6.453 -9.005 1.00 16.78 195 ALA B C 1
ATOM 3153 O O . ALA B 1 195 ? -16.592 -6.951 -8.366 1.00 17.59 195 ALA B O 1
ATOM 3155 N N . ASN B 1 196 ? -14.399 -6.811 -8.827 1.00 16.69 196 ASN B N 1
ATOM 3156 C CA . ASN B 1 196 ? -14.039 -7.987 -8.006 1.00 17.12 196 ASN B CA 1
ATOM 3157 C C . ASN B 1 196 ? -13.996 -7.598 -6.525 1.00 18.42 196 ASN B C 1
ATOM 3158 O O . ASN B 1 196 ? -13.256 -6.652 -6.187 1.00 19.54 196 ASN B O 1
ATOM 3163 N N . THR B 1 197 ? -14.631 -8.383 -5.663 1.00 18.63 197 THR B N 1
ATOM 3164 C CA . THR B 1 197 ? -14.692 -8.109 -4.201 1.00 21.37 197 THR B CA 1
ATOM 3165 C C . THR B 1 197 ? -13.700 -8.995 -3.445 1.00 19.17 197 THR B C 1
ATOM 3166 O O . THR B 1 197 ? -13.607 -8.853 -2.211 1.00 22.42 197 THR B O 1
ATOM 3170 N N . ALA B 1 198 ? -12.997 -9.883 -4.134 1.00 17.22 198 ALA B N 1
ATOM 3171 C CA . ALA B 1 198 ? -12.107 -10.884 -3.503 1.00 16.11 198 ALA B CA 1
ATOM 3172 C C . ALA B 1 198 ? -10.667 -10.348 -3.383 1.00 15.29 198 ALA B C 1
ATOM 3173 O O . ALA B 1 198 ? -9.851 -10.983 -2.707 1.00 15.49 198 ALA B O 1
ATOM 3175 N N . VAL B 1 199 ? -10.350 -9.255 -4.074 1.00 14.36 199 VAL B N 1
ATOM 3176 C CA . VAL B 1 199 ? -8.967 -8.710 -4.152 1.00 14.42 199 VAL B CA 1
ATOM 3177 C C . VAL B 1 199 ? -8.988 -7.204 -3.906 1.00 14.36 199 VAL B C 1
ATOM 3178 O O . VAL B 1 199 ? -10.018 -6.547 -4.155 1.00 15.06 199 VAL B O 1
ATOM 3182 N N . ASP B 1 200 ? -7.856 -6.684 -3.458 1.00 15.00 200 ASP B N 1
ATOM 3183 C CA . ASP B 1 200 ? -7.487 -5.255 -3.591 1.00 14.60 200 ASP B CA 1
ATOM 3184 C C . ASP B 1 200 ? -6.528 -5.152 -4.775 1.00 13.11 200 ASP B C 1
ATOM 3185 O O . ASP B 1 200 ? -5.576 -5.946 -4.801 1.00 13.55 200 ASP B O 1
ATOM 3190 N N . ALA B 1 201 ? -6.744 -4.241 -5.714 1.00 11.50 201 ALA B N 1
ATOM 3191 C CA . ALA B 1 201 ? -5.963 -4.215 -6.973 1.00 11.19 201 ALA B CA 1
ATOM 3192 C C . ALA B 1 201 ? -5.692 -2.800 -7.497 1.00 10.53 201 ALA B C 1
ATOM 3193 O O . ALA B 1 201 ? -6.401 -1.829 -7.148 1.00 9.71 201 ALA B O 1
ATOM 3195 N N . THR B 1 202 ? -4.680 -2.703 -8.360 1.00 9.64 202 THR B N 1
ATOM 3196 C CA . THR B 1 202 ? -4.404 -1.505 -9.178 1.00 10.37 202 THR B CA 1
ATOM 3197 C C . THR B 1 202 ? -3.893 -1.984 -10.521 1.00 10.49 202 THR B C 1
ATOM 3198 O O . THR B 1 202 ? -3.666 -3.196 -10.688 1.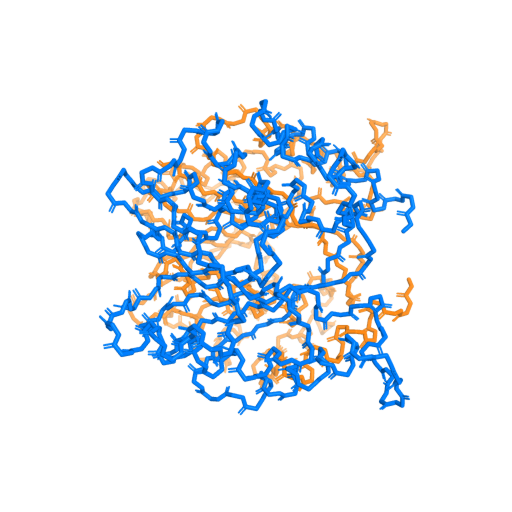00 10.05 202 THR B O 1
ATOM 3202 N N . ILE B 1 203 ? -3.729 -1.040 -11.420 1.00 9.87 203 ILE B N 1
ATOM 3203 C CA . ILE B 1 203 ? -3.017 -1.240 -12.695 1.00 10.42 203 ILE B CA 1
ATOM 3204 C C . ILE B 1 203 ? -1.853 -0.251 -12.671 1.00 10.56 203 ILE B C 1
ATOM 3205 O O . ILE B 1 203 ? -2.065 0.962 -12.442 1.00 10.63 203 ILE B O 1
ATOM 3210 N N . LEU B 1 204 ? -0.655 -0.765 -12.919 1.00 10.18 204 LEU B N 1
ATOM 3211 C CA . LEU B 1 204 ? 0.568 0.057 -13.098 1.00 11.74 204 LEU B CA 1
ATOM 3212 C C . LEU B 1 204 ? 0.808 0.281 -14.579 1.00 11.79 204 LEU B C 1
ATOM 3213 O O . LEU B 1 204 ? 1.072 -0.697 -15.299 1.00 13.08 204 LEU B O 1
ATOM 3218 N N . GLN B 1 205 ? 0.764 1.527 -15.019 1.00 12.54 205 GLN B N 1
ATOM 3219 C CA . GLN B 1 205 ? 1.224 1.867 -16.379 1.00 11.80 205 GLN B CA 1
ATOM 3220 C C . GLN B 1 205 ? 2.738 1.666 -16.434 1.00 12.26 205 GLN B C 1
ATOM 3221 O O . GLN B 1 205 ? 3.444 1.953 -15.434 1.00 13.11 205 GLN B O 1
ATOM 3227 N N . MET B 1 206 ? 3.202 1.146 -17.557 1.00 12.00 206 MET B N 1
ATOM 3228 C CA . MET B 1 206 ? 4.615 0.753 -17.714 1.00 13.10 206 MET B CA 1
ATOM 3229 C C . MET B 1 206 ? 5.143 1.272 -19.038 1.00 12.89 206 MET B C 1
ATOM 3230 O O . MET B 1 206 ? 4.480 1.155 -20.063 1.00 13.21 206 MET B O 1
ATOM 3235 N N . VAL B 1 207 ? 6.302 1.903 -18.972 1.00 11.87 207 VAL B N 1
ATOM 3236 C CA . VAL B 1 207 ? 7.020 2.378 -20.170 1.00 11.73 207 VAL B CA 1
ATOM 3237 C C . VAL B 1 207 ? 8.458 1.902 -20.048 1.00 11.76 207 VAL B C 1
ATOM 3238 O O . VAL B 1 207 ? 8.869 1.510 -18.937 1.00 11.99 207 VAL B O 1
ATOM 3242 N N . GLY B 1 208 ? 9.187 1.966 -21.156 1.00 11.99 208 GLY B N 1
ATOM 3243 C CA . GLY B 1 208 ? 10.588 1.522 -21.180 1.00 11.72 208 GLY B CA 1
ATOM 3244 C C . GLY B 1 208 ? 10.985 1.025 -22.550 1.00 12.09 208 GLY B C 1
ATOM 3245 O O . GLY B 1 208 ? 10.542 1.597 -23.542 1.00 12.20 208 GLY B O 1
ATOM 3246 N N . VAL B 1 209 ? 11.771 -0.042 -22.587 1.00 12.83 209 VAL B N 1
ATOM 3247 C CA . VAL B 1 209 ? 12.263 -0.617 -23.862 1.00 13.02 209 VAL B CA 1
ATOM 3248 C C . VAL B 1 209 ? 11.114 -1.229 -24.660 1.00 14.12 209 VAL B C 1
ATOM 3249 O O . VAL B 1 209 ? 11.252 -1.291 -25.879 1.00 16.18 209 VAL B O 1
ATOM 3253 N N . LYS B 1 210 ? 10.051 -1.709 -24.015 1.00 13.23 210 LYS B N 1
ATOM 3254 C CA . LYS B 1 210 ? 8.911 -2.322 -24.740 1.00 13.79 210 LYS B CA 1
ATOM 3255 C C . LYS B 1 210 ? 7.859 -1.246 -25.055 1.00 14.54 210 LYS B C 1
ATOM 3256 O O . LYS B 1 210 ? 7.915 -0.125 -24.499 1.00 14.26 210 LYS B O 1
ATOM 3262 N N . GLU B 1 211 ? 6.876 -1.610 -25.863 1.00 13.08 211 GLU B N 1
ATOM 3263 C CA . GLU B 1 211 ? 5.725 -0.723 -26.139 1.00 13.91 211 GLU B CA 1
ATOM 3264 C C . GLU B 1 211 ? 5.030 -0.351 -24.823 1.00 12.53 211 GLU B C 1
ATOM 3265 O O . GLU B 1 211 ? 4.957 -1.194 -23.909 1.00 12.92 211 GLU B O 1
ATOM 3271 N N . TYR B 1 212 ? 4.541 0.880 -24.742 1.00 11.39 212 TYR B N 1
ATOM 3272 C CA . TYR B 1 212 ? 3.729 1.379 -23.607 1.00 11.27 212 TYR B CA 1
ATOM 3273 C C . TYR B 1 212 ? 2.656 0.339 -23.271 1.00 10.95 212 TYR B C 1
ATOM 3274 O O . TYR B 1 212 ? 1.940 -0.129 -24.178 1.00 11.79 212 TYR B O 1
ATOM 3283 N N . ASP B 1 213 ? 2.567 -0.055 -22.006 1.00 10.63 213 ASP B N 1
ATOM 3284 C CA . ASP B 1 213 ? 1.617 -1.105 -21.589 1.00 11.38 213 ASP B CA 1
ATOM 3285 C C . ASP B 1 213 ? 1.351 -0.966 -20.087 1.00 11.44 213 ASP B C 1
ATOM 3286 O O . ASP B 1 213 ? 1.429 0.163 -19.556 1.00 10.76 213 ASP B O 1
ATOM 3291 N N . GLY B 1 214 ? 0.997 -2.054 -19.411 1.00 10.59 214 GLY B N 1
ATOM 3292 C CA . GLY B 1 214 ? 0.699 -1.997 -17.974 1.00 10.66 214 GLY B CA 1
ATOM 3293 C C . GLY B 1 214 ? 0.535 -3.388 -17.416 1.00 10.90 214 GLY B C 1
ATOM 3294 O O . GLY B 1 214 ? 0.317 -4.326 -18.212 1.00 11.74 214 GLY B O 1
ATOM 3295 N N . MET B 1 215 ? 0.640 -3.516 -16.101 1.00 11.11 215 MET B N 1
ATOM 3296 C CA . MET B 1 215 ? 0.400 -4.790 -15.399 1.00 11.63 215 MET B CA 1
ATOM 3297 C C . MET B 1 215 ? -0.641 -4.520 -14.323 1.00 11.03 215 MET B C 1
ATOM 3298 O O . MET B 1 215 ? -0.516 -3.486 -13.629 1.00 10.36 215 MET B O 1
ATOM 3303 N N . ALA B 1 216 ? -1.561 -5.453 -14.127 1.00 10.51 216 ALA B N 1
ATOM 3304 C CA . ALA B 1 216 ? -2.492 -5.422 -12.989 1.00 10.35 216 ALA B CA 1
ATOM 3305 C C . ALA B 1 216 ? -1.812 -6.138 -11.827 1.00 10.58 216 ALA B C 1
ATOM 3306 O O . ALA B 1 216 ? -1.180 -7.194 -12.053 1.00 10.54 216 ALA B O 1
ATOM 3308 N N . LEU B 1 217 ? -1.916 -5.578 -10.618 1.00 11.28 217 LEU B N 1
ATOM 3309 C CA . LEU B 1 217 ? -1.452 -6.201 -9.352 1.00 12.11 217 LEU B CA 1
ATOM 3310 C C . LEU B 1 217 ? -2.680 -6.359 -8.463 1.00 11.63 217 LEU B C 1
ATOM 3311 O O . LEU B 1 217 ? -3.366 -5.334 -8.274 1.00 12.02 217 LEU B O 1
ATOM 3316 N N . ALA B 1 218 ? -2.934 -7.567 -7.960 1.00 11.03 218 ALA B N 1
ATOM 3317 C CA . ALA B 1 218 ? -4.117 -7.878 -7.134 1.00 11.36 218 ALA B CA 1
ATOM 3318 C C . ALA B 1 218 ? -3.668 -8.685 -5.923 1.00 11.79 218 ALA B C 1
ATOM 3319 O O . ALA B 1 218 ? -2.936 -9.653 -6.099 1.00 13.48 218 ALA B O 1
ATOM 3321 N N . ILE B 1 219 ? -4.086 -8.274 -4.728 1.00 12.71 219 ILE B N 1
ATOM 3322 C CA . ILE B 1 219 ? -3.837 -9.061 -3.494 1.00 12.84 219 ILE B CA 1
ATOM 3323 C C . ILE B 1 219 ? -5.152 -9.670 -3.034 1.00 13.26 219 ILE B C 1
ATOM 3324 O O . ILE B 1 219 ? -6.159 -8.954 -2.894 1.00 13.93 219 ILE B O 1
ATOM 3329 N N . VAL B 1 220 ? -5.143 -10.979 -2.824 1.00 14.88 220 VAL B N 1
ATOM 3330 C CA . VAL B 1 220 ? -6.347 -11.721 -2.373 1.00 15.98 220 VAL B CA 1
ATOM 3331 C C . VAL B 1 220 ? -6.588 -11.344 -0.908 1.00 17.65 220 VAL B C 1
ATOM 3332 O O . VAL B 1 220 ? -5.655 -11.419 -0.123 1.00 15.74 220 VAL B O 1
ATOM 3336 N N . LYS B 1 221 ? -7.809 -10.951 -0.558 1.00 20.30 221 LYS B N 1
ATOM 3337 C CA . LYS B 1 221 ? -8.078 -10.332 0.768 1.00 23.12 221 LYS B CA 1
ATOM 3338 C C . LYS B 1 221 ? -7.783 -11.308 1.914 1.00 27.53 221 LYS B C 1
ATOM 3339 O O . LYS B 1 221 ? -8.415 -12.345 1.998 1.00 32.10 221 LYS B O 1
#

Radius of gyration: 21.36 Å; Cα contacts (8 Å, |Δi|>4): 928; chains: 2; bounding box: 42×60×55 Å

Solvent-accessible surface area: 17400 Å² total; per-residue (Å²): 124,117,54,26,72,38,0,10,108,39,0,27,129,49,16,4,180,36,43,101,5,2,85,18,0,62,106,12,10,92,153,25,62,12,64,93,106,24,5,6,34,10,28,0,27,0,0,25,3,1,0,49,16,13,151,4,96,43,0,0,0,1,13,3,22,0,0,5,8,0,0,12,0,1,90,24,18,60,190,96,0,110,0,22,0,2,16,144,48,94,94,24,6,65,26,0,61,129,0,0,68,98,21,60,13,75,96,25,10,93,26,45,75,19,100,7,69,82,8,0,49,78,0,40,161,95,58,30,26,74,3,19,0,0,0,0,26,24,80,35,63,27,2,13,64,6,1,75,61,1,39,161,6,22,76,105,29,0,1,2,0,1,7,20,0,0,47,66,4,82,0,53,66,126,122,17,125,66,88,20,0,92,3,2,70,111,0,0,56,27,2,32,80,31,116,42,9,41,2,0,3,17,11,14,15,8,61,58,103,22,17,1,0,2,3,1,9,18,131,142,121,50,27,74,33,0,9,100,39,0,24,128,49,16,3,178,38,44,100,4,2,87,21,0,63,112,13,6,91,158,21,66,12,59,92,105,23,4,5,31,11,29,0,30,1,0,25,4,1,0,50,17,10,138,4,121,30,0,0,0,2,14,2,25,0,0,5,8,0,0,13,0,2,90,24,20,43,182,126,1,110,0,16,0,4,15,150,46,94,95,27,9,62,26,0,62,134,2,0,65,102,19,61,17,77,78,20,10,88,30,52,74,22,116,9,65,77,9,0,46,87,0,46,164,101,58,26,25,78,0,18,0,0,0,0,28,22,79,29,60,31,1,14,65,9,1,75,56,2,37,156,6,21,71,104,27,0,1,2,0,1,6,22,0,0,56,60,5,91,0,64,70,141,117,11,120,76,88,25,4,86,4,1,69,110,0,0,56,28,2,32,80,33,121,40,8,31,2,0,4,16,12,13,13,8,55,56,121,22,21,1,0,2,3,1,9,21,136

Organism: Niastella koreensis (strain DSM 17620 / KACC 11465 / NBRC 106392 / GR20-10) (NCBI:txid700598)

B-factor: mean 14.9, std 6.32, range [2.5, 55.87]

Foldseek 3Di:
DVVQAVVQVVCCVVQQDDDPLLVVLQVLQVVLVHDNDDDDSVVLQVLCVVLLVLLWQEEEEEAQQQNNSVLSNLVSHDPNGAYEYEAADVSSLVNNCVSCVVSVNNVHYHYHHRHCVVCLVVCLVVLVAQGSEYEYEHQQQCLQVSVVSNLSRHDQFRKYKYWFLCVLVCLVPPPDPDSNSNSSVVNVVSVVVDPQWDKDWAFDTYPDRTGIMIIIGGD/DCVQAVVQCVCCVPQQDDDPLLVVLQVLQVVLVHDSPPDDSVVLQVLCVVLLVLVWQEEEEEAQQQNNSVLSNLVSHDLNGAYEYEEADVSRLVNNCVSCVVSVNNVRYHYHYHHLVVVLVVCLVVVVAQGSEYEYEYQQQCLQVSVVSNLSRHDQFRKYKYWFLCPLVCLVPPPDPDSNSVSSVVNVVSVVVDPQWDKDWAFDTYSDRTGIMIIIGGD

Sequence (438 aa):
NQIFESVDHYISDLLGYEDDALLAATNSLAEAGMPAISVSPNQGKFLQLLAQLCQAKNILELGTLAGYSTIWMARALPKNGRLITLEYDPKHAAVAQKNIDRAGLTSQVQIRTGKAIDILPQLVEEGAGPFDMIFIDADKPPYTEYFQWALRLSRPGTLIVADNVIRDGKVLDENSTEPAVQGARRFNAMLGANTAVDATILQMVGVKEYDGMALAIVKNQIFESVDHYISDLLGYEDDALLAATNSLAEAGMPAISVSPNQGKFLQLLAQLCQAKNILELGTLAGYSTIWMARALPKNGRLITLEYDPKHAAVAQKNIDRAGLTSQVQIRTGKAIDILPQLVEEGAGPFDMIFIDADKPPYTEYFQWALRLSRPGTLIVADNVIRDGKVLDENSTEPAVQGARRFNAMLGANTAVDATILQMVGVKEYDGMALAIVK

Nearest PDB structures (foldseek):
  7cvx-assembly1_B  TM=1.003E+00  e=4.709E-43  Niastella koreensis GR20-10
  7cvu-assembly1_A  TM=9.903E-01  e=2.186E-39  Niastella koreensis GR20-10
  3duw-assembly1_B  TM=9.760E-01  e=1.879E-29  Bacillus cereus ATCC 10987
  8c9t-assembly2_B  TM=9.715E-01  e=8.398E-29  Streptomyces avermitilis MA-4680 = NBRC 14893
  5n5d-assembly1_B  TM=9.692E-01  e=2.062E-28  Streptomyces regensis

GO terms:
  GO:0016206 catechol O-methyltransferase activity (F, EXP)

InterPro domains:
  IPR002935 Class I-like SAM-dependent O-methyltransferase [PF01596] (33-217)
  IPR002935 Class I-like SAM-dependent O-methyltransferase [PS51682] (1-221)
  IPR029063 S-adenosyl-L-methionine-dependent methyltransferase superfamily [G3DSA:3.40.50.150] (1-221)
  IPR029063 S-adenosyl-L-methionine-dependent methyltransferase superfamily [SSF53335] (7-206)
  IPR050362 Cation-dependent O-methyltransferase [PTHR10509] (36-217)

Secondary structure (DSSP, 8-state):
-HHHHHHHHHHHHHH----HHHHHHHHHHHHHT--S-PPPHHHHHHHHHHHHHTT-SEEEEE--TTSHHHHHHHTTS-TT-EEEEEES-HHHHHHHHHHHHHTT-TTTEEEEES-HHHHHHHHHHHT---EEEEEE-S-STTHHHHHHHHHHTEEEEEEEEEE-SSGGGGGG-TT---HHHHHHHHHHHHHHH-SSEEEEEEEE-SSS-SEEEEEEEE-/-HHHHHHHHHHHHHH----HHHHHHHHHHHHTT--S-SPPHHHHHHHHHHHHHTT-SEEEEE--TTSHHHHHHHTTS-TT-EEEEEES-HHHHHHHHHHHHHTT-TTTEEEEES-HHHHHHHHHHHT---EEEEEE-S-STTHHHHHHHHHHTEEEEEEEEEE--SGGGGGG-TT---HHHHHHHHHHHHHHH-SSEEEEEEEE-SSSPSEEEEEEEE-